Protein AF-A0A8S2WK82-F1 (afdb_monomer)

Secondary structure (DSSP, 8-state):
-------TTTGGG-HHHHHHTSSSPPPTT-THHHHHHT--PPP--SHHHHHHHHHHHHHHHHHHHHHHHHH-HHHHHHHHHHHHHHHHHHHTT-HHHHHHHHHHHHHHHHTTPPPPTTTT---S--------HHHHHHHHHHHHHHHHHTTTGGGS-----------TT-HHHHHHHTHHHHHHHHHHHHHHH----TTS--HHHHHHHH-EETT-------TT------EE-HHHHHHHHHHHTTSHHHHHHHHHHHHH-HHHHHHHHT-TTTHHHHHHHHHHHHTTTTS-HHHHHHHHHHHHHHHT-HHHHHHHHH-BPP--SS--SS--SS-BHHHHHHHHHHHHHHHHHHTT--HHHHHHHHHHHHHHGGG--S--HHHHHHHHHHHHHHHHHHHHHHHHHHHHHHHHTT-

Foldseek 3Di:
DDQDADDLVCLLVDPLLCVLLDLAADALPDCSLVNNVSHDDDDDLDPVSVVSNCVSCVVSVVSNVVRCVNRVSVVSNVVNVVVVVVVVVVVCPPQANLLVLLVVLLVCLLVLAFDPVCVVDDDPDDDDDPDDPVVVVVVVVVVVVVVVLPPPPSPDDDDDDDDDDDDPPDPVVVCNRNVSSVSSLVVLVCQLPDDDDPVDHRSSVVSLLEEAAPPDDPPDDDPPDDHDYDHDHLVSSVVSLLVCVLDQSSLVSLLSRCVRNVNSVVVQLPDLVVCSNLVSLLLNLLCVVPDDPSSNVSSLSSLLSQLLDPSSLQSQQVAWDDFDPSDDPDTDHRAGSNLSLLVSLLVSCVCCVVPVVDPVSNVSSVSSCVSNVVNDDPHDPVSVVSVVVSVVVVVVVVVVVVVVVVVVVVVVVVD

Mean predicted aligned error: 16.79 Å

pLDDT: mean 71.07, std 20.48, range [25.33, 95.75]

InterPro domains:
  IPR019142 Dymeclin [PTHR12895] (97-413)

Sequence (415 aa):
MGAQYSSLNELKSNQYLSQFVSEEIISVNDPFWNQFLSFRLQSPFTTAHSKLIDESCSIFLQQFEANNPKTNNYGTLIEVFIRLATAVRDECDDPLLISEFTRTLLEHFIKQTECPSTLAVAPLSGSDGDSGTLYKIGQSVAYGLWSVVTLGMGSSSTSNTTDETVTADDPAYELRNRHLANQSIHLLLILSNHFTNDAHRNPYRLALLHFTDTQGNPTNLPDSEPLPWFSVDYRRLYDILCETAHTDQSTLLLYMLLHRNQHFKAYVISRTNIDQIVLPVLRVVYAATERNSHHIYMSLIILLILSEDDYFNKTIHDIKLKKLSWYTERSLNEISLGGLLVAVVLRTIQFNMTRMRDKYLHTNCLAALANMSSQFQNLHTYVSQRIVSLFNLLARKHTKTLDLIKQQTSTTDES

Solvent-accessible surface area (backbone atoms only — not comparable to full-atom values): 24039 Å² total; per-residue (Å²): 135,78,80,66,74,61,55,88,82,48,61,72,73,37,64,64,62,53,52,63,35,32,82,60,67,61,59,76,84,43,73,61,54,64,56,57,71,59,54,53,81,76,77,67,89,44,78,67,48,50,51,52,46,54,65,49,44,47,64,55,52,54,42,28,68,70,23,36,86,78,32,41,37,66,60,34,48,52,53,42,48,51,51,50,54,50,51,53,47,67,65,60,64,42,43,67,59,41,20,53,50,53,47,48,31,50,48,34,39,49,65,50,35,56,58,62,63,74,76,82,55,72,71,95,66,91,73,98,68,99,69,56,72,66,61,58,49,52,57,49,52,51,47,53,53,49,53,60,74,53,74,74,77,88,78,76,84,79,82,90,78,82,90,77,89,83,59,96,82,40,71,69,56,57,50,59,39,38,45,46,16,53,50,28,48,51,51,50,52,47,59,41,67,56,81,90,50,97,90,55,82,53,63,47,31,50,23,70,38,64,50,44,40,68,87,56,75,86,85,78,73,71,96,81,72,88,78,32,83,46,64,46,58,57,64,54,46,48,57,46,45,30,74,40,31,76,38,67,68,46,34,51,51,50,40,54,35,55,74,62,15,62,69,58,32,53,54,54,64,72,42,90,68,47,60,53,48,50,51,38,33,49,50,47,49,64,42,50,90,82,51,60,70,66,53,33,51,48,37,48,49,44,51,31,64,48,26,69,35,70,64,45,34,46,52,33,39,70,43,66,40,72,78,60,84,85,55,81,93,56,92,55,77,68,35,20,49,41,36,50,51,51,44,45,44,53,48,48,47,56,49,30,73,73,73,72,66,51,67,66,62,46,50,49,45,49,49,28,52,57,54,32,55,87,47,74,51,89,62,44,69,67,42,55,51,51,52,54,52,48,50,53,53,51,50,55,50,50,52,54,52,52,54,51,52,54,56,54,52,60,60,59,79,78,108

Radius of gyration: 28.9 Å; Cα contacts (8 Å, |Δi|>4): 356; chains: 1; bounding box: 69×69×69 Å

Nearest PDB structures (foldseek):
  4a3v-assembly1_A  TM=3.125E-01  e=3.184E-01  Saccharomyces cerevisiae W303
  8k83-assembly1_A  TM=4.089E-01  e=1.485E+00  synthetic construct
  3vld-assembly1_A  TM=3.112E-01  e=3.468E-01  Saccharomyces cerevisiae S288C
  3vle-assembly3_B  TM=1.664E-01  e=1.199E+00  Saccharomyces cerevisiae S288C
  4a3t-assembly1_A  TM=1.543E-01  e=1.920E+00  Saccharomyces cerevisiae W303

Organism: NCBI:txid392030

Structure (mmCIF, N/CA/C/O backbone):
data_AF-A0A8S2WK82-F1
#
_entry.id   AF-A0A8S2WK82-F1
#
loop_
_atom_site.group_PDB
_atom_site.id
_atom_site.type_symbol
_atom_site.label_atom_id
_atom_site.label_alt_id
_atom_site.label_comp_id
_atom_site.label_asym_id
_atom_site.label_entity_id
_atom_site.label_seq_id
_atom_site.pdbx_PDB_ins_code
_atom_site.Cartn_x
_atom_site.Cartn_y
_atom_site.Cartn_z
_atom_site.occupancy
_atom_site.B_iso_or_equiv
_atom_site.auth_seq_id
_atom_site.auth_comp_id
_atom_site.auth_asym_id
_atom_site.auth_atom_id
_atom_site.pdbx_PDB_model_num
ATOM 1 N N . MET A 1 1 ? 31.237 -6.519 -36.750 1.00 25.58 1 MET A N 1
ATOM 2 C CA . MET A 1 1 ? 32.509 -6.112 -36.119 1.00 25.58 1 MET A CA 1
ATOM 3 C C . MET A 1 1 ? 32.210 -5.802 -34.663 1.00 25.58 1 MET A C 1
ATOM 5 O O . MET A 1 1 ? 31.243 -5.097 -34.411 1.00 25.58 1 MET A O 1
ATOM 9 N N . GLY A 1 2 ? 32.889 -6.492 -33.745 1.00 27.52 2 GLY A N 1
ATOM 10 C CA . GLY A 1 2 ? 32.489 -6.625 -32.340 1.00 27.52 2 GLY A CA 1
ATOM 11 C C . GLY A 1 2 ? 32.799 -5.400 -31.483 1.00 27.52 2 GLY A C 1
ATOM 12 O O . GLY A 1 2 ? 33.733 -4.661 -31.774 1.00 27.52 2 GLY A O 1
ATOM 13 N N . ALA A 1 3 ? 32.011 -5.216 -30.422 1.00 30.66 3 ALA A N 1
ATOM 14 C CA . ALA A 1 3 ? 32.298 -4.261 -29.358 1.00 30.66 3 ALA A CA 1
ATOM 15 C C . ALA A 1 3 ? 33.709 -4.523 -28.802 1.00 30.66 3 ALA A C 1
ATOM 17 O O . ALA A 1 3 ? 34.004 -5.640 -28.372 1.00 30.66 3 ALA A O 1
ATOM 18 N N . GLN A 1 4 ? 34.585 -3.520 -28.855 1.00 40.34 4 GLN A N 1
ATOM 19 C CA . GLN A 1 4 ? 35.937 -3.617 -28.313 1.00 40.34 4 GLN A CA 1
ATOM 20 C C . GLN A 1 4 ? 35.868 -3.436 -26.794 1.00 40.34 4 GLN A C 1
ATOM 22 O O . GLN A 1 4 ? 35.714 -2.327 -26.286 1.00 40.34 4 GLN A O 1
ATOM 27 N N . TYR A 1 5 ? 35.927 -4.549 -26.070 1.00 41.59 5 TYR A N 1
ATOM 28 C CA . TYR A 1 5 ? 36.149 -4.555 -24.630 1.00 41.59 5 TYR A CA 1
ATOM 29 C C . TYR A 1 5 ? 37.651 -4.392 -24.396 1.00 41.59 5 TYR A C 1
ATOM 31 O O . TYR A 1 5 ? 38.403 -5.328 -24.650 1.00 41.59 5 TYR A O 1
ATOM 39 N N . SER A 1 6 ? 38.097 -3.224 -23.935 1.00 46.53 6 SER A N 1
ATOM 40 C CA . SER A 1 6 ? 39.481 -3.068 -23.479 1.00 46.53 6 SER A CA 1
ATOM 41 C C . SER A 1 6 ? 39.580 -3.517 -22.031 1.00 46.53 6 SER A C 1
ATOM 43 O O . SER A 1 6 ? 38.844 -3.035 -21.165 1.00 46.53 6 SER A O 1
ATOM 45 N N . SER A 1 7 ? 40.499 -4.439 -21.757 1.00 52.56 7 SER A N 1
ATOM 46 C CA . SER A 1 7 ? 40.900 -4.731 -20.384 1.00 52.56 7 SER A CA 1
ATOM 47 C C . SER A 1 7 ? 41.415 -3.438 -19.726 1.00 52.56 7 SER A C 1
ATOM 49 O O . SER A 1 7 ? 41.965 -2.565 -20.398 1.00 52.56 7 SER A O 1
ATOM 51 N N . LEU A 1 8 ? 41.253 -3.281 -18.408 1.00 53.62 8 LEU A N 1
ATOM 52 C CA . LEU A 1 8 ? 41.683 -2.080 -17.662 1.00 53.62 8 LEU A CA 1
ATOM 53 C C . LEU A 1 8 ? 43.169 -1.707 -17.888 1.00 53.62 8 LEU A C 1
ATOM 55 O O . LEU A 1 8 ? 43.562 -0.560 -17.694 1.00 53.62 8 LEU A O 1
ATOM 59 N N . ASN A 1 9 ? 43.982 -2.665 -18.344 1.00 53.41 9 ASN A N 1
ATOM 60 C CA . ASN A 1 9 ? 45.398 -2.490 -18.665 1.00 53.41 9 ASN A CA 1
ATOM 61 C C . ASN A 1 9 ? 45.653 -1.887 -20.064 1.00 53.41 9 ASN A C 1
ATOM 63 O O . ASN A 1 9 ? 46.720 -1.324 -20.294 1.00 53.41 9 ASN A O 1
ATOM 67 N N . GLU A 1 10 ? 44.689 -1.959 -20.986 1.00 57.31 10 GLU A N 1
ATOM 68 C CA . GLU A 1 10 ? 44.784 -1.446 -22.366 1.00 57.31 10 GLU A CA 1
ATOM 69 C C . GLU A 1 10 ? 44.327 0.017 -22.505 1.00 57.31 10 GLU A C 1
ATOM 71 O O . GLU A 1 10 ? 44.476 0.623 -23.568 1.00 57.31 10 GLU A O 1
ATOM 76 N N . LEU A 1 11 ? 43.812 0.622 -21.427 1.00 60.34 11 LEU A N 1
ATOM 77 C CA . LEU A 1 11 ? 43.363 2.022 -21.404 1.00 60.34 11 LEU A CA 1
ATOM 78 C C . LEU A 1 11 ? 44.477 3.009 -21.783 1.00 60.34 11 LEU A C 1
ATOM 80 O O . LEU A 1 11 ? 44.202 4.004 -22.446 1.00 60.34 11 LEU A O 1
ATOM 84 N 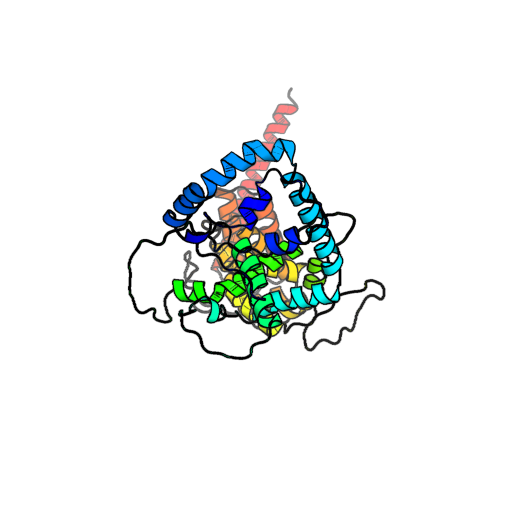N . LYS A 1 12 ? 45.735 2.706 -21.433 1.00 60.56 12 LYS A N 1
ATOM 85 C CA . LYS A 1 12 ? 46.905 3.554 -21.729 1.00 60.56 12 LYS A CA 1
ATOM 86 C C . LYS A 1 12 ? 47.222 3.672 -23.224 1.00 60.56 12 LYS A C 1
ATOM 88 O O . LYS A 1 12 ? 47.855 4.639 -23.628 1.00 60.56 12 LYS A O 1
ATOM 93 N N . SER A 1 13 ? 46.803 2.703 -24.039 1.00 59.12 13 SER A N 1
ATOM 94 C CA . SER A 1 13 ? 47.078 2.647 -25.482 1.00 59.12 13 SER A CA 1
ATOM 95 C C . SER A 1 13 ? 45.830 2.876 -26.337 1.00 59.12 13 SER A C 1
ATOM 97 O O . SER A 1 13 ? 45.833 2.561 -27.528 1.00 59.12 13 SER A O 1
ATOM 99 N N . ASN A 1 14 ? 44.743 3.377 -25.745 1.00 66.62 14 ASN A N 1
ATOM 100 C CA . ASN A 1 14 ? 43.479 3.516 -26.452 1.00 66.62 14 ASN A CA 1
ATOM 101 C C . ASN A 1 14 ? 43.551 4.643 -27.496 1.00 66.62 14 ASN A C 1
ATOM 103 O O . ASN A 1 14 ? 43.652 5.828 -27.166 1.00 66.62 14 ASN A O 1
ATOM 107 N N . GLN A 1 15 ? 43.455 4.253 -28.767 1.00 66.69 15 GLN A N 1
ATOM 108 C CA . GLN A 1 15 ? 43.514 5.157 -29.914 1.00 66.69 15 GLN A CA 1
ATOM 109 C C . GLN A 1 15 ? 42.360 6.171 -29.915 1.00 66.69 15 GLN A C 1
ATOM 111 O O . GLN A 1 15 ? 42.567 7.321 -30.289 1.00 66.69 15 GLN A O 1
ATOM 116 N N . TYR A 1 16 ? 41.180 5.796 -29.413 1.00 69.00 16 TYR A N 1
ATOM 117 C CA . TYR A 1 16 ? 40.006 6.670 -29.369 1.00 69.00 16 TYR A CA 1
ATOM 118 C C . TYR A 1 16 ? 40.106 7.749 -28.283 1.00 69.00 16 TYR A C 1
ATOM 120 O O . TYR A 1 16 ? 39.701 8.888 -28.509 1.00 69.00 16 TYR A O 1
ATOM 128 N N . LEU A 1 17 ? 40.695 7.422 -27.125 1.00 67.31 17 LEU A N 1
ATOM 129 C CA . LEU A 1 17 ? 40.993 8.407 -26.076 1.00 67.31 17 LEU A CA 1
ATOM 130 C C . LEU A 1 17 ? 42.120 9.347 -26.514 1.00 67.31 17 LEU A C 1
ATOM 132 O O . LEU A 1 17 ? 42.019 10.554 -26.317 1.00 67.31 17 LEU A O 1
ATOM 136 N N . SER A 1 18 ? 43.146 8.814 -27.185 1.00 67.69 18 SER A N 1
ATOM 137 C CA . SER A 1 18 ? 44.218 9.627 -27.765 1.00 67.69 18 SER A CA 1
ATOM 138 C C . SER A 1 18 ? 43.707 10.583 -28.846 1.00 67.69 18 SER A C 1
ATOM 140 O O . SER A 1 18 ? 44.185 11.711 -28.919 1.00 67.69 18 SER A O 1
ATOM 142 N N . GLN A 1 19 ? 42.749 10.159 -29.676 1.00 71.31 19 GLN A N 1
ATOM 143 C CA . GLN A 1 19 ? 42.165 10.997 -30.724 1.00 71.31 19 GLN A CA 1
ATOM 144 C C . GLN A 1 19 ? 41.243 12.079 -30.142 1.00 71.31 19 GLN A C 1
ATOM 146 O O . GLN A 1 19 ? 41.325 13.230 -30.560 1.00 71.31 19 GLN A O 1
ATOM 151 N N . PHE A 1 20 ? 40.438 11.756 -29.121 1.00 69.75 20 PHE A N 1
ATOM 152 C CA . PHE A 1 20 ? 39.587 12.733 -28.425 1.00 69.75 20 PHE A CA 1
ATOM 153 C C . PHE A 1 20 ? 40.392 13.877 -27.783 1.00 69.75 20 PHE A C 1
ATOM 155 O O . PHE A 1 20 ? 39.980 15.038 -27.807 1.00 69.75 20 PHE A O 1
ATOM 162 N N . VAL A 1 21 ? 41.557 13.533 -27.234 1.00 70.25 21 VAL A N 1
ATOM 163 C CA . VAL A 1 21 ? 42.462 14.425 -26.496 1.00 70.25 21 VAL A CA 1
ATOM 164 C C . VAL A 1 21 ? 43.514 15.100 -27.405 1.00 70.25 21 VAL A C 1
ATOM 166 O O . VAL A 1 21 ? 44.320 15.922 -26.958 1.00 70.25 21 VAL A O 1
ATOM 169 N N . SER A 1 22 ? 43.506 14.775 -28.698 1.00 74.19 22 SER A N 1
ATOM 170 C CA . SER A 1 22 ? 44.4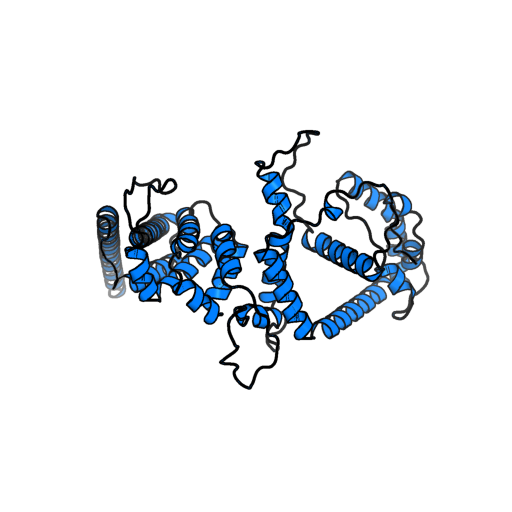45 15.315 -29.684 1.00 74.19 22 SER A CA 1
ATOM 171 C C . SER A 1 22 ? 44.220 16.806 -29.983 1.00 74.19 22 SER A C 1
ATOM 173 O O . SER A 1 22 ? 43.278 17.433 -29.497 1.00 74.19 22 SER A O 1
ATOM 175 N N . GLU A 1 23 ? 45.105 17.380 -30.801 1.00 71.69 23 GLU A N 1
ATOM 176 C CA . GLU A 1 23 ? 44.981 18.748 -31.325 1.00 71.69 23 GLU A CA 1
ATOM 177 C C . GLU A 1 23 ? 43.986 18.855 -32.501 1.00 71.69 23 GLU A C 1
ATOM 179 O O . GLU A 1 23 ? 43.744 19.953 -33.004 1.00 71.69 23 GLU A O 1
ATOM 184 N N . GLU A 1 24 ? 43.395 17.741 -32.948 1.00 74.62 24 GLU A N 1
ATOM 185 C CA . GLU A 1 24 ? 42.430 17.725 -34.049 1.00 74.62 24 GLU A CA 1
ATOM 186 C C . GLU A 1 24 ? 41.020 18.106 -33.568 1.00 74.62 24 GLU A C 1
ATOM 188 O O . GLU A 1 24 ? 40.546 17.652 -32.524 1.00 74.62 24 GLU A O 1
ATOM 193 N N . ILE A 1 25 ? 40.332 18.942 -34.353 1.00 73.94 25 ILE A N 1
ATOM 194 C CA . ILE A 1 25 ? 38.937 19.325 -34.107 1.00 73.94 25 ILE A CA 1
ATOM 195 C C . ILE A 1 25 ? 38.029 18.233 -34.668 1.00 73.94 25 ILE A C 1
ATOM 197 O O . ILE A 1 25 ? 38.011 17.991 -35.876 1.00 73.94 25 ILE A O 1
ATOM 201 N N . ILE A 1 26 ? 37.233 17.617 -33.800 1.00 76.69 26 ILE A N 1
ATOM 202 C CA . ILE A 1 26 ? 36.268 16.586 -34.182 1.00 76.69 26 ILE A CA 1
ATOM 203 C C . ILE A 1 26 ? 34.914 17.254 -34.444 1.00 76.69 26 ILE A C 1
ATOM 205 O O . ILE A 1 26 ? 34.388 17.981 -33.600 1.00 76.69 26 ILE A O 1
ATOM 209 N N . SER A 1 27 ? 34.332 17.012 -35.621 1.00 74.44 27 SER A N 1
ATOM 210 C CA . SER A 1 27 ? 33.026 17.563 -36.012 1.00 74.44 27 SER A CA 1
ATOM 211 C C . SER A 1 27 ? 31.859 16.785 -35.390 1.00 74.44 27 SER A C 1
ATOM 213 O O . SER A 1 27 ? 31.953 15.582 -35.172 1.00 74.44 27 SER A O 1
ATOM 215 N N . VAL A 1 28 ? 30.710 17.437 -35.178 1.00 68.25 28 VAL A N 1
ATOM 216 C CA . VAL A 1 28 ? 29.468 16.845 -34.621 1.00 68.25 28 VAL A CA 1
ATOM 217 C C . VAL A 1 28 ? 28.946 15.646 -35.442 1.00 68.25 28 VAL A C 1
ATOM 219 O O . VAL A 1 28 ? 28.266 14.763 -34.914 1.00 68.25 28 VAL A O 1
ATOM 222 N N . ASN A 1 29 ? 29.247 15.589 -36.743 1.00 70.81 29 ASN A N 1
ATOM 223 C CA . ASN A 1 29 ? 28.782 14.531 -37.655 1.00 70.81 29 ASN A CA 1
ATOM 224 C C . ASN A 1 29 ? 29.835 13.454 -37.948 1.00 70.81 29 ASN A C 1
ATOM 226 O O . ASN A 1 29 ? 29.622 12.615 -38.822 1.00 70.81 29 ASN A O 1
ATOM 230 N N . ASP A 1 30 ? 30.970 13.483 -37.251 1.00 76.81 30 ASP A N 1
ATOM 231 C CA . ASP A 1 30 ? 32.055 12.544 -37.500 1.00 76.81 30 ASP A CA 1
ATOM 232 C C . ASP A 1 30 ? 31.669 11.108 -37.068 1.00 76.81 30 ASP A C 1
ATOM 234 O O . ASP A 1 30 ? 31.159 10.919 -35.955 1.00 76.81 30 ASP A O 1
ATOM 238 N N . PRO A 1 31 ? 31.909 10.072 -37.902 1.00 74.19 31 PRO A N 1
ATOM 239 C CA . PRO A 1 31 ? 31.704 8.670 -37.523 1.00 74.19 31 PRO A CA 1
ATOM 240 C C . PRO A 1 31 ? 32.523 8.232 -36.298 1.00 74.19 31 PRO A C 1
ATOM 242 O O . PRO A 1 31 ? 32.176 7.220 -35.680 1.00 74.19 31 PRO A O 1
ATOM 245 N N . PHE A 1 32 ? 33.555 8.994 -35.919 1.00 78.12 32 PHE A N 1
ATOM 246 C CA . PHE A 1 32 ? 34.289 8.863 -34.665 1.00 78.12 32 PHE A CA 1
ATOM 247 C C . PHE A 1 32 ? 33.359 8.723 -33.455 1.00 78.12 32 PHE A C 1
ATOM 249 O O . PHE A 1 32 ? 33.549 7.812 -32.651 1.00 78.12 32 PHE A O 1
ATOM 256 N N . TRP A 1 33 ? 32.314 9.553 -33.338 1.00 67.06 33 TRP A N 1
ATOM 257 C CA . TRP A 1 33 ? 31.445 9.560 -32.154 1.00 67.06 33 TRP A CA 1
ATOM 258 C C . TRP A 1 33 ? 30.685 8.252 -31.958 1.00 67.06 33 TRP A C 1
ATOM 260 O O . TRP A 1 33 ? 30.500 7.817 -30.825 1.00 67.06 33 TRP A O 1
ATOM 270 N N . ASN A 1 34 ? 30.298 7.579 -33.043 1.00 68.12 34 ASN A N 1
ATOM 271 C CA . ASN A 1 34 ? 29.619 6.286 -32.957 1.00 68.12 34 ASN A CA 1
ATOM 272 C C . ASN A 1 34 ? 30.550 5.203 -32.400 1.00 68.12 34 ASN A C 1
ATOM 274 O O . ASN A 1 34 ? 30.110 4.332 -31.657 1.00 68.12 34 ASN A O 1
ATOM 278 N N . GLN A 1 35 ? 31.841 5.270 -32.734 1.00 66.44 35 GLN A N 1
ATOM 279 C CA . GLN A 1 35 ? 32.848 4.337 -32.231 1.00 66.44 35 GLN A CA 1
ATOM 280 C C . GLN A 1 35 ? 33.255 4.690 -30.794 1.00 66.44 35 GLN A C 1
ATOM 282 O O . GLN A 1 35 ? 33.268 3.813 -29.932 1.00 66.44 35 GLN A O 1
ATOM 287 N N . PHE A 1 36 ? 33.467 5.976 -30.508 1.00 64.50 36 PHE A N 1
ATOM 288 C CA . PHE A 1 36 ? 33.810 6.495 -29.184 1.00 64.50 36 PHE A CA 1
ATOM 289 C C . PHE A 1 36 ? 32.716 6.221 -28.141 1.00 64.50 36 PHE A C 1
ATOM 291 O O . PHE A 1 36 ? 33.009 5.732 -27.056 1.00 64.50 36 PHE A O 1
ATOM 298 N N . LEU A 1 37 ? 31.443 6.454 -28.477 1.00 63.84 37 LEU A N 1
ATOM 299 C CA . LEU A 1 37 ? 30.304 6.203 -27.581 1.00 63.84 37 LEU A CA 1
ATOM 300 C C . LEU A 1 37 ? 29.923 4.716 -27.487 1.00 63.84 37 LEU A C 1
ATOM 302 O O . LEU A 1 37 ? 29.220 4.319 -26.560 1.00 63.84 37 LEU A O 1
ATOM 306 N N . SER A 1 38 ? 30.389 3.879 -28.421 1.00 62.00 38 SER A N 1
ATOM 307 C CA . SER A 1 38 ? 30.243 2.419 -28.328 1.00 62.00 38 SER A CA 1
ATOM 308 C C . SER A 1 38 ? 31.254 1.767 -27.378 1.00 62.00 38 SER A C 1
ATOM 310 O O . SER A 1 38 ? 31.112 0.586 -27.047 1.00 62.00 38 SER A O 1
ATOM 312 N N . PHE A 1 39 ? 32.262 2.525 -26.934 1.00 56.19 39 PHE A N 1
ATOM 313 C CA . PHE A 1 39 ? 33.264 2.072 -25.980 1.00 56.19 39 PHE A CA 1
ATOM 314 C C . PHE A 1 39 ? 32.635 1.810 -24.607 1.00 56.19 39 PHE A C 1
ATOM 316 O O . PHE A 1 39 ? 31.835 2.600 -24.105 1.00 56.19 39 PHE A O 1
ATOM 323 N N . ARG A 1 40 ? 33.002 0.689 -23.977 1.00 48.50 40 ARG A N 1
ATOM 324 C CA . ARG A 1 40 ? 32.451 0.272 -22.682 1.00 48.50 40 ARG A CA 1
ATOM 325 C C . ARG A 1 40 ? 33.557 -0.045 -21.696 1.00 48.50 40 ARG A C 1
ATOM 327 O O . ARG A 1 40 ? 34.247 -1.050 -21.834 1.00 48.50 40 ARG A O 1
ATOM 334 N N . LEU A 1 41 ? 33.667 0.782 -20.662 1.00 48.72 41 LEU A N 1
ATOM 335 C CA . LEU A 1 41 ? 34.460 0.464 -19.482 1.00 48.72 41 LEU A CA 1
ATOM 336 C C . LEU A 1 41 ? 33.687 -0.517 -18.591 1.00 48.72 41 LEU A C 1
ATOM 338 O O . LEU A 1 41 ? 32.517 -0.294 -18.280 1.00 48.72 41 LEU A O 1
ATOM 342 N N . GLN A 1 42 ? 34.343 -1.592 -18.149 1.00 46.22 42 GLN A N 1
ATOM 343 C CA . GLN A 1 42 ? 33.854 -2.353 -16.999 1.00 46.22 42 GLN A CA 1
ATOM 344 C C . GLN A 1 42 ? 33.893 -1.444 -15.766 1.00 46.22 42 GLN A C 1
ATOM 346 O O . GLN A 1 42 ? 34.930 -0.851 -15.466 1.00 46.22 42 GLN A O 1
ATOM 351 N N . SER A 1 43 ? 32.764 -1.329 -15.061 1.00 43.72 43 SER A N 1
ATOM 352 C CA . SER A 1 43 ? 32.687 -0.571 -13.810 1.00 43.72 43 SER A CA 1
ATOM 353 C C . SER A 1 43 ? 33.733 -1.097 -12.817 1.00 43.72 43 SER A C 1
ATOM 355 O O . SER A 1 43 ? 33.840 -2.316 -12.652 1.00 43.72 43 SER A O 1
ATOM 357 N N . PRO A 1 44 ? 34.517 -0.234 -12.146 1.00 40.91 44 PRO A N 1
ATOM 358 C CA . PRO A 1 44 ? 35.498 -0.690 -11.173 1.00 40.91 44 PRO A CA 1
ATOM 359 C C . PRO A 1 44 ? 34.773 -1.310 -9.970 1.00 40.91 44 PRO A C 1
ATOM 361 O O . PRO A 1 44 ? 34.085 -0.625 -9.221 1.00 40.91 44 PRO A O 1
ATOM 364 N N . PHE A 1 45 ? 34.926 -2.623 -9.783 1.00 43.44 45 PHE A N 1
ATOM 365 C CA . PHE A 1 45 ? 34.319 -3.356 -8.664 1.00 43.44 45 PHE A CA 1
ATOM 366 C C . PHE A 1 45 ? 35.149 -3.290 -7.366 1.00 43.44 45 PHE A C 1
ATOM 368 O O . PHE A 1 45 ? 34.690 -3.749 -6.325 1.00 43.44 45 PHE A O 1
ATOM 375 N N . THR A 1 46 ? 36.365 -2.723 -7.393 1.00 51.06 46 THR A N 1
ATOM 376 C CA . THR A 1 46 ? 37.251 -2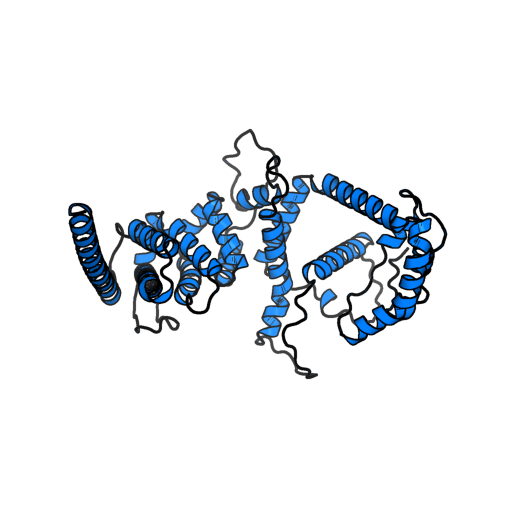.617 -6.217 1.00 51.06 46 THR A CA 1
ATOM 377 C C . THR A 1 46 ? 38.054 -1.312 -6.193 1.00 51.06 46 THR A C 1
ATOM 379 O O . THR A 1 46 ? 38.379 -0.731 -7.229 1.00 51.06 46 THR A O 1
ATOM 382 N N . THR A 1 47 ? 38.458 -0.880 -4.993 1.00 51.31 47 THR A N 1
ATOM 383 C CA . THR A 1 47 ? 39.295 0.314 -4.752 1.00 51.31 47 THR A CA 1
ATOM 384 C C . THR A 1 47 ? 40.641 0.268 -5.492 1.00 51.31 47 THR A C 1
ATOM 386 O O . THR A 1 47 ? 41.213 1.310 -5.805 1.00 51.31 47 THR A O 1
ATOM 389 N N . ALA A 1 48 ? 41.149 -0.931 -5.802 1.00 51.16 48 ALA A N 1
ATOM 390 C CA . ALA A 1 48 ? 42.361 -1.122 -6.599 1.00 51.16 48 ALA A CA 1
ATOM 391 C C . ALA A 1 48 ? 42.150 -0.770 -8.084 1.00 51.16 48 ALA A C 1
ATOM 393 O O . ALA A 1 48 ? 43.023 -0.159 -8.694 1.00 51.16 48 ALA A O 1
ATOM 394 N N . HIS A 1 49 ? 40.979 -1.083 -8.651 1.00 54.62 49 HIS A N 1
ATOM 395 C CA . HIS A 1 49 ? 40.647 -0.724 -10.031 1.00 54.62 49 HIS A CA 1
ATOM 396 C C . HIS A 1 49 ? 40.446 0.785 -10.208 1.00 54.62 49 HIS A C 1
ATOM 398 O O . HIS A 1 49 ? 40.908 1.323 -11.205 1.00 54.62 49 HIS A O 1
ATOM 404 N N . SER A 1 50 ? 39.861 1.489 -9.230 1.00 54.41 50 SER A N 1
ATOM 405 C CA . SER A 1 50 ? 39.760 2.960 -9.275 1.00 54.41 50 SER A CA 1
ATOM 406 C C . SER A 1 50 ? 41.131 3.641 -9.339 1.00 54.41 50 SER A C 1
ATOM 408 O O . SER A 1 50 ? 41.340 4.505 -10.182 1.00 54.41 50 SER A O 1
ATOM 410 N N . LYS A 1 51 ? 42.096 3.199 -8.519 1.00 59.56 51 LYS A N 1
ATOM 411 C CA . LYS A 1 51 ? 43.462 3.754 -8.543 1.00 59.56 51 LYS A CA 1
ATOM 412 C C . LYS A 1 51 ? 44.178 3.502 -9.873 1.00 59.56 51 LYS A C 1
ATOM 414 O O . LYS A 1 51 ? 44.858 4.386 -10.376 1.00 59.56 51 LYS A O 1
ATOM 419 N N . LEU A 1 52 ? 43.990 2.319 -10.463 1.00 59.16 52 LEU A N 1
ATOM 420 C CA . LEU A 1 52 ? 44.550 1.986 -11.777 1.00 59.16 52 LEU A CA 1
ATOM 421 C C . LEU A 1 52 ? 43.952 2.837 -12.907 1.00 59.16 52 LEU A C 1
ATOM 423 O O . LEU A 1 52 ? 44.668 3.159 -13.856 1.00 59.16 52 LEU A O 1
ATOM 427 N N . ILE A 1 53 ? 42.673 3.218 -12.811 1.00 59.75 53 ILE A N 1
ATOM 428 C CA . ILE A 1 53 ? 42.028 4.146 -13.755 1.00 59.75 53 ILE A CA 1
ATOM 429 C C . ILE A 1 53 ? 42.623 5.541 -13.599 1.00 59.75 53 ILE A C 1
ATOM 431 O O . ILE A 1 53 ? 43.044 6.117 -14.596 1.00 59.75 53 ILE A O 1
ATOM 435 N N . ASP A 1 54 ? 42.728 6.056 -12.373 1.00 60.81 54 ASP A N 1
ATOM 436 C CA . ASP A 1 54 ? 43.277 7.393 -12.119 1.00 60.81 54 ASP A CA 1
ATOM 437 C C . ASP A 1 54 ? 44.729 7.513 -12.611 1.00 60.81 54 ASP A C 1
ATOM 439 O O . ASP A 1 54 ? 45.084 8.464 -13.311 1.00 60.81 54 ASP A O 1
ATOM 443 N N . GLU A 1 55 ? 45.563 6.504 -12.334 1.00 64.75 55 GLU A N 1
ATOM 444 C CA . GLU A 1 55 ? 46.946 6.456 -12.818 1.00 64.75 55 GLU A CA 1
ATOM 445 C C . GLU A 1 55 ? 47.024 6.360 -14.350 1.00 64.75 55 GLU A C 1
ATOM 447 O O . GLU A 1 55 ? 47.864 7.018 -14.968 1.00 64.75 55 GLU A O 1
ATOM 452 N N . SER A 1 56 ? 46.144 5.578 -14.983 1.00 63.41 56 SER A N 1
ATOM 453 C CA . SER A 1 56 ? 46.147 5.373 -16.440 1.00 63.41 56 SER A CA 1
ATOM 454 C C . SER A 1 56 ? 45.544 6.542 -17.222 1.00 63.41 56 SER A C 1
ATOM 456 O O . SER A 1 56 ? 45.971 6.802 -18.345 1.00 63.41 56 SER A O 1
ATOM 458 N N . CYS A 1 57 ? 44.589 7.263 -16.635 1.00 63.91 57 CYS A N 1
ATOM 459 C CA . CYS A 1 57 ? 43.925 8.415 -17.243 1.00 63.91 57 CYS A CA 1
ATOM 460 C C . CYS A 1 57 ? 44.668 9.735 -16.999 1.00 63.91 57 CYS A C 1
ATOM 462 O O . CYS A 1 57 ? 44.429 10.695 -17.727 1.00 63.91 57 CYS A O 1
ATOM 464 N N . SER A 1 58 ? 45.587 9.794 -16.030 1.00 66.50 58 SER A N 1
ATOM 465 C CA . SER A 1 58 ? 46.343 11.009 -15.677 1.00 66.50 58 SER A CA 1
ATOM 466 C C . SER A 1 58 ? 47.018 11.701 -16.875 1.00 66.50 58 SER A C 1
ATOM 468 O O . SER A 1 58 ? 46.934 12.921 -17.010 1.00 66.50 58 SER A O 1
ATOM 470 N N . ILE A 1 59 ? 47.622 10.928 -17.784 1.00 67.56 59 ILE A N 1
ATOM 471 C CA . ILE A 1 59 ? 48.307 11.440 -18.984 1.00 67.56 59 ILE A CA 1
ATOM 472 C C . ILE A 1 59 ? 47.301 12.039 -19.977 1.00 67.56 59 ILE A C 1
ATOM 474 O O . ILE A 1 59 ? 47.528 13.125 -20.509 1.00 67.56 59 ILE A O 1
ATOM 478 N N . PHE A 1 60 ? 46.163 11.371 -20.187 1.00 67.25 60 PHE A N 1
ATOM 479 C CA . PHE A 1 60 ? 45.094 11.880 -21.048 1.00 67.25 60 PHE A CA 1
ATOM 480 C C . PHE A 1 60 ? 44.438 13.132 -20.460 1.00 67.25 60 PHE A C 1
ATOM 482 O O . PHE A 1 60 ? 44.124 14.055 -21.199 1.00 67.25 60 PHE A O 1
ATOM 489 N N . LEU A 1 61 ? 44.277 13.213 -19.138 1.00 64.81 61 LEU A N 1
ATOM 490 C CA . LEU A 1 61 ? 43.724 14.396 -18.473 1.00 64.81 61 LEU A CA 1
ATOM 491 C C . LEU A 1 61 ? 44.638 15.620 -18.629 1.00 64.81 61 LEU A C 1
ATOM 493 O O . LEU A 1 61 ? 44.143 16.705 -18.923 1.00 64.81 61 LEU A O 1
ATOM 497 N N . GLN A 1 62 ? 45.959 15.444 -18.517 1.00 67.94 62 GLN A N 1
ATOM 498 C CA . GLN A 1 62 ? 46.925 16.527 -18.746 1.00 67.94 62 GLN A CA 1
ATOM 499 C C . GLN A 1 62 ? 46.928 17.014 -20.200 1.00 67.94 62 GLN A C 1
ATOM 501 O O . GLN A 1 62 ? 46.945 18.217 -20.458 1.00 67.94 62 GLN A O 1
ATOM 506 N N . GLN A 1 63 ? 46.890 16.092 -21.165 1.00 67.94 63 GLN A N 1
ATOM 507 C CA . GLN A 1 63 ? 46.797 16.457 -22.582 1.00 67.94 63 GLN A CA 1
ATOM 508 C C . GLN A 1 63 ? 45.445 17.116 -22.908 1.00 67.94 63 GLN A C 1
ATOM 510 O O . GLN A 1 63 ? 45.384 18.057 -23.698 1.00 67.94 63 GLN A O 1
ATOM 515 N N . PHE A 1 64 ? 44.366 16.678 -22.259 1.00 66.69 64 PHE A N 1
ATOM 516 C CA . PHE A 1 64 ? 43.030 17.236 -22.442 1.00 66.69 64 PHE A CA 1
ATOM 517 C C . PHE A 1 64 ? 42.944 18.665 -21.905 1.00 66.69 64 PHE A C 1
ATOM 519 O O . PHE A 1 64 ? 42.410 19.537 -22.584 1.00 66.69 64 PHE A O 1
ATOM 526 N N . GLU A 1 65 ? 43.527 18.933 -20.736 1.00 68.56 65 GLU A N 1
ATOM 527 C CA . GLU A 1 65 ? 43.606 20.279 -20.162 1.00 68.56 65 GLU A CA 1
ATOM 528 C C . GLU A 1 65 ? 44.346 21.260 -21.090 1.00 68.56 65 GLU A C 1
ATOM 530 O O . GLU A 1 65 ? 43.916 22.402 -21.256 1.00 68.56 65 GLU A O 1
ATOM 535 N N . ALA A 1 66 ? 45.411 20.804 -21.758 1.00 71.62 66 ALA A N 1
ATOM 536 C CA . ALA A 1 66 ? 46.187 21.627 -22.683 1.00 71.62 66 ALA A CA 1
ATOM 537 C C . ALA A 1 66 ? 45.491 21.862 -24.041 1.00 71.62 66 ALA A C 1
ATOM 539 O O . ALA A 1 66 ? 45.590 22.958 -24.606 1.00 71.62 66 ALA A O 1
ATOM 540 N N . ASN A 1 67 ? 44.797 20.849 -24.572 1.00 72.31 67 ASN A N 1
ATOM 541 C CA . ASN A 1 67 ? 44.313 20.840 -25.958 1.00 72.31 67 ASN A CA 1
ATOM 542 C C . ASN A 1 67 ? 42.829 21.206 -26.097 1.00 72.31 67 ASN A C 1
ATOM 544 O O . ASN A 1 67 ? 42.456 21.890 -27.052 1.00 72.31 67 ASN A O 1
ATOM 548 N N . ASN A 1 68 ? 41.982 20.830 -25.134 1.00 66.12 68 ASN A N 1
ATOM 549 C CA . ASN A 1 68 ? 40.537 21.063 -25.196 1.00 66.12 68 ASN A CA 1
ATOM 550 C C . ASN A 1 68 ? 40.133 22.552 -25.304 1.00 66.12 68 ASN A C 1
ATOM 552 O O . ASN A 1 68 ? 39.183 22.835 -26.033 1.00 66.12 68 ASN A O 1
ATOM 556 N N . PRO A 1 69 ? 40.840 23.531 -24.693 1.00 69.00 69 PRO A N 1
ATOM 557 C CA . PRO A 1 69 ? 40.546 24.951 -24.914 1.00 69.00 69 PRO A CA 1
ATOM 558 C C . PRO A 1 69 ? 40.717 25.409 -26.371 1.00 69.00 69 PRO A C 1
ATOM 560 O O . PRO A 1 69 ? 40.145 26.425 -26.759 1.00 69.00 69 PRO A O 1
ATOM 563 N N . LYS A 1 70 ? 41.514 24.686 -27.173 1.00 70.88 70 LYS A N 1
ATOM 564 C CA . LYS A 1 70 ? 41.764 24.989 -28.591 1.00 70.88 70 LYS A CA 1
ATOM 565 C C . LYS A 1 70 ? 40.866 24.180 -29.525 1.00 70.88 70 LYS A C 1
ATOM 567 O O . LYS A 1 70 ? 40.429 24.715 -30.538 1.00 70.88 70 LYS A O 1
ATOM 572 N N . THR A 1 71 ? 40.595 22.916 -29.198 1.00 76.38 71 THR A N 1
ATOM 573 C CA . THR A 1 71 ? 39.821 22.011 -30.064 1.00 76.38 71 THR A CA 1
ATOM 574 C C . THR A 1 71 ? 38.319 22.035 -29.795 1.00 76.38 71 THR A C 1
ATOM 576 O O . THR A 1 71 ? 37.534 21.768 -30.699 1.00 76.38 71 THR A O 1
ATOM 579 N N . ASN A 1 72 ? 37.905 22.374 -28.569 1.00 72.50 72 ASN A N 1
ATOM 580 C CA . ASN A 1 72 ? 36.518 22.334 -28.093 1.00 72.50 72 ASN A CA 1
ATOM 581 C C . ASN A 1 72 ? 35.819 20.969 -28.288 1.00 72.50 72 ASN A C 1
ATOM 583 O O . ASN A 1 72 ? 34.590 20.892 -28.346 1.00 72.50 72 ASN A O 1
ATOM 587 N N . ASN A 1 73 ? 36.588 19.876 -28.344 1.00 72.50 73 ASN A N 1
ATOM 588 C CA . ASN A 1 73 ? 36.066 18.520 -28.552 1.00 72.50 73 ASN A CA 1
ATOM 589 C C . ASN A 1 73 ? 35.081 18.097 -27.447 1.00 72.50 73 ASN A C 1
ATOM 591 O O . ASN A 1 73 ? 34.139 17.347 -27.705 1.00 72.50 73 ASN A O 1
ATOM 595 N N . TYR A 1 74 ? 35.244 18.614 -26.225 1.00 67.50 74 TYR A N 1
ATOM 596 C CA . TYR A 1 74 ? 34.286 18.411 -25.137 1.00 67.50 74 TYR A CA 1
ATOM 597 C C . TYR A 1 74 ? 32.931 19.085 -25.388 1.00 67.50 74 TYR A C 1
ATOM 599 O O . TYR A 1 74 ? 31.890 18.498 -25.097 1.00 67.50 74 TYR A O 1
ATOM 607 N N . GLY A 1 75 ? 32.927 20.293 -25.961 1.00 64.88 75 GLY A N 1
ATOM 608 C CA . GLY A 1 75 ? 31.698 20.980 -26.354 1.00 64.88 75 GLY A CA 1
ATOM 609 C C . GLY A 1 75 ? 30.944 20.205 -27.435 1.00 64.88 75 GLY A C 1
ATOM 610 O O . GLY A 1 75 ? 29.743 19.974 -27.301 1.00 64.88 75 GLY A O 1
ATOM 611 N N . THR A 1 76 ? 31.665 19.707 -28.444 1.00 72.69 76 THR A N 1
ATOM 612 C CA . THR A 1 76 ? 31.106 18.845 -29.497 1.00 72.69 76 THR A CA 1
ATOM 613 C C . THR A 1 76 ? 30.524 17.549 -28.923 1.00 72.69 76 THR A C 1
ATOM 615 O O . THR A 1 76 ? 29.441 17.130 -29.324 1.00 72.69 76 THR A O 1
ATOM 618 N N . LEU A 1 77 ? 31.195 16.925 -27.946 1.00 66.00 77 LEU A N 1
ATOM 619 C CA . LEU A 1 77 ? 30.686 15.729 -27.266 1.00 66.00 77 LEU A CA 1
ATOM 620 C C . LEU A 1 77 ? 29.360 16.005 -26.544 1.00 66.00 77 LEU A C 1
ATOM 622 O O . LEU A 1 77 ? 28.437 15.198 -26.643 1.00 66.00 77 LEU A O 1
ATOM 626 N N . ILE A 1 78 ? 29.248 17.139 -25.844 1.00 61.09 78 ILE A N 1
ATOM 627 C CA . ILE A 1 78 ? 28.000 17.546 -25.183 1.00 61.09 78 ILE A CA 1
ATOM 628 C C . ILE A 1 78 ? 26.884 17.723 -26.217 1.00 61.09 78 ILE A C 1
ATOM 630 O O . ILE A 1 78 ? 25.776 17.240 -26.003 1.00 61.09 78 ILE A O 1
ATOM 634 N N . GLU A 1 79 ? 27.163 18.363 -27.350 1.00 61.41 79 GLU A N 1
ATOM 635 C CA . GLU A 1 79 ? 26.176 18.577 -28.414 1.00 61.41 79 GLU A CA 1
ATOM 636 C C . GLU A 1 79 ? 25.717 17.257 -29.058 1.00 61.41 79 GLU A C 1
ATOM 638 O O . GLU A 1 79 ? 24.519 17.031 -29.243 1.00 61.41 79 GLU A O 1
ATOM 643 N N . VAL A 1 80 ? 26.648 16.336 -29.325 1.00 65.75 80 VAL A N 1
ATOM 644 C CA . VAL A 1 80 ? 26.338 14.986 -29.819 1.00 65.75 80 VAL A CA 1
ATOM 645 C C . VAL A 1 80 ? 25.519 14.202 -28.795 1.00 65.75 80 VAL A C 1
ATOM 647 O O . VAL A 1 80 ? 24.559 13.528 -29.172 1.00 65.75 80 VAL A O 1
ATOM 650 N N . PHE A 1 81 ? 25.853 14.309 -27.508 1.00 58.78 81 PHE A N 1
ATOM 651 C CA . PHE A 1 81 ? 25.113 13.657 -26.433 1.00 58.78 81 PHE A CA 1
ATOM 652 C C . PHE A 1 81 ? 23.693 14.209 -26.308 1.00 58.78 81 PHE A C 1
ATOM 654 O O . PHE A 1 81 ? 22.748 13.430 -26.225 1.00 58.78 81 PHE A O 1
ATOM 661 N N . ILE A 1 82 ? 23.521 15.533 -26.367 1.00 54.59 82 ILE A N 1
ATOM 662 C CA . ILE A 1 82 ? 22.201 16.174 -26.376 1.00 54.59 82 ILE A CA 1
ATOM 663 C C . ILE A 1 82 ? 21.400 15.692 -27.586 1.00 54.59 82 ILE A C 1
ATOM 665 O O . ILE A 1 82 ? 20.262 15.272 -27.410 1.00 54.59 82 ILE A O 1
ATOM 669 N N . ARG A 1 83 ? 21.996 15.663 -28.785 1.00 61.41 83 ARG A N 1
ATOM 670 C CA . ARG A 1 83 ? 21.333 15.188 -30.009 1.00 61.41 83 ARG A CA 1
ATOM 671 C C . ARG A 1 83 ? 20.900 13.721 -29.922 1.00 61.41 83 ARG A C 1
ATOM 673 O O . ARG A 1 83 ? 19.803 13.379 -30.356 1.00 61.41 83 ARG A O 1
ATOM 680 N N . LEU A 1 84 ? 21.748 12.847 -29.381 1.00 56.88 84 LEU A N 1
ATOM 681 C CA . LEU A 1 84 ? 21.416 11.432 -29.187 1.00 56.88 84 LEU A CA 1
ATOM 682 C C . LEU A 1 84 ? 20.353 11.254 -28.103 1.00 56.88 84 LEU A C 1
ATOM 684 O O . LEU A 1 84 ? 19.428 10.473 -28.287 1.00 56.88 84 LEU A O 1
ATOM 688 N N . ALA A 1 85 ? 20.432 12.011 -27.010 1.00 48.00 85 ALA A N 1
ATOM 689 C CA . ALA A 1 85 ? 19.421 11.997 -25.960 1.00 48.00 85 ALA A CA 1
ATOM 690 C C . ALA A 1 85 ? 18.059 12.500 -26.467 1.00 48.00 85 ALA A C 1
ATOM 692 O O . ALA A 1 85 ? 17.032 11.934 -26.098 1.00 48.00 85 ALA A O 1
ATOM 693 N N . THR A 1 86 ? 18.031 13.516 -27.339 1.00 49.34 86 THR A N 1
ATOM 694 C CA . THR A 1 86 ? 16.797 13.976 -27.993 1.00 49.34 86 THR A CA 1
ATOM 695 C C . THR A 1 86 ? 16.274 12.965 -29.007 1.00 49.34 86 THR A C 1
ATOM 697 O O . THR A 1 86 ? 15.081 12.709 -29.015 1.00 49.34 86 THR A O 1
ATOM 700 N N . ALA A 1 87 ? 17.141 12.321 -29.793 1.00 53.22 87 ALA A N 1
ATOM 701 C CA . ALA A 1 87 ? 16.720 11.289 -30.744 1.00 53.22 87 ALA A CA 1
ATOM 702 C C . ALA A 1 87 ? 16.141 10.051 -30.037 1.00 53.22 87 ALA A C 1
ATOM 704 O O . ALA A 1 87 ? 15.107 9.532 -30.441 1.00 53.22 87 ALA A O 1
ATOM 705 N N . VAL A 1 88 ? 16.762 9.623 -28.932 1.00 49.47 88 VAL A N 1
ATOM 706 C CA . VAL A 1 88 ? 16.228 8.553 -28.076 1.00 49.47 88 VAL A CA 1
ATOM 707 C C . VAL A 1 88 ? 14.907 8.977 -27.440 1.00 49.47 88 VAL A C 1
ATOM 709 O O . VAL A 1 88 ? 14.015 8.150 -27.314 1.00 49.47 88 VAL A O 1
ATOM 712 N N . ARG A 1 89 ? 14.746 10.248 -27.052 1.00 46.91 89 ARG A N 1
ATOM 713 C CA . ARG A 1 89 ? 13.469 10.767 -26.546 1.00 46.91 89 ARG A CA 1
ATOM 714 C C . ARG A 1 89 ? 12.370 10.692 -27.610 1.00 46.91 89 ARG A C 1
ATOM 716 O O . ARG A 1 89 ? 11.301 10.186 -27.296 1.00 46.91 89 ARG A O 1
ATOM 723 N N . ASP A 1 90 ? 12.659 11.115 -28.838 1.00 50.66 90 ASP A N 1
ATOM 724 C CA . ASP A 1 90 ? 11.692 11.124 -29.941 1.00 50.66 90 ASP A CA 1
ATOM 725 C C . ASP A 1 90 ? 11.304 9.696 -30.397 1.00 50.66 90 ASP A C 1
ATOM 727 O O . ASP A 1 90 ? 10.164 9.466 -30.796 1.00 50.66 90 ASP A O 1
ATOM 731 N N . GLU A 1 91 ? 12.204 8.707 -30.290 1.00 50.22 91 GLU A N 1
ATOM 732 C CA . GLU A 1 91 ? 11.887 7.280 -30.510 1.00 50.22 91 GLU A CA 1
ATOM 733 C C . GLU A 1 91 ? 11.141 6.630 -29.325 1.00 50.22 91 GLU A C 1
ATOM 735 O O . GLU A 1 91 ? 10.391 5.670 -29.508 1.00 50.22 91 GLU A O 1
ATOM 740 N N . CYS A 1 92 ? 11.322 7.144 -28.105 1.00 51.00 92 CYS A N 1
ATOM 741 C CA . CYS A 1 92 ? 10.710 6.625 -26.875 1.00 51.00 92 CYS A CA 1
ATOM 742 C C . CYS A 1 92 ? 9.316 7.219 -26.593 1.00 51.00 92 CYS A C 1
ATOM 744 O O . CYS A 1 92 ? 8.681 6.843 -25.609 1.00 51.00 92 CYS A O 1
ATOM 746 N N . ASP A 1 93 ? 8.836 8.114 -27.460 1.00 58.00 93 ASP A N 1
ATOM 747 C CA . ASP A 1 93 ? 7.483 8.675 -27.427 1.00 58.00 93 ASP A CA 1
ATOM 748 C C . ASP A 1 93 ? 6.443 7.770 -28.133 1.00 58.00 93 ASP A C 1
ATOM 750 O O . ASP A 1 93 ? 5.258 8.108 -28.123 1.00 58.00 93 ASP A O 1
ATOM 754 N N . ASP A 1 94 ? 6.830 6.609 -28.702 1.00 65.69 94 ASP A N 1
ATOM 755 C CA . ASP A 1 94 ? 5.871 5.613 -29.219 1.00 65.69 94 ASP A CA 1
ATOM 756 C C . ASP A 1 94 ? 5.058 5.005 -28.061 1.00 65.69 94 ASP A C 1
ATOM 758 O O . ASP A 1 94 ? 5.594 4.243 -27.242 1.00 65.69 94 ASP A O 1
ATOM 762 N N . PRO A 1 95 ? 3.741 5.265 -27.986 1.00 67.44 95 PRO A N 1
ATOM 763 C CA . PRO A 1 95 ? 2.939 4.789 -26.872 1.00 67.44 95 PRO A CA 1
ATOM 764 C C . PRO A 1 95 ? 2.903 3.257 -26.766 1.00 67.44 95 PRO A C 1
ATOM 766 O O . PRO A 1 95 ? 2.836 2.719 -25.660 1.00 67.44 95 PRO A O 1
ATOM 769 N N . LEU A 1 96 ? 3.000 2.518 -27.875 1.00 68.31 96 LEU A N 1
ATOM 770 C CA . LEU A 1 96 ? 3.014 1.051 -27.826 1.00 68.31 96 LEU A CA 1
ATOM 771 C C . LEU A 1 96 ? 4.262 0.522 -27.113 1.00 68.31 96 LEU A C 1
ATOM 773 O O . LEU A 1 96 ? 4.154 -0.373 -26.269 1.00 68.31 96 LEU A O 1
ATOM 777 N N . LEU A 1 97 ? 5.423 1.118 -27.395 1.00 69.44 97 LEU A N 1
ATOM 778 C CA . LEU A 1 97 ? 6.683 0.781 -26.738 1.00 69.44 97 LEU A CA 1
ATOM 779 C C . LEU A 1 97 ? 6.625 1.106 -25.242 1.00 69.44 97 LEU A C 1
ATOM 781 O O . LEU A 1 97 ? 7.044 0.294 -24.419 1.00 69.44 97 LEU A O 1
ATOM 785 N N . ILE A 1 98 ? 6.042 2.251 -24.879 1.00 72.44 98 ILE A N 1
ATOM 786 C CA . ILE A 1 98 ? 5.876 2.673 -23.482 1.00 72.44 98 ILE A CA 1
ATOM 787 C C . ILE A 1 98 ? 4.999 1.687 -22.701 1.00 72.44 98 ILE A C 1
ATOM 789 O O . ILE A 1 98 ? 5.348 1.312 -21.578 1.00 72.44 98 ILE A O 1
ATOM 793 N N . SER A 1 99 ? 3.879 1.235 -23.277 1.00 73.69 99 SER A N 1
ATOM 794 C CA . SER A 1 99 ? 3.018 0.229 -22.637 1.00 73.69 99 SER A CA 1
ATOM 795 C C . SER A 1 99 ? 3.714 -1.107 -22.494 1.00 73.69 99 SER A C 1
ATOM 797 O O . SER A 1 99 ? 3.708 -1.662 -21.400 1.00 73.69 99 SER A O 1
ATOM 799 N N . GLU A 1 100 ? 4.340 -1.617 -23.555 1.00 71.06 100 GLU A N 1
ATOM 800 C CA . GLU A 1 100 ? 4.998 -2.921 -23.491 1.00 71.06 100 GLU A CA 1
ATOM 801 C C . GLU A 1 100 ? 6.197 -2.890 -22.534 1.00 71.06 100 GLU A C 1
ATOM 803 O O . GLU A 1 100 ? 6.423 -3.844 -21.790 1.00 71.06 100 GLU A O 1
ATOM 808 N N . PHE A 1 101 ? 6.917 -1.770 -22.456 1.00 75.31 101 PHE A N 1
ATOM 809 C CA . PHE A 1 101 ? 7.988 -1.583 -21.484 1.00 75.31 101 PHE A CA 1
ATOM 810 C C . PHE A 1 101 ? 7.459 -1.520 -20.044 1.00 75.31 101 PHE A C 1
ATOM 812 O O . PHE A 1 101 ? 7.951 -2.238 -19.173 1.00 75.31 101 PHE A O 1
ATOM 819 N N . THR A 1 102 ? 6.408 -0.731 -19.795 1.00 77.69 102 THR A N 1
ATOM 820 C CA . THR A 1 102 ? 5.734 -0.642 -18.483 1.00 77.69 102 THR A CA 1
ATOM 821 C C . THR A 1 102 ? 5.210 -2.010 -18.044 1.00 77.69 102 THR A C 1
ATOM 823 O O . THR A 1 102 ? 5.446 -2.442 -16.912 1.00 77.69 102 THR A O 1
ATOM 826 N N . ARG A 1 103 ? 4.558 -2.725 -18.966 1.00 81.44 103 ARG A N 1
ATOM 827 C CA . ARG A 1 103 ? 4.083 -4.096 -18.789 1.00 81.44 103 ARG A CA 1
ATOM 828 C C . ARG A 1 103 ? 5.229 -5.037 -18.454 1.00 81.44 103 ARG A C 1
ATOM 830 O O . ARG A 1 103 ? 5.120 -5.783 -17.492 1.00 81.44 103 ARG A O 1
ATOM 837 N N . THR A 1 104 ? 6.325 -4.992 -19.208 1.00 77.00 104 THR A N 1
ATOM 838 C CA . THR A 1 104 ? 7.488 -5.867 -19.011 1.00 77.00 104 THR A CA 1
ATOM 839 C C . THR A 1 104 ? 8.098 -5.661 -17.626 1.00 77.00 104 THR A C 1
ATOM 841 O O . THR A 1 104 ? 8.321 -6.632 -16.907 1.00 77.00 104 THR A O 1
ATOM 844 N N . LEU A 1 105 ? 8.296 -4.409 -17.196 1.00 77.69 105 LEU A N 1
ATOM 845 C CA . LEU A 1 105 ? 8.793 -4.100 -15.850 1.00 77.69 105 LEU A CA 1
ATOM 846 C C . LEU A 1 105 ? 7.857 -4.628 -14.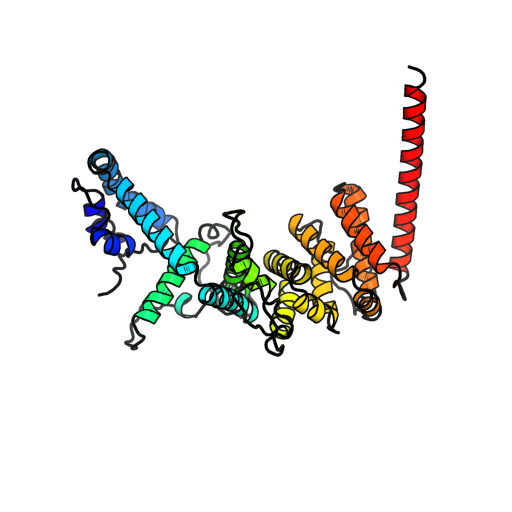753 1.00 77.69 105 LEU A C 1
ATOM 848 O O . LEU A 1 105 ? 8.324 -5.218 -13.776 1.00 77.69 105 LEU A O 1
ATOM 852 N N . LEU A 1 106 ? 6.544 -4.458 -14.928 1.00 83.94 106 LEU A N 1
ATOM 853 C CA . LEU A 1 106 ? 5.552 -4.975 -13.988 1.00 83.94 106 LEU A CA 1
ATOM 854 C C . LEU A 1 106 ? 5.509 -6.512 -13.995 1.00 83.94 106 LEU A C 1
ATOM 856 O O . LEU A 1 106 ? 5.433 -7.128 -12.936 1.00 83.94 106 LEU A O 1
ATOM 860 N N . GLU A 1 107 ? 5.627 -7.156 -15.155 1.00 84.12 107 GLU A N 1
ATOM 861 C CA . GLU A 1 107 ? 5.704 -8.613 -15.275 1.00 84.12 107 GLU A CA 1
ATOM 862 C C . GLU A 1 107 ? 6.973 -9.180 -14.629 1.00 84.12 107 GLU A C 1
ATOM 864 O O . GLU A 1 107 ? 6.906 -10.245 -14.017 1.00 84.12 107 GLU A O 1
ATOM 869 N N . HIS A 1 108 ? 8.113 -8.489 -14.717 1.00 79.38 108 HIS A N 1
ATOM 870 C CA . HIS A 1 108 ? 9.339 -8.898 -14.027 1.00 79.38 108 HIS A CA 1
ATOM 871 C C . HIS A 1 108 ? 9.179 -8.868 -12.509 1.00 79.38 108 HIS A C 1
ATOM 873 O O . HIS A 1 108 ? 9.625 -9.803 -11.836 1.00 79.38 108 HIS A O 1
ATOM 879 N N . PHE A 1 109 ? 8.494 -7.843 -11.991 1.00 83.69 109 PHE A N 1
ATOM 880 C CA . PHE A 1 109 ? 8.100 -7.770 -10.587 1.00 83.69 109 PHE A CA 1
ATOM 881 C C . PHE A 1 109 ? 7.137 -8.908 -10.212 1.00 83.69 109 PHE A C 1
ATOM 883 O O . PHE A 1 109 ? 7.354 -9.599 -9.223 1.00 83.69 109 PHE A O 1
ATOM 890 N N . ILE A 1 110 ? 6.118 -9.182 -11.030 1.00 85.06 110 ILE A N 1
ATOM 891 C CA . ILE A 1 110 ? 5.134 -10.243 -10.756 1.00 85.06 110 ILE A CA 1
ATOM 892 C C . ILE A 1 110 ? 5.755 -11.643 -10.807 1.00 85.06 110 ILE A C 1
ATOM 894 O O . ILE A 1 110 ? 5.428 -12.507 -10.002 1.00 85.06 110 ILE A O 1
ATOM 898 N N . LYS A 1 111 ? 6.646 -11.901 -11.762 1.00 82.88 111 LYS A N 1
ATOM 899 C CA . LYS A 1 111 ? 7.300 -13.209 -11.903 1.00 82.88 111 LYS A CA 1
ATOM 900 C C . LYS A 1 111 ? 8.418 -13.415 -10.881 1.00 82.88 111 LYS A C 1
ATOM 902 O O . LYS A 1 111 ? 8.965 -14.511 -10.848 1.00 82.88 111 LYS A O 1
ATOM 907 N N . GLN A 1 112 ? 8.777 -12.383 -10.104 1.00 75.94 112 GLN A N 1
ATOM 908 C CA . GLN A 1 112 ? 9.964 -12.373 -9.241 1.00 75.94 112 GLN A CA 1
ATOM 909 C C . GLN A 1 112 ? 11.183 -12.912 -10.004 1.00 75.94 112 GLN A C 1
ATOM 911 O O . GLN A 1 112 ? 11.872 -13.819 -9.548 1.00 75.94 112 GLN A O 1
ATOM 916 N N . THR A 1 113 ? 11.371 -12.405 -11.233 1.00 64.12 113 THR A N 1
ATOM 917 C CA . THR A 1 113 ? 12.306 -13.005 -12.199 1.00 64.12 113 THR A CA 1
ATOM 918 C C . THR A 1 113 ? 13.710 -13.009 -11.609 1.00 64.12 113 THR A C 1
ATOM 920 O O . THR A 1 113 ? 14.225 -11.949 -11.249 1.00 64.12 113 THR A O 1
ATOM 923 N N . GLU A 1 114 ? 14.327 -14.186 -11.535 1.00 59.75 114 GLU A N 1
ATOM 924 C CA . GLU A 1 114 ? 15.714 -14.319 -11.105 1.00 59.75 114 GLU A CA 1
ATOM 925 C C . GLU A 1 114 ? 16.642 -13.613 -12.100 1.00 59.75 114 GLU A C 1
ATOM 927 O O . GLU A 1 114 ? 16.362 -13.539 -13.301 1.00 59.75 114 GLU A O 1
ATOM 932 N N . CYS A 1 115 ? 17.761 -13.078 -11.609 1.00 48.69 115 CYS A N 1
ATOM 933 C CA . CYS A 1 115 ? 18.797 -12.551 -12.491 1.00 48.69 115 CYS A CA 1
ATOM 934 C C . CYS A 1 115 ? 19.203 -13.661 -13.482 1.00 48.69 115 CYS A C 1
ATOM 936 O O . CYS A 1 115 ? 19.554 -14.751 -13.020 1.00 48.69 115 CYS A O 1
ATOM 938 N N . PRO A 1 116 ? 19.153 -13.436 -14.813 1.00 46.09 116 PRO A N 1
ATOM 939 C CA . PRO A 1 116 ? 19.563 -14.442 -15.784 1.00 46.09 116 PRO A CA 1
ATOM 940 C C . PRO A 1 116 ? 20.940 -14.986 -15.406 1.00 46.09 116 PRO A C 1
ATOM 942 O O . PRO A 1 116 ? 21.878 -14.216 -15.209 1.00 46.09 116 PRO A O 1
ATOM 945 N N . SER A 1 117 ? 21.078 -16.305 -15.286 1.00 40.31 117 SER A N 1
ATOM 946 C CA . SER A 1 117 ? 22.289 -16.974 -14.786 1.00 40.31 117 SER A CA 1
ATOM 947 C C . SER A 1 117 ? 23.560 -16.667 -15.598 1.00 40.31 117 SER A C 1
ATOM 949 O O . SER A 1 117 ? 24.667 -16.851 -15.095 1.00 40.31 117 SER A O 1
ATOM 951 N N . THR A 1 118 ? 23.425 -16.074 -16.787 1.00 40.16 118 THR A N 1
ATOM 952 C CA . THR A 1 118 ? 24.522 -15.497 -17.582 1.00 40.16 118 THR A CA 1
ATOM 953 C C . THR A 1 118 ? 25.167 -14.245 -16.965 1.00 40.16 118 THR A C 1
ATOM 955 O O . THR A 1 118 ? 26.222 -13.825 -17.427 1.00 40.16 118 THR A O 1
ATOM 958 N N . LEU A 1 119 ? 24.552 -13.631 -15.946 1.00 40.06 119 LEU A N 1
ATOM 959 C CA . LEU A 1 119 ? 25.083 -12.483 -15.192 1.00 40.06 119 LEU A CA 1
ATOM 960 C C . LEU A 1 119 ? 25.781 -12.884 -13.886 1.00 40.06 119 LEU A C 1
ATOM 962 O O . LEU A 1 119 ? 26.596 -12.118 -13.381 1.00 40.06 119 LEU A O 1
ATOM 966 N N . ALA A 1 120 ? 25.474 -14.061 -13.332 1.00 38.22 120 ALA A N 1
ATOM 967 C CA . ALA A 1 120 ? 26.101 -14.549 -12.102 1.00 38.22 120 ALA A CA 1
ATOM 968 C C . ALA A 1 120 ? 27.332 -15.425 -12.379 1.00 38.22 120 ALA A C 1
ATOM 970 O O . ALA A 1 120 ? 28.244 -15.478 -11.558 1.00 38.22 120 ALA A O 1
ATOM 971 N N . VAL A 1 121 ? 27.372 -16.101 -13.531 1.00 36.06 121 VAL A N 1
ATOM 972 C CA . VAL A 1 121 ? 28.475 -16.977 -13.928 1.00 36.06 121 VAL A CA 1
ATOM 973 C C . VAL A 1 121 ? 28.644 -16.870 -15.443 1.00 36.06 121 VAL A C 1
ATOM 975 O O . VAL A 1 121 ? 28.018 -17.601 -16.201 1.00 36.06 121 VAL A O 1
ATOM 978 N N . ALA A 1 122 ? 29.493 -15.954 -15.904 1.00 30.52 122 ALA A N 1
ATOM 979 C CA . ALA A 1 122 ? 30.212 -16.176 -17.152 1.00 30.52 122 ALA A CA 1
ATOM 980 C C . ALA A 1 122 ? 31.574 -16.761 -16.756 1.00 30.52 122 ALA A C 1
ATOM 982 O O . ALA A 1 122 ? 32.479 -15.998 -16.405 1.00 30.52 122 ALA A O 1
ATOM 983 N N . PRO A 1 123 ? 31.750 -18.098 -16.752 1.00 29.72 123 PRO A N 1
ATOM 984 C CA . PRO A 1 123 ? 33.084 -18.644 -16.828 1.00 29.72 123 PRO A CA 1
ATOM 985 C C . PRO A 1 123 ? 33.639 -18.208 -18.179 1.00 29.72 123 PRO A C 1
ATOM 987 O O . PRO A 1 123 ? 32.970 -18.274 -19.212 1.00 29.72 123 PRO A O 1
ATOM 990 N N . LEU A 1 124 ? 34.877 -17.750 -18.147 1.00 34.03 124 LEU A N 1
ATOM 991 C CA . LEU A 1 124 ? 35.736 -17.595 -19.305 1.00 34.03 124 LEU A CA 1
ATOM 992 C C . LEU A 1 124 ? 35.921 -18.962 -19.987 1.00 34.03 124 LEU A C 1
ATOM 994 O O . LEU A 1 124 ? 36.938 -19.619 -19.800 1.00 34.03 124 LEU A O 1
ATOM 998 N N . SER A 1 125 ? 34.950 -19.426 -20.762 1.00 32.00 125 SER A N 1
ATOM 999 C CA . SER A 1 125 ? 35.163 -20.514 -21.711 1.00 32.00 125 SER A CA 1
ATOM 1000 C C . SER A 1 125 ? 34.130 -20.435 -22.822 1.00 32.00 125 SER A C 1
ATOM 1002 O O . SER A 1 125 ? 32.926 -20.566 -22.616 1.00 32.00 125 SER A O 1
ATOM 1004 N N . GLY A 1 126 ? 34.633 -20.159 -24.023 1.00 39.34 126 GLY A N 1
ATOM 1005 C CA . GLY A 1 126 ? 33.823 -20.074 -25.222 1.00 39.34 126 GLY A CA 1
ATOM 1006 C C . GLY A 1 126 ? 33.118 -21.391 -25.530 1.00 39.34 126 GLY A C 1
ATOM 1007 O O . GLY A 1 126 ? 33.696 -22.469 -25.417 1.00 39.34 126 GLY A O 1
ATOM 1008 N N . SER A 1 127 ? 31.887 -21.280 -26.008 1.00 29.56 127 SER A N 1
ATOM 1009 C CA . SER A 1 127 ? 31.348 -22.240 -26.958 1.00 29.56 127 SER A CA 1
ATOM 1010 C C . SER A 1 127 ? 30.502 -21.490 -27.973 1.00 29.56 127 SER A C 1
ATOM 1012 O O . SER A 1 127 ? 29.571 -20.770 -27.604 1.00 29.56 127 SER A O 1
ATOM 1014 N N . ASP A 1 128 ? 30.866 -21.663 -29.239 1.00 35.31 128 ASP A N 1
ATOM 1015 C CA . ASP A 1 128 ? 30.103 -21.257 -30.409 1.00 35.31 128 ASP A CA 1
ATOM 1016 C C . ASP A 1 128 ? 28.641 -21.695 -30.282 1.00 35.31 128 ASP A C 1
ATOM 1018 O O . ASP A 1 128 ? 28.313 -22.881 -30.282 1.00 35.31 128 ASP A O 1
ATOM 1022 N N . GLY A 1 129 ? 27.759 -20.710 -30.177 1.00 30.97 129 GLY A N 1
ATOM 1023 C CA . GLY A 1 129 ? 26.321 -20.877 -30.277 1.00 30.97 129 GLY A CA 1
ATOM 1024 C C . GLY A 1 129 ? 25.754 -19.646 -30.962 1.00 30.97 129 GLY A C 1
ATOM 1025 O O . GLY A 1 129 ? 25.902 -18.527 -30.464 1.00 30.97 129 GLY A O 1
ATOM 1026 N N . ASP A 1 130 ? 25.157 -19.855 -32.131 1.00 34.56 130 ASP A N 1
ATOM 1027 C CA . ASP A 1 130 ? 24.625 -18.848 -33.048 1.00 34.56 130 ASP A CA 1
ATOM 1028 C C . ASP A 1 130 ? 23.414 -18.111 -32.445 1.00 34.56 130 ASP A C 1
ATOM 1030 O O . ASP A 1 130 ? 22.256 -18.355 -32.763 1.00 34.56 130 ASP A O 1
ATOM 1034 N N . SER A 1 131 ? 23.680 -17.237 -31.475 1.00 34.31 131 SER A N 1
ATOM 1035 C CA . SER A 1 131 ? 22.701 -16.301 -30.924 1.00 34.31 131 SER A CA 1
ATOM 1036 C C . SER A 1 131 ? 22.926 -14.939 -31.571 1.00 34.31 131 SER A C 1
ATOM 1038 O O . SER A 1 131 ? 23.975 -14.309 -31.381 1.00 34.31 131 SER A O 1
ATOM 1040 N N . GLY A 1 132 ? 21.946 -14.527 -32.381 1.00 32.03 132 GLY A N 1
ATOM 1041 C CA . GLY A 1 132 ? 22.014 -13.384 -33.287 1.00 32.03 132 GLY A CA 1
ATOM 1042 C C . GLY A 1 132 ? 22.468 -12.077 -32.633 1.00 32.03 132 GLY A C 1
ATOM 1043 O O . GLY A 1 132 ? 22.214 -11.800 -31.462 1.00 32.03 132 GLY A O 1
ATOM 1044 N N . THR A 1 133 ? 23.132 -11.241 -33.425 1.00 36.88 133 THR A N 1
ATOM 1045 C CA . THR A 1 133 ? 23.752 -9.964 -33.036 1.00 36.88 133 THR A CA 1
ATOM 1046 C C . THR A 1 133 ? 22.823 -9.037 -32.234 1.00 36.88 133 THR A C 1
ATOM 1048 O O . THR A 1 133 ? 23.292 -8.342 -31.339 1.00 36.88 133 THR A O 1
ATOM 1051 N N . LEU A 1 134 ? 21.506 -9.076 -32.472 1.00 32.16 134 LEU A N 1
ATOM 1052 C CA . LEU A 1 134 ? 20.501 -8.317 -31.712 1.00 32.16 134 LEU A CA 1
ATOM 1053 C C . LEU A 1 134 ? 20.330 -8.806 -30.264 1.00 32.16 134 LEU A C 1
ATOM 1055 O O . LEU A 1 134 ? 20.176 -7.988 -29.362 1.00 32.16 134 LEU A O 1
ATOM 1059 N N . TYR A 1 135 ? 20.438 -10.114 -30.019 1.00 34.28 135 TYR A N 1
ATOM 1060 C CA . TYR A 1 135 ? 20.410 -10.694 -28.673 1.00 34.28 135 TYR A CA 1
ATOM 1061 C C . TYR A 1 135 ? 21.635 -10.246 -27.859 1.00 34.28 135 TYR A C 1
ATOM 1063 O O . TYR A 1 135 ? 21.515 -9.859 -26.698 1.00 34.28 135 TYR A O 1
ATOM 1071 N N . LYS A 1 136 ? 22.804 -10.176 -28.511 1.00 35.66 136 LYS A N 1
ATOM 1072 C CA . LYS A 1 136 ? 24.059 -9.680 -27.917 1.00 35.66 136 LYS A CA 1
ATOM 1073 C C . LYS A 1 136 ? 24.029 -8.167 -27.657 1.00 35.66 136 LYS A C 1
ATOM 1075 O O . LYS A 1 136 ? 24.533 -7.710 -26.634 1.00 35.66 136 LYS A O 1
ATOM 1080 N N . ILE A 1 137 ? 23.409 -7.379 -28.541 1.00 36.00 137 ILE A N 1
ATOM 1081 C CA . ILE A 1 137 ? 23.233 -5.929 -28.347 1.00 36.00 137 ILE A CA 1
ATOM 1082 C C . ILE A 1 137 ? 22.248 -5.659 -27.201 1.00 36.00 137 ILE A C 1
ATOM 1084 O O . ILE A 1 137 ? 22.593 -4.899 -26.293 1.00 36.00 137 ILE A O 1
ATOM 1088 N N . GLY A 1 138 ? 21.096 -6.339 -27.182 1.00 34.00 138 GLY A N 1
ATOM 1089 C CA . GLY A 1 138 ? 20.061 -6.200 -26.150 1.00 34.00 138 GLY A CA 1
ATOM 1090 C C . GLY A 1 138 ? 20.556 -6.533 -24.739 1.00 34.00 138 GLY A C 1
ATOM 1091 O O . GLY A 1 138 ? 20.354 -5.741 -23.821 1.00 34.00 138 GLY A O 1
ATOM 1092 N N . GLN A 1 139 ? 21.314 -7.625 -24.573 1.00 39.12 139 GLN A N 1
ATOM 1093 C CA . GLN A 1 139 ? 21.961 -7.976 -23.295 1.00 39.12 139 GLN A CA 1
ATOM 1094 C C . GLN A 1 139 ? 22.912 -6.889 -22.786 1.00 39.12 139 GLN A C 1
ATOM 1096 O O . GLN A 1 139 ? 23.114 -6.717 -21.588 1.00 39.12 139 GLN A O 1
ATOM 1101 N N . SER A 1 140 ? 23.500 -6.136 -23.705 1.00 38.56 140 SER A N 1
ATOM 1102 C CA . SER A 1 140 ? 24.585 -5.225 -23.396 1.00 38.56 140 SER A CA 1
ATOM 1103 C C . SER A 1 140 ? 24.126 -3.782 -23.145 1.00 38.56 140 SER A C 1
ATOM 1105 O O . SER A 1 140 ? 24.738 -3.077 -22.345 1.00 38.56 140 SER A O 1
ATOM 1107 N N . VAL A 1 141 ? 23.004 -3.371 -23.748 1.00 41.31 141 VAL A N 1
ATOM 1108 C CA . VAL A 1 141 ? 22.256 -2.168 -23.345 1.00 41.31 141 VAL A CA 1
ATOM 1109 C C . VAL A 1 141 ? 21.597 -2.405 -21.988 1.00 41.31 141 VAL A C 1
ATOM 1111 O O . VAL A 1 141 ? 21.696 -1.551 -21.110 1.00 41.31 141 VAL A O 1
ATOM 1114 N N . ALA A 1 142 ? 21.031 -3.600 -21.772 1.00 40.81 142 ALA A N 1
ATOM 1115 C CA . ALA A 1 142 ? 20.522 -4.004 -20.467 1.00 40.81 142 ALA A CA 1
ATOM 1116 C C . ALA A 1 142 ? 21.623 -3.971 -19.392 1.00 40.81 142 ALA A C 1
ATOM 1118 O O . ALA A 1 142 ? 21.380 -3.446 -18.315 1.00 40.81 142 ALA A O 1
ATOM 1119 N N . TYR A 1 143 ? 22.850 -4.424 -19.693 1.00 45.09 143 TYR A N 1
ATOM 1120 C CA . TYR A 1 143 ? 24.001 -4.341 -18.779 1.00 45.09 143 TYR A CA 1
ATOM 1121 C C . TYR A 1 143 ? 24.438 -2.896 -18.475 1.00 45.09 143 TYR A C 1
ATOM 1123 O O . TYR A 1 143 ? 24.745 -2.571 -17.331 1.00 45.09 143 TYR A O 1
ATOM 1131 N N . GLY A 1 144 ? 24.449 -2.014 -19.482 1.00 40.66 144 GLY A N 1
ATOM 1132 C CA . GLY A 1 144 ? 24.771 -0.593 -19.303 1.00 40.66 144 GLY A CA 1
ATOM 1133 C C . GLY A 1 144 ? 23.739 0.136 -18.437 1.00 40.66 144 GLY A C 1
ATOM 1134 O O . GLY A 1 144 ? 24.110 0.820 -17.487 1.00 40.66 144 GLY A O 1
ATOM 1135 N N . LEU A 1 145 ? 22.447 -0.083 -18.701 1.00 44.50 145 LEU A N 1
ATOM 1136 C CA . LEU A 1 145 ? 21.356 0.436 -17.870 1.00 44.50 145 LEU A CA 1
ATOM 1137 C C . LEU A 1 145 ? 21.395 -0.158 -16.457 1.00 44.50 145 LEU A C 1
ATOM 1139 O O . LEU A 1 145 ? 21.219 0.574 -15.490 1.00 44.50 145 LEU A O 1
ATOM 1143 N N . TRP A 1 146 ? 21.698 -1.451 -16.324 1.00 41.66 146 TRP A N 1
ATOM 1144 C CA . TRP A 1 146 ? 21.844 -2.127 -15.034 1.00 41.66 146 TRP A CA 1
ATOM 1145 C C . TRP A 1 146 ? 22.978 -1.526 -14.198 1.00 41.66 146 TRP A C 1
ATOM 1147 O O . TRP A 1 146 ? 22.767 -1.186 -13.038 1.00 41.66 146 TRP A O 1
ATOM 1157 N N . SER A 1 147 ? 24.148 -1.299 -14.805 1.00 42.19 147 SER A N 1
ATOM 1158 C CA . SER A 1 147 ? 25.301 -0.670 -14.150 1.00 42.19 147 SER A CA 1
ATOM 1159 C C . SER A 1 147 ? 25.008 0.769 -13.715 1.00 42.19 147 SER A C 1
ATOM 1161 O O . SER A 1 147 ? 25.419 1.165 -12.625 1.00 42.19 147 SER A O 1
ATOM 1163 N N . VAL A 1 148 ? 24.289 1.535 -14.544 1.00 42.81 148 VAL A N 1
ATOM 1164 C CA . VAL A 1 148 ? 23.887 2.922 -14.256 1.00 42.81 148 VAL A CA 1
ATOM 1165 C C . VAL A 1 148 ? 22.833 2.980 -13.146 1.00 42.81 148 VAL A C 1
ATOM 1167 O O . VAL A 1 148 ? 22.921 3.828 -12.265 1.00 42.81 148 VAL A O 1
ATOM 1170 N N . VAL A 1 149 ? 21.880 2.045 -13.118 1.00 41.66 149 VAL A N 1
ATOM 1171 C CA . VAL A 1 149 ? 20.879 1.941 -12.043 1.00 41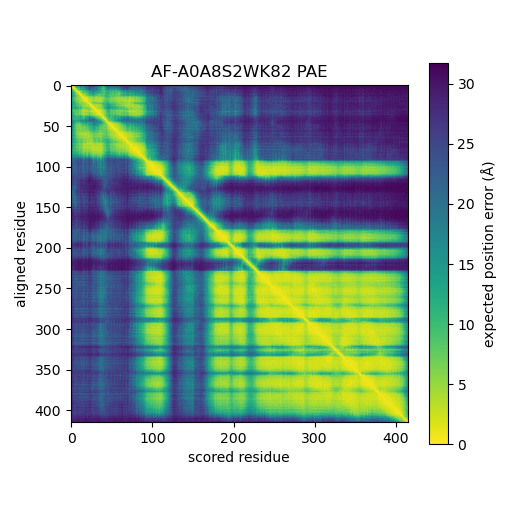.66 149 VAL A CA 1
ATOM 1172 C C . VAL A 1 149 ? 21.523 1.525 -10.710 1.00 41.66 149 VAL A C 1
ATOM 1174 O O . VAL A 1 149 ? 21.081 1.961 -9.651 1.00 41.66 149 VAL A O 1
ATOM 1177 N N . THR A 1 150 ? 22.616 0.756 -10.734 1.00 41.31 150 THR A N 1
ATOM 1178 C CA . THR A 1 150 ? 23.370 0.365 -9.527 1.00 41.31 150 THR A CA 1
ATOM 1179 C C . THR A 1 150 ? 24.443 1.365 -9.068 1.00 41.31 150 THR A C 1
ATOM 1181 O O . THR A 1 150 ? 25.200 1.034 -8.151 1.00 41.31 150 THR A O 1
ATOM 1184 N N . LEU A 1 151 ? 24.532 2.568 -9.658 1.00 37.31 151 LEU A N 1
ATOM 1185 C CA . LEU A 1 151 ? 25.507 3.614 -9.297 1.00 37.31 151 LEU A CA 1
ATOM 1186 C C . LEU A 1 151 ? 25.350 4.070 -7.827 1.00 37.31 151 LEU A C 1
ATOM 1188 O O . LEU A 1 151 ? 24.728 5.088 -7.538 1.00 37.31 151 LEU A O 1
ATOM 1192 N N . GLY A 1 152 ? 25.939 3.322 -6.886 1.00 38.94 152 GLY A N 1
ATOM 1193 C CA . GLY A 1 152 ? 26.171 3.768 -5.507 1.00 38.94 152 GLY A CA 1
ATOM 1194 C C . GLY A 1 152 ? 25.930 2.761 -4.376 1.00 38.94 152 GLY A C 1
ATOM 1195 O O . GLY A 1 152 ? 26.352 3.036 -3.258 1.00 38.94 152 GLY A O 1
ATOM 1196 N N . MET A 1 153 ? 25.318 1.592 -4.606 1.00 36.38 153 MET A N 1
ATOM 1197 C CA . MET A 1 153 ? 24.977 0.649 -3.513 1.00 36.38 153 MET A CA 1
ATOM 1198 C C . MET A 1 153 ? 26.049 -0.407 -3.180 1.00 36.38 153 MET A C 1
ATOM 1200 O O . MET A 1 153 ? 25.793 -1.335 -2.420 1.00 36.38 153 MET A O 1
ATOM 1204 N N . GLY A 1 154 ? 27.277 -0.252 -3.681 1.00 35.59 154 GLY A N 1
ATOM 1205 C CA . GLY A 1 154 ? 28.404 -1.138 -3.358 1.00 35.59 154 GLY A CA 1
ATOM 1206 C C . GLY A 1 154 ? 29.112 -0.857 -2.023 1.00 35.59 154 GLY A C 1
ATOM 1207 O O . GLY A 1 154 ? 30.166 -1.436 -1.783 1.00 35.59 154 GLY A O 1
ATOM 1208 N N . SER A 1 155 ? 28.603 0.041 -1.167 1.00 33.38 155 SER A N 1
ATOM 1209 C CA . SER A 1 155 ? 29.318 0.496 0.043 1.00 33.38 155 SER A CA 1
ATOM 1210 C C . SER A 1 155 ? 28.724 0.057 1.386 1.00 33.38 155 SER A C 1
ATOM 1212 O O . SER A 1 155 ? 29.107 0.601 2.421 1.00 33.38 155 SER A O 1
ATOM 1214 N N . SER A 1 156 ? 27.849 -0.952 1.425 1.00 26.95 156 SER A N 1
ATOM 1215 C CA . SER A 1 156 ? 27.409 -1.526 2.706 1.00 26.95 156 SER A CA 1
ATOM 1216 C C . SER A 1 156 ? 27.858 -2.977 2.868 1.00 26.95 156 SER A C 1
ATOM 1218 O O . SER A 1 156 ? 27.213 -3.915 2.420 1.00 26.95 156 SER A O 1
ATOM 1220 N N . SER A 1 157 ? 28.991 -3.112 3.561 1.00 30.45 157 SER A N 1
ATOM 1221 C CA . SER A 1 157 ? 29.319 -4.244 4.433 1.00 30.45 157 SER A CA 1
ATOM 1222 C C . SER A 1 157 ? 29.415 -5.620 3.768 1.00 30.45 157 SER A C 1
ATOM 1224 O O . SER A 1 157 ? 28.538 -6.464 3.924 1.00 30.45 157 SER A O 1
ATOM 1226 N N . THR A 1 158 ? 30.544 -5.922 3.132 1.00 26.45 158 THR A N 1
ATOM 1227 C CA . THR A 1 158 ? 30.958 -7.323 2.966 1.00 26.45 158 THR A CA 1
ATOM 1228 C C . THR A 1 158 ? 32.378 -7.460 3.483 1.00 26.45 158 THR A C 1
ATOM 1230 O O . THR A 1 158 ? 33.352 -7.114 2.820 1.00 26.45 158 THR A O 1
ATOM 1233 N N . SER A 1 159 ? 32.482 -7.886 4.740 1.00 25.33 159 SER A N 1
ATOM 1234 C CA . SER A 1 159 ? 33.720 -8.388 5.316 1.00 25.33 159 SER A CA 1
ATOM 1235 C C . SER A 1 159 ? 34.175 -9.609 4.522 1.00 25.33 159 SER A C 1
ATOM 1237 O O . SER A 1 159 ? 33.404 -10.546 4.324 1.00 25.33 159 SER A O 1
ATOM 1239 N N . ASN A 1 160 ? 35.428 -9.567 4.080 1.00 28.53 160 ASN A N 1
ATOM 1240 C CA . ASN A 1 160 ? 36.147 -10.661 3.441 1.00 28.53 160 ASN A CA 1
ATOM 1241 C C . ASN A 1 160 ? 36.001 -11.972 4.225 1.00 28.53 160 ASN A C 1
ATOM 1243 O O . ASN A 1 160 ? 36.524 -12.050 5.332 1.00 28.53 160 ASN A O 1
ATOM 1247 N N . THR A 1 161 ? 35.431 -13.004 3.607 1.00 26.09 161 THR A N 1
ATOM 1248 C CA . THR A 1 161 ? 35.877 -14.395 3.780 1.00 26.09 161 THR A CA 1
ATOM 1249 C C . THR A 1 161 ? 35.379 -15.232 2.607 1.00 26.09 161 THR A C 1
ATOM 1251 O O . THR A 1 161 ? 34.209 -15.199 2.242 1.00 26.09 161 THR A O 1
ATOM 1254 N N . THR A 1 162 ? 36.333 -15.907 1.982 1.00 32.25 162 THR A N 1
ATOM 1255 C CA . THR A 1 162 ? 36.226 -16.849 0.870 1.00 32.25 162 THR A CA 1
ATOM 1256 C C . THR A 1 162 ? 35.557 -18.158 1.286 1.00 32.25 162 THR A C 1
ATOM 1258 O O . THR A 1 162 ? 35.759 -18.595 2.413 1.00 32.25 162 THR A O 1
ATOM 1261 N N . ASP A 1 163 ? 34.880 -18.796 0.326 1.00 33.56 163 ASP A N 1
ATOM 1262 C CA . ASP A 1 163 ? 34.427 -20.196 0.334 1.00 33.56 163 ASP A CA 1
ATOM 1263 C C . ASP A 1 163 ? 33.500 -20.633 1.477 1.00 33.56 163 ASP A C 1
ATOM 1265 O O . ASP A 1 163 ? 33.949 -21.258 2.429 1.00 33.56 163 ASP A O 1
ATOM 1269 N N . GLU A 1 164 ? 32.182 -20.468 1.305 1.00 27.02 164 GLU A N 1
ATOM 1270 C CA . GLU A 1 164 ? 31.211 -21.404 1.888 1.00 27.02 164 GLU A CA 1
ATOM 1271 C C . GLU A 1 164 ? 30.068 -21.701 0.904 1.00 27.02 164 GLU A C 1
ATOM 1273 O O . GLU A 1 164 ? 29.549 -20.835 0.197 1.00 27.02 164 GLU A O 1
ATOM 1278 N N . THR A 1 165 ? 29.711 -22.981 0.827 1.00 33.78 165 THR A N 1
ATOM 1279 C CA . THR A 1 165 ? 28.619 -23.545 0.032 1.00 33.78 165 THR A CA 1
ATOM 1280 C C . THR A 1 165 ? 27.277 -22.938 0.448 1.00 33.78 165 THR A C 1
ATOM 1282 O O . THR A 1 165 ? 26.724 -23.314 1.480 1.00 33.78 165 THR A O 1
ATOM 1285 N N . VAL A 1 166 ? 26.751 -22.014 -0.357 1.00 36.00 166 VAL A N 1
ATOM 1286 C CA . VAL A 1 166 ? 25.478 -21.325 -0.091 1.00 36.00 166 VAL A CA 1
ATOM 1287 C C . VAL A 1 166 ? 24.312 -22.307 -0.233 1.00 36.00 166 VAL A C 1
ATOM 1289 O O . VAL A 1 166 ? 24.010 -22.779 -1.331 1.00 36.00 166 VAL A O 1
ATOM 1292 N N . THR A 1 167 ? 23.661 -22.629 0.882 1.00 37.28 167 THR A N 1
ATOM 1293 C CA . THR A 1 167 ? 22.376 -23.336 0.924 1.00 37.28 167 THR A CA 1
ATOM 1294 C C . THR A 1 167 ? 21.223 -22.355 0.674 1.00 37.28 167 THR A C 1
ATOM 1296 O O . THR A 1 167 ? 21.348 -21.154 0.896 1.00 37.28 167 THR A O 1
ATOM 1299 N N . ALA A 1 168 ? 20.082 -22.866 0.199 1.00 42.59 168 ALA A N 1
ATOM 1300 C CA . ALA A 1 168 ? 18.918 -22.078 -0.232 1.00 42.59 168 ALA A CA 1
ATOM 1301 C C . ALA A 1 168 ? 18.245 -21.214 0.865 1.00 42.59 168 ALA A C 1
ATOM 1303 O O . ALA A 1 168 ? 17.357 -20.431 0.541 1.00 42.59 168 ALA A O 1
ATOM 1304 N N . ASP A 1 169 ? 18.677 -21.330 2.125 1.00 36.09 169 ASP A N 1
ATOM 1305 C CA . ASP A 1 169 ? 18.111 -20.626 3.287 1.00 36.09 169 ASP A CA 1
ATOM 1306 C C . ASP A 1 169 ? 18.899 -19.359 3.691 1.00 36.09 169 ASP A C 1
ATOM 1308 O O . ASP A 1 169 ? 18.605 -18.745 4.718 1.00 36.09 169 ASP A O 1
ATOM 1312 N N . ASP A 1 170 ? 19.911 -18.948 2.918 1.00 38.12 170 ASP A N 1
ATOM 1313 C CA . ASP A 1 170 ? 20.694 -17.745 3.218 1.00 38.12 170 ASP A CA 1
ATOM 1314 C C . ASP A 1 170 ? 19.947 -16.459 2.773 1.00 38.12 170 ASP A C 1
ATOM 1316 O O . ASP A 1 170 ? 19.653 -16.305 1.579 1.00 38.12 170 ASP A O 1
ATOM 1320 N N . PRO A 1 171 ? 19.660 -15.487 3.668 1.00 42.47 171 PRO A N 1
ATOM 1321 C CA . PRO A 1 171 ? 19.018 -14.218 3.302 1.00 42.47 171 PRO A CA 1
ATOM 1322 C C . PRO A 1 171 ? 19.790 -13.430 2.231 1.00 42.47 171 PRO A C 1
ATOM 1324 O O . PRO A 1 171 ? 19.188 -12.653 1.486 1.00 42.47 171 PRO A O 1
ATOM 1327 N N . ALA A 1 172 ? 21.104 -13.643 2.097 1.00 39.44 172 ALA A N 1
ATOM 1328 C CA . ALA A 1 172 ? 21.897 -13.054 1.019 1.00 39.44 172 ALA A CA 1
ATOM 1329 C C . ALA A 1 172 ? 21.584 -13.670 -0.363 1.00 39.44 172 ALA A C 1
ATOM 1331 O O . ALA A 1 172 ? 21.644 -12.969 -1.377 1.00 39.44 172 ALA A O 1
ATOM 1332 N N . TYR A 1 173 ? 21.208 -14.954 -0.416 1.00 48.47 173 TYR A N 1
ATOM 1333 C CA . TYR A 1 173 ? 20.803 -15.660 -1.637 1.00 48.47 173 TYR A CA 1
ATOM 1334 C C . TYR A 1 173 ? 19.408 -15.222 -2.106 1.00 48.47 173 TYR A C 1
ATOM 1336 O O . TYR A 1 173 ? 19.222 -14.909 -3.282 1.00 48.47 173 TYR A O 1
ATOM 1344 N N . GLU A 1 174 ? 18.454 -15.097 -1.179 1.00 48.12 174 GLU A N 1
ATOM 1345 C CA . GLU A 1 174 ? 17.097 -14.611 -1.467 1.00 48.12 174 GLU A CA 1
ATOM 1346 C C . GLU A 1 174 ? 17.109 -13.142 -1.919 1.00 48.12 174 GLU A C 1
ATOM 1348 O O . GLU A 1 174 ? 16.441 -12.776 -2.893 1.00 48.12 174 GLU A O 1
ATOM 1353 N N . LEU A 1 175 ? 17.942 -12.309 -1.277 1.00 48.25 175 LEU A N 1
ATOM 1354 C CA . LEU A 1 175 ? 18.179 -10.939 -1.716 1.00 48.25 175 LEU A CA 1
ATOM 1355 C C . LEU A 1 175 ? 18.752 -10.952 -3.136 1.00 48.25 175 LEU A C 1
ATOM 1357 O O . LEU A 1 175 ? 18.155 -10.327 -4.010 1.00 48.25 175 LEU A O 1
ATOM 1361 N N . ARG A 1 176 ? 19.834 -11.714 -3.401 1.00 46.47 176 ARG A N 1
ATOM 1362 C CA . ARG A 1 176 ? 20.487 -11.843 -4.724 1.00 46.47 176 ARG A CA 1
ATOM 1363 C C . ARG A 1 176 ? 19.516 -12.246 -5.837 1.00 46.47 176 ARG A C 1
ATOM 1365 O O . ARG A 1 176 ? 19.514 -11.598 -6.883 1.00 46.47 176 ARG A O 1
ATOM 1372 N N . ASN A 1 177 ? 18.647 -13.222 -5.588 1.00 51.78 177 ASN A N 1
ATOM 1373 C CA . ASN A 1 177 ? 17.679 -13.700 -6.577 1.00 51.78 177 ASN A CA 1
ATOM 1374 C C . ASN A 1 177 ? 16.576 -12.675 -6.888 1.00 51.78 177 ASN A C 1
ATOM 1376 O O . ASN A 1 177 ? 16.136 -12.598 -8.032 1.00 51.78 177 ASN A O 1
ATOM 1380 N N . ARG A 1 178 ? 16.184 -11.819 -5.933 1.00 61.69 178 ARG A N 1
ATOM 1381 C CA . ARG A 1 178 ? 15.131 -10.800 -6.131 1.00 61.69 178 ARG A CA 1
ATOM 1382 C C . ARG A 1 178 ? 15.626 -9.440 -6.641 1.00 61.69 178 ARG A C 1
ATOM 1384 O O . ARG A 1 178 ? 14.822 -8.520 -6.793 1.00 61.69 178 ARG A O 1
ATOM 1391 N N . HIS A 1 179 ? 16.920 -9.273 -6.938 1.00 65.50 179 HIS A N 1
ATOM 1392 C CA . HIS A 1 179 ? 17.458 -7.968 -7.361 1.00 65.50 179 HIS A CA 1
ATOM 1393 C C . HIS A 1 179 ? 16.814 -7.444 -8.647 1.00 65.50 179 HIS A C 1
ATOM 1395 O O . HIS A 1 179 ? 16.513 -6.257 -8.705 1.00 65.50 179 HIS A O 1
ATOM 1401 N N . LEU A 1 180 ? 16.577 -8.291 -9.657 1.00 67.69 180 LEU A N 1
ATOM 1402 C CA . LEU A 1 180 ? 15.954 -7.862 -10.916 1.00 67.69 180 LEU A CA 1
ATOM 1403 C C . LEU A 1 180 ? 14.537 -7.343 -10.691 1.00 67.69 180 LEU A C 1
ATOM 1405 O O . LEU A 1 180 ? 14.253 -6.208 -11.055 1.00 67.69 180 LEU A O 1
ATOM 1409 N N . ALA A 1 181 ? 13.696 -8.114 -10.002 1.00 71.31 181 ALA A N 1
ATOM 1410 C CA . ALA A 1 181 ? 12.349 -7.688 -9.633 1.00 71.31 181 ALA A CA 1
ATOM 1411 C C . ALA A 1 181 ? 12.354 -6.367 -8.843 1.00 71.31 181 ALA A C 1
ATOM 1413 O O . ALA A 1 181 ? 11.575 -5.463 -9.150 1.00 71.31 181 ALA A O 1
ATOM 1414 N N . ASN A 1 182 ? 13.281 -6.222 -7.888 1.00 73.56 182 ASN A N 1
ATOM 1415 C CA . ASN A 1 182 ? 13.447 -4.994 -7.116 1.00 73.56 182 ASN A CA 1
ATOM 1416 C C . ASN A 1 182 ? 13.856 -3.816 -8.009 1.00 73.56 182 ASN A C 1
ATOM 1418 O O . ASN A 1 182 ? 13.250 -2.754 -7.932 1.00 73.56 182 ASN A O 1
ATOM 1422 N N . GLN A 1 183 ? 14.843 -3.962 -8.887 1.00 70.00 183 GLN A N 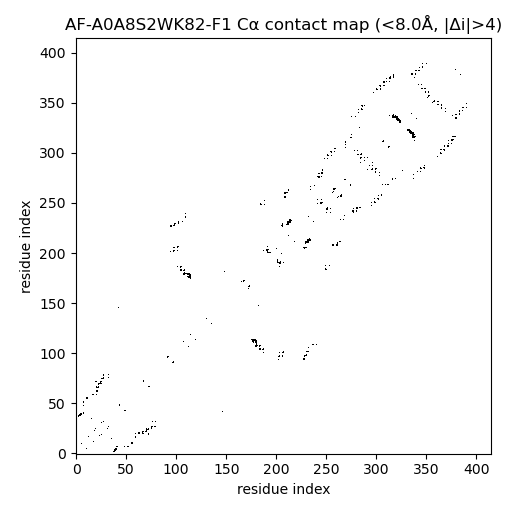1
ATOM 1423 C CA . GLN A 1 183 ? 15.250 -2.863 -9.767 1.00 70.00 183 GLN A CA 1
ATOM 1424 C C . GLN A 1 183 ? 14.175 -2.519 -10.804 1.00 70.00 183 GLN A C 1
ATOM 1426 O O . GLN A 1 183 ? 13.969 -1.342 -11.096 1.00 70.00 183 GLN A O 1
ATOM 1431 N N . SER A 1 184 ? 13.428 -3.507 -11.303 1.00 77.12 184 SER A N 1
ATOM 1432 C CA . SER A 1 184 ? 12.300 -3.278 -12.208 1.00 77.12 184 SER A CA 1
ATOM 1433 C C . SER A 1 184 ? 11.214 -2.423 -11.557 1.00 77.12 184 SER A C 1
ATOM 1435 O O . SER A 1 184 ? 10.755 -1.469 -12.183 1.00 77.12 184 SER A O 1
ATOM 1437 N N . ILE A 1 185 ? 10.839 -2.695 -10.298 1.00 83.12 185 ILE A N 1
ATOM 1438 C CA . ILE A 1 185 ? 9.858 -1.857 -9.590 1.00 83.12 185 ILE A CA 1
ATOM 1439 C C . ILE A 1 185 ? 10.413 -0.460 -9.281 1.00 83.12 185 ILE A C 1
ATOM 1441 O O . ILE A 1 185 ? 9.682 0.516 -9.425 1.00 83.12 185 ILE A O 1
ATOM 1445 N N . HIS A 1 186 ? 11.698 -0.317 -8.932 1.00 76.12 186 HIS A N 1
ATOM 1446 C CA . HIS A 1 186 ? 12.308 1.008 -8.743 1.00 76.12 186 HIS A CA 1
ATOM 1447 C C . HIS A 1 186 ? 12.277 1.828 -10.029 1.00 76.12 186 HIS A C 1
ATOM 1449 O O . HIS A 1 186 ? 11.824 2.971 -10.014 1.00 76.12 186 HIS A O 1
ATOM 1455 N N . LEU A 1 187 ? 12.718 1.240 -11.142 1.00 75.38 187 LEU A N 1
ATOM 1456 C CA . LEU A 1 187 ? 12.723 1.906 -12.437 1.00 75.38 187 LEU A CA 1
ATOM 1457 C C . LEU A 1 187 ? 11.301 2.276 -12.864 1.00 75.38 187 LEU A C 1
ATOM 1459 O O . LEU A 1 187 ? 11.067 3.410 -13.270 1.00 75.38 187 LEU A O 1
ATOM 1463 N N . LEU A 1 188 ? 10.339 1.367 -12.694 1.00 80.81 188 LEU A N 1
ATOM 1464 C CA . LEU A 1 188 ? 8.928 1.626 -12.970 1.00 80.81 188 LEU A CA 1
ATOM 1465 C C . LEU A 1 188 ? 8.392 2.804 -12.144 1.00 80.81 188 LEU A C 1
ATOM 1467 O O . LEU A 1 188 ? 7.713 3.679 -12.683 1.00 80.81 188 LEU A O 1
ATOM 1471 N N . LEU A 1 189 ? 8.702 2.852 -10.846 1.00 82.75 189 LEU A N 1
ATOM 1472 C CA . LEU A 1 189 ? 8.267 3.927 -9.955 1.00 82.75 189 LEU A CA 1
ATOM 1473 C C . LEU A 1 189 ? 8.940 5.261 -10.287 1.00 82.75 189 LEU A C 1
ATOM 1475 O O . LEU A 1 189 ? 8.266 6.290 -10.237 1.00 82.75 189 LEU A O 1
ATOM 1479 N N . ILE A 1 190 ? 10.224 5.258 -10.652 1.00 79.56 190 ILE A N 1
ATOM 1480 C CA . ILE A 1 190 ? 10.935 6.456 -11.116 1.00 79.56 190 ILE A CA 1
ATOM 1481 C C . ILE A 1 190 ? 10.283 6.954 -12.401 1.00 79.56 190 ILE A C 1
ATOM 1483 O O . ILE A 1 190 ? 9.839 8.097 -12.448 1.00 79.56 190 ILE A O 1
ATOM 1487 N N . LEU A 1 191 ? 10.133 6.092 -13.407 1.00 78.50 191 LEU A N 1
ATOM 1488 C CA . LEU A 1 191 ? 9.532 6.456 -14.689 1.00 78.50 191 LEU A CA 1
ATOM 1489 C C . LEU A 1 191 ? 8.094 6.941 -14.536 1.00 78.50 191 LEU A C 1
ATOM 1491 O O . LEU A 1 191 ? 7.716 7.871 -15.228 1.00 78.50 191 LEU A O 1
ATOM 1495 N N . SER A 1 192 ? 7.313 6.383 -13.608 1.00 81.44 192 SER A N 1
ATOM 1496 C CA . SER A 1 192 ? 5.908 6.765 -13.387 1.00 81.44 192 SER A CA 1
ATOM 1497 C C . SER A 1 192 ? 5.716 8.030 -12.540 1.00 81.44 192 SER A C 1
ATOM 1499 O O . SER A 1 192 ? 4.623 8.609 -12.529 1.00 81.44 192 SER A O 1
ATOM 1501 N N . ASN A 1 193 ? 6.727 8.439 -11.771 1.00 81.50 193 ASN A N 1
ATOM 1502 C CA . ASN A 1 193 ? 6.657 9.620 -10.902 1.00 81.50 193 ASN A CA 1
ATOM 1503 C C . ASN A 1 193 ? 7.581 10.759 -11.355 1.00 81.50 193 ASN A C 1
ATOM 1505 O O . ASN A 1 193 ? 7.455 11.871 -10.848 1.00 81.50 193 ASN A O 1
ATOM 1509 N N . HIS A 1 194 ? 8.468 10.519 -12.322 1.00 74.06 194 HIS A N 1
ATOM 1510 C CA . HIS A 1 194 ? 9.281 11.557 -12.939 1.00 74.06 194 HIS A CA 1
ATOM 1511 C C . HIS A 1 194 ? 8.391 12.524 -13.727 1.00 74.06 194 HIS A C 1
ATOM 1513 O O . HIS A 1 194 ? 7.595 12.115 -14.574 1.00 74.06 194 HIS A O 1
ATOM 1519 N N . PHE A 1 195 ? 8.506 13.814 -13.424 1.00 62.06 195 PHE A N 1
ATOM 1520 C CA . PHE A 1 195 ? 7.639 14.846 -13.975 1.00 62.06 195 PHE A CA 1
ATOM 1521 C C . PHE A 1 195 ? 8.500 15.978 -14.535 1.00 62.06 195 PHE A C 1
ATOM 1523 O O . PHE A 1 195 ? 8.960 16.845 -13.799 1.00 62.06 195 PHE A O 1
ATOM 1530 N N . THR A 1 196 ? 8.780 15.928 -15.837 1.00 53.94 196 THR A N 1
ATOM 1531 C CA . THR A 1 196 ? 9.656 16.894 -16.518 1.00 53.94 196 THR A CA 1
ATOM 1532 C C . THR A 1 196 ? 8.921 18.073 -17.137 1.00 53.94 196 THR A C 1
ATOM 1534 O O . THR A 1 196 ? 9.569 19.072 -17.434 1.00 53.94 196 THR A O 1
ATOM 1537 N N . ASN A 1 197 ? 7.602 17.995 -17.357 1.00 53.31 197 ASN A N 1
ATOM 1538 C CA . ASN A 1 197 ? 6.865 19.081 -18.005 1.00 53.31 197 ASN A CA 1
ATOM 1539 C C . ASN A 1 197 ? 5.364 19.063 -17.661 1.00 53.31 197 ASN A C 1
ATOM 1541 O O . ASN A 1 197 ? 4.677 18.099 -17.982 1.00 53.31 197 ASN A O 1
ATOM 1545 N N . ASP A 1 198 ? 4.841 20.151 -17.085 1.00 52.44 198 ASP A N 1
ATOM 1546 C CA . ASP A 1 198 ? 3.416 20.312 -16.714 1.00 52.44 198 ASP A CA 1
ATOM 1547 C C . ASP A 1 198 ? 2.462 20.223 -17.922 1.00 52.44 198 ASP A C 1
ATOM 1549 O O . ASP A 1 198 ? 1.286 19.891 -17.788 1.00 52.44 198 ASP A O 1
ATOM 1553 N N . ALA A 1 199 ? 2.981 20.488 -19.126 1.00 54.16 199 ALA A N 1
ATOM 1554 C CA . ALA A 1 199 ? 2.216 20.481 -20.369 1.00 54.16 199 ALA A CA 1
ATOM 1555 C C . ALA A 1 199 ? 1.921 19.074 -20.927 1.00 54.16 199 ALA A C 1
ATOM 1557 O O . ALA A 1 199 ? 1.002 18.933 -21.730 1.00 54.16 199 ALA A O 1
ATOM 1558 N N . HIS A 1 200 ? 2.675 18.040 -20.531 1.00 60.81 200 HIS A N 1
ATOM 1559 C CA . HIS A 1 200 ? 2.521 16.681 -21.064 1.00 60.81 200 HIS A CA 1
ATOM 1560 C C . HIS A 1 200 ? 2.371 15.684 -19.912 1.00 60.81 200 HIS A C 1
ATOM 1562 O O . HIS A 1 200 ? 3.250 15.553 -19.061 1.00 60.81 200 HIS A O 1
ATOM 1568 N N . ARG A 1 201 ? 1.245 14.961 -19.873 1.00 67.50 201 ARG A N 1
ATOM 1569 C CA . ARG A 1 201 ? 1.035 13.893 -18.886 1.00 67.50 201 ARG A CA 1
ATOM 1570 C C . ARG A 1 201 ? 2.072 12.794 -19.099 1.00 67.50 201 ARG A C 1
ATOM 1572 O O . ARG A 1 201 ? 2.310 12.379 -20.226 1.00 67.50 201 ARG A O 1
ATOM 1579 N N . ASN A 1 202 ? 2.654 12.299 -18.009 1.00 77.19 202 ASN A N 1
ATOM 1580 C CA . ASN A 1 202 ? 3.625 11.213 -18.065 1.00 77.19 202 ASN A CA 1
ATOM 1581 C C . ASN A 1 202 ? 2.976 9.928 -18.640 1.00 77.19 202 ASN A C 1
ATOM 1583 O O . ASN A 1 202 ? 2.062 9.386 -18.008 1.00 77.19 202 ASN A O 1
ATOM 1587 N N . PRO A 1 203 ? 3.448 9.415 -19.789 1.00 76.94 203 PRO A N 1
ATOM 1588 C CA . PRO A 1 203 ? 2.823 8.282 -20.468 1.00 76.94 203 PRO A CA 1
ATOM 1589 C C . PRO A 1 203 ? 3.033 6.947 -19.728 1.00 76.94 203 PRO A C 1
ATOM 1591 O O . PRO A 1 203 ? 2.111 6.135 -19.681 1.00 76.94 203 PRO A O 1
ATOM 1594 N N . TYR A 1 204 ? 4.170 6.746 -19.046 1.00 79.69 204 TYR A N 1
ATOM 1595 C CA . TYR A 1 204 ? 4.414 5.576 -18.182 1.00 79.69 204 TYR A CA 1
ATOM 1596 C C . TYR A 1 204 ? 3.439 5.542 -17.005 1.00 79.69 204 TYR A C 1
ATOM 1598 O O . TYR A 1 204 ? 2.890 4.497 -16.654 1.00 79.69 204 TYR A O 1
ATOM 1606 N N . ARG A 1 205 ? 3.170 6.716 -16.420 1.00 83.50 205 ARG A N 1
ATOM 1607 C CA . ARG A 1 205 ? 2.178 6.861 -15.352 1.00 83.50 205 ARG A CA 1
ATOM 1608 C C . ARG A 1 205 ? 0.777 6.511 -15.842 1.00 83.50 205 ARG A C 1
ATOM 1610 O O . ARG A 1 205 ? 0.046 5.837 -15.125 1.00 83.50 205 ARG A O 1
ATOM 1617 N N . LEU A 1 206 ? 0.391 6.978 -17.028 1.00 80.69 206 LEU A N 1
ATOM 1618 C CA . LEU A 1 206 ? -0.916 6.657 -17.602 1.00 80.69 206 LEU A CA 1
ATOM 1619 C C . LEU A 1 206 ? -1.043 5.152 -17.861 1.00 80.69 206 LEU A C 1
ATOM 1621 O O . LEU A 1 206 ? -2.002 4.543 -17.391 1.00 80.69 206 LEU A O 1
ATOM 1625 N N . ALA A 1 207 ? -0.037 4.536 -18.484 1.00 80.81 207 ALA A N 1
ATOM 1626 C CA . ALA A 1 207 ? -0.011 3.096 -18.730 1.00 80.81 207 ALA A CA 1
ATOM 1627 C C . ALA A 1 207 ? -0.144 2.286 -17.420 1.00 80.81 207 ALA A C 1
ATOM 1629 O O . ALA A 1 207 ? -0.976 1.384 -17.321 1.00 80.81 207 ALA A O 1
ATOM 1630 N N . LEU A 1 208 ? 0.606 2.651 -16.372 1.00 86.19 208 LEU A N 1
ATOM 1631 C CA . LEU A 1 208 ? 0.562 1.966 -15.074 1.00 86.19 208 LEU A CA 1
ATOM 1632 C C . LEU A 1 208 ? -0.778 2.131 -14.334 1.00 86.19 208 LEU A C 1
ATOM 1634 O O . LEU A 1 208 ? -1.177 1.251 -13.575 1.00 86.19 208 LEU A O 1
ATOM 1638 N N . LEU A 1 209 ? -1.476 3.254 -14.502 1.00 85.62 209 LEU A N 1
ATOM 1639 C CA . LEU A 1 209 ? -2.719 3.516 -13.768 1.00 85.62 209 LEU A CA 1
ATOM 1640 C C . LEU A 1 209 ? -3.977 3.010 -14.489 1.00 85.62 209 LEU A C 1
ATOM 1642 O O . LEU A 1 209 ? -5.023 2.911 -13.847 1.00 85.62 209 LEU A O 1
ATOM 1646 N N . HIS A 1 210 ? -3.876 2.669 -15.777 1.00 82.62 210 HIS A N 1
ATOM 1647 C CA . HIS A 1 210 ? -5.015 2.302 -16.626 1.00 82.62 210 HIS A CA 1
ATOM 1648 C C . HIS A 1 210 ? -4.948 0.882 -17.225 1.00 82.62 210 HIS A C 1
ATOM 1650 O O . HIS A 1 210 ? -5.812 0.528 -18.026 1.00 82.62 210 HIS A O 1
ATOM 1656 N N . PHE A 1 211 ? -3.984 0.038 -16.832 1.00 86.50 211 PHE A N 1
ATOM 1657 C CA . PHE A 1 211 ? -3.962 -1.364 -17.275 1.00 86.50 211 PHE A CA 1
ATOM 1658 C C . PHE A 1 211 ? -5.143 -2.181 -16.724 1.00 86.50 211 PHE A C 1
ATOM 1660 O O . PHE A 1 211 ? -5.658 -1.940 -15.624 1.00 86.50 211 PHE A O 1
ATOM 1667 N N . THR A 1 212 ? -5.543 -3.195 -17.490 1.00 82.50 212 THR A N 1
ATOM 1668 C CA . THR A 1 212 ? -6.707 -4.053 -17.212 1.00 82.50 212 THR A CA 1
ATOM 1669 C C . THR A 1 212 ? -6.293 -5.477 -16.842 1.00 82.50 212 THR A C 1
ATOM 1671 O O . THR A 1 212 ? -5.130 -5.859 -16.988 1.00 82.50 212 THR A O 1
ATOM 1674 N N . ASP A 1 213 ? -7.235 -6.269 -16.332 1.00 83.06 213 ASP A N 1
ATOM 1675 C CA . ASP A 1 213 ? -6.994 -7.692 -16.098 1.00 83.06 213 ASP A CA 1
ATOM 1676 C C . ASP A 1 213 ? -6.980 -8.477 -17.419 1.00 83.06 213 ASP A C 1
ATOM 1678 O O . ASP A 1 213 ? -7.717 -8.160 -18.351 1.00 83.06 213 ASP A O 1
ATOM 1682 N N . THR A 1 214 ? -6.192 -9.549 -17.480 1.00 75.06 214 THR A N 1
ATOM 1683 C CA . THR A 1 214 ? -6.120 -10.488 -18.619 1.00 75.06 214 THR A CA 1
ATOM 1684 C C . THR A 1 214 ? -7.458 -11.099 -19.046 1.00 75.06 214 THR A C 1
ATOM 1686 O O . THR A 1 214 ? -7.578 -11.532 -20.190 1.00 75.06 214 THR A O 1
ATOM 1689 N N . GLN A 1 215 ? -8.457 -11.142 -18.158 1.00 62.75 215 GLN A N 1
ATOM 1690 C CA . GLN A 1 215 ? -9.796 -11.676 -18.449 1.00 62.75 215 GLN A CA 1
ATOM 1691 C C . GLN A 1 215 ? -10.861 -10.585 -18.650 1.00 62.75 215 GLN A C 1
ATOM 1693 O O . GLN A 1 215 ? -12.012 -10.897 -18.958 1.00 62.75 215 GLN A O 1
ATOM 1698 N N . GLY A 1 216 ? -10.505 -9.310 -18.470 1.00 54.66 216 GLY A N 1
ATOM 1699 C CA . GLY A 1 216 ? -11.425 -8.195 -18.646 1.00 54.66 216 GLY A CA 1
ATOM 1700 C C . GLY A 1 216 ? -11.486 -7.758 -20.105 1.00 54.66 216 GLY A C 1
ATOM 1701 O O . GLY A 1 216 ? -10.495 -7.277 -20.646 1.00 54.66 216 GLY A O 1
ATOM 1702 N N . ASN A 1 217 ? -12.659 -7.848 -20.738 1.00 49.25 217 ASN A N 1
ATOM 1703 C CA . ASN A 1 217 ? -12.898 -7.048 -21.939 1.00 49.25 217 ASN A CA 1
ATOM 1704 C C . ASN A 1 217 ? -12.809 -5.560 -21.542 1.00 49.25 217 ASN A C 1
ATOM 1706 O O . ASN A 1 217 ? -13.389 -5.189 -20.517 1.00 49.25 217 ASN A O 1
ATOM 1710 N N . PRO A 1 218 ? -12.133 -4.692 -22.315 1.00 50.00 218 PRO A N 1
ATOM 1711 C CA . PRO A 1 218 ? -12.085 -3.257 -22.046 1.00 50.00 218 PRO A CA 1
ATOM 1712 C C . PRO A 1 218 ? -13.464 -2.644 -22.330 1.00 50.00 218 PRO A C 1
ATOM 1714 O O . PRO A 1 218 ? -13.712 -2.096 -23.396 1.00 50.00 218 PRO A O 1
ATOM 1717 N N . THR A 1 219 ? -14.415 -2.795 -21.409 1.00 44.00 219 THR A N 1
ATOM 1718 C CA . THR A 1 219 ? -15.822 -2.448 -21.665 1.00 44.00 219 THR A CA 1
ATOM 1719 C C . THR A 1 219 ? -16.161 -0.983 -21.429 1.00 44.00 219 THR A C 1
ATOM 1721 O O . THR A 1 219 ? -17.306 -0.617 -21.641 1.00 44.00 219 THR A O 1
ATOM 1724 N N . ASN A 1 220 ? -15.214 -0.134 -21.025 1.00 44.06 220 ASN A N 1
ATOM 1725 C CA . ASN A 1 220 ? -15.448 1.305 -20.876 1.00 44.06 220 ASN A CA 1
ATOM 1726 C C . ASN A 1 220 ? -14.170 2.086 -21.195 1.00 44.06 220 ASN A C 1
ATOM 1728 O O . ASN A 1 220 ? -13.451 2.512 -20.293 1.00 44.06 220 ASN A O 1
ATOM 1732 N N . LEU A 1 221 ? -13.871 2.252 -22.480 1.00 49.69 221 LEU A N 1
ATOM 1733 C CA . LEU A 1 221 ? -12.905 3.254 -22.918 1.00 49.69 221 LEU A CA 1
ATOM 1734 C C . LEU A 1 221 ? -13.669 4.573 -23.118 1.00 49.69 221 LEU A C 1
ATOM 1736 O O . LEU A 1 221 ? -14.640 4.588 -23.872 1.00 49.69 221 LEU A O 1
ATOM 1740 N N . PRO A 1 222 ? -13.291 5.674 -22.448 1.00 45.78 222 PRO A N 1
ATOM 1741 C CA . PRO A 1 222 ? -13.721 6.994 -22.876 1.00 45.78 222 PRO A CA 1
ATOM 1742 C C . PRO A 1 222 ? -13.154 7.238 -24.280 1.00 45.78 222 PRO A C 1
ATOM 1744 O O . PRO A 1 222 ? -11.942 7.152 -24.465 1.00 45.78 222 PRO A O 1
ATOM 1747 N N . ASP A 1 223 ? -14.015 7.559 -25.247 1.00 46.50 223 ASP A N 1
ATOM 1748 C CA . ASP A 1 223 ? -13.717 7.759 -26.679 1.00 46.50 223 ASP A CA 1
ATOM 1749 C C . ASP A 1 223 ? -12.683 8.870 -27.009 1.00 46.50 223 ASP A C 1
ATOM 1751 O O . ASP A 1 223 ? -12.599 9.312 -28.152 1.00 46.50 223 ASP A O 1
ATOM 1755 N N . SER A 1 224 ? -11.888 9.373 -26.054 1.00 49.75 224 SER A N 1
ATOM 1756 C CA . SER A 1 224 ? -11.103 10.601 -26.248 1.00 49.75 224 SER A CA 1
ATOM 1757 C C . SER A 1 224 ? -9.661 10.627 -25.718 1.00 49.75 224 SER A C 1
ATOM 1759 O O . SER A 1 224 ? -9.039 11.683 -25.826 1.00 49.75 224 SER A O 1
ATOM 1761 N N . GLU A 1 225 ? -9.071 9.541 -25.210 1.00 48.75 225 GLU A N 1
ATOM 1762 C CA . GLU A 1 225 ? -7.610 9.519 -24.971 1.00 48.75 225 GLU A CA 1
ATOM 1763 C C . GLU A 1 225 ? -6.965 8.268 -25.599 1.00 48.75 225 GLU A C 1
ATOM 1765 O O . GLU A 1 225 ? -7.245 7.149 -25.161 1.00 48.75 225 GLU A O 1
ATOM 1770 N N . PRO A 1 226 ? -6.117 8.416 -26.641 1.00 55.88 226 PRO A N 1
ATOM 1771 C CA . PRO A 1 226 ? -5.415 7.291 -27.224 1.00 55.88 226 PRO A CA 1
ATOM 1772 C C . PRO A 1 226 ? -4.149 6.969 -26.414 1.00 55.88 226 PRO A C 1
ATOM 1774 O O . PRO A 1 226 ? -3.301 7.832 -26.205 1.00 55.88 226 PRO A O 1
ATOM 1777 N N . LEU A 1 227 ? -4.009 5.675 -26.106 1.00 57.50 227 LEU A N 1
ATOM 1778 C CA . LEU A 1 227 ? -2.772 4.927 -25.835 1.00 57.50 227 LEU A CA 1
ATOM 1779 C C . LEU A 1 227 ? -2.157 5.010 -24.410 1.00 57.50 227 LEU A C 1
ATOM 1781 O O . LEU A 1 227 ? -2.180 6.071 -23.794 1.00 57.50 227 LEU A O 1
ATOM 1785 N N . PRO A 1 228 ? -1.506 3.938 -23.897 1.00 54.81 228 PRO A N 1
ATOM 1786 C CA . PRO A 1 228 ? -1.416 2.573 -24.418 1.00 54.81 228 PRO A CA 1
ATOM 1787 C C . PRO A 1 228 ? -1.908 1.510 -23.405 1.00 54.81 228 PRO A C 1
ATOM 1789 O O . PRO A 1 228 ? -1.709 1.612 -22.195 1.00 54.81 228 PRO A O 1
ATOM 1792 N N . TRP A 1 229 ? -2.610 0.494 -23.907 1.00 66.69 229 TRP A N 1
ATOM 1793 C CA . TRP A 1 229 ? -3.278 -0.527 -23.101 1.00 66.69 229 TRP A CA 1
ATOM 1794 C C . TRP A 1 229 ? -2.428 -1.792 -23.048 1.00 66.69 229 TRP A C 1
ATOM 1796 O O . TRP A 1 229 ? -2.041 -2.347 -24.074 1.00 66.69 229 TRP A O 1
ATOM 1806 N N . PHE A 1 230 ? -2.193 -2.273 -21.834 1.00 78.25 230 PHE A N 1
ATOM 1807 C CA . PHE A 1 230 ? -1.739 -3.632 -21.600 1.00 78.25 230 PHE A CA 1
ATOM 1808 C C . PHE A 1 230 ? -2.632 -4.302 -20.561 1.00 78.25 230 PHE A C 1
ATOM 1810 O O . PHE A 1 230 ? -3.358 -3.641 -19.808 1.00 78.25 230 PHE A O 1
ATOM 1817 N N . SER A 1 231 ? -2.570 -5.628 -20.534 1.00 82.12 231 SER A N 1
ATOM 1818 C CA . SER A 1 231 ? -3.303 -6.443 -19.575 1.00 82.12 231 SER A CA 1
ATOM 1819 C C . SER A 1 231 ? -2.341 -7.278 -18.748 1.00 82.12 231 SER A C 1
ATOM 1821 O O . SER A 1 231 ? -1.344 -7.791 -19.258 1.00 82.12 231 SER A O 1
ATOM 1823 N N . VAL A 1 232 ? -2.645 -7.411 -17.461 1.00 85.50 232 VAL A N 1
ATOM 1824 C CA . VAL A 1 232 ? -1.843 -8.161 -16.491 1.00 85.50 232 VAL A CA 1
ATOM 1825 C C . VAL A 1 232 ? -2.764 -8.999 -15.634 1.00 85.50 232 VAL A C 1
ATOM 1827 O O . VAL A 1 232 ? -3.849 -8.559 -15.284 1.00 85.50 232 VAL A O 1
ATOM 1830 N N . ASP A 1 233 ? -2.322 -10.202 -15.282 1.00 88.19 233 ASP A N 1
ATOM 1831 C CA . ASP A 1 233 ? -3.050 -11.074 -14.366 1.00 88.19 233 ASP A CA 1
ATOM 1832 C C . ASP A 1 233 ? -3.109 -10.441 -12.965 1.00 88.19 233 ASP A C 1
ATOM 1834 O O . ASP A 1 233 ? -2.116 -10.418 -12.224 1.00 88.19 233 ASP A O 1
ATOM 1838 N N . TYR A 1 234 ? -4.288 -9.929 -12.600 1.00 90.81 234 TYR A N 1
ATOM 1839 C CA . TYR A 1 234 ? -4.514 -9.284 -11.305 1.00 90.81 234 TYR A CA 1
ATOM 1840 C C . TYR A 1 234 ? -4.281 -10.235 -10.134 1.00 90.81 234 TYR A C 1
ATOM 1842 O O . TYR A 1 234 ? -3.877 -9.791 -9.057 1.00 90.81 234 TYR A O 1
ATOM 1850 N N . ARG A 1 235 ? -4.497 -11.542 -10.319 1.00 91.00 235 ARG A N 1
ATOM 1851 C CA . ARG A 1 235 ? -4.281 -12.533 -9.266 1.00 91.00 235 ARG A CA 1
ATOM 1852 C C . ARG A 1 235 ? -2.812 -12.629 -8.904 1.00 91.00 235 ARG A C 1
ATOM 1854 O O . ARG A 1 235 ? -2.477 -12.489 -7.734 1.00 91.00 235 ARG A O 1
ATOM 1861 N N . ARG A 1 236 ? -1.942 -12.793 -9.900 1.00 90.38 236 ARG A N 1
ATOM 1862 C CA . ARG A 1 236 ? -0.493 -12.873 -9.662 1.00 90.38 236 ARG A CA 1
ATOM 1863 C C . ARG A 1 236 ? 0.061 -11.574 -9.089 1.00 90.38 236 ARG A C 1
ATOM 1865 O O . ARG A 1 236 ? 0.890 -11.614 -8.187 1.00 90.38 236 ARG A O 1
ATOM 1872 N N . LEU A 1 237 ? -0.418 -10.428 -9.579 1.00 91.56 237 LEU A N 1
ATOM 1873 C CA . LEU A 1 237 ? -0.040 -9.130 -9.023 1.00 91.56 237 LEU A CA 1
ATOM 1874 C C . LEU A 1 237 ? -0.450 -9.003 -7.550 1.00 91.56 237 LEU A C 1
ATOM 1876 O O . LEU A 1 237 ? 0.348 -8.561 -6.729 1.00 91.56 237 LEU A O 1
ATOM 1880 N N . TYR A 1 238 ? -1.670 -9.416 -7.209 1.00 92.81 238 TYR A N 1
ATOM 1881 C CA . TYR A 1 238 ? -2.157 -9.401 -5.833 1.00 92.81 238 TYR A CA 1
ATOM 1882 C C . TYR A 1 238 ? -1.328 -10.299 -4.911 1.00 92.81 238 TYR A C 1
ATOM 1884 O O . TYR A 1 238 ? -0.935 -9.851 -3.835 1.00 92.81 238 TYR A O 1
ATOM 1892 N N . ASP A 1 239 ? -1.033 -11.529 -5.338 1.00 91.38 239 ASP A N 1
ATOM 1893 C CA . ASP A 1 239 ? -0.273 -12.496 -4.541 1.00 91.38 239 ASP A CA 1
ATOM 1894 C C . ASP A 1 239 ? 1.131 -11.943 -4.206 1.00 91.38 239 ASP A C 1
ATOM 1896 O O . ASP A 1 239 ? 1.518 -11.889 -3.037 1.00 91.38 239 ASP A O 1
ATOM 1900 N N . ILE A 1 240 ? 1.841 -11.385 -5.195 1.00 90.38 240 ILE A N 1
ATOM 1901 C CA . ILE A 1 240 ? 3.156 -10.755 -4.979 1.00 90.38 240 ILE A CA 1
ATOM 1902 C C . ILE A 1 240 ? 3.075 -9.498 -4.112 1.00 90.38 240 ILE A C 1
ATOM 1904 O O . ILE A 1 240 ? 3.950 -9.267 -3.271 1.00 90.38 240 ILE A O 1
ATOM 1908 N N . LEU A 1 241 ? 2.044 -8.666 -4.280 1.00 92.31 241 LEU A N 1
ATOM 1909 C CA . LEU A 1 241 ? 1.861 -7.486 -3.433 1.00 92.31 241 LEU A CA 1
ATOM 1910 C C . LEU A 1 241 ? 1.590 -7.880 -1.978 1.00 92.31 241 LEU A C 1
ATOM 1912 O O . LEU A 1 241 ? 2.071 -7.194 -1.080 1.00 92.31 241 LEU A O 1
ATOM 1916 N N . CYS A 1 242 ? 0.893 -8.990 -1.722 1.00 91.56 242 CYS A N 1
ATOM 1917 C CA . CYS A 1 242 ? 0.712 -9.509 -0.365 1.00 91.56 242 CYS A CA 1
ATOM 1918 C C . CYS A 1 242 ? 2.048 -9.921 0.267 1.00 91.56 242 CYS A C 1
ATOM 1920 O O . CYS A 1 242 ? 2.308 -9.604 1.428 1.00 91.56 242 CYS A O 1
ATOM 1922 N N . GLU A 1 243 ? 2.921 -10.578 -0.496 1.00 88.38 243 GLU A N 1
ATOM 1923 C CA . GLU A 1 243 ? 4.241 -11.003 -0.017 1.00 88.38 243 GLU A CA 1
ATOM 1924 C C . GLU A 1 243 ? 5.174 -9.811 0.236 1.00 88.38 243 GLU A C 1
ATOM 1926 O O . GLU A 1 243 ? 5.857 -9.740 1.261 1.00 88.38 243 GLU A O 1
ATOM 1931 N N . THR A 1 244 ? 5.171 -8.830 -0.666 1.00 87.88 244 THR A N 1
ATOM 1932 C CA . THR A 1 244 ? 6.148 -7.729 -0.691 1.00 87.88 244 THR A CA 1
ATOM 1933 C C . THR A 1 244 ? 5.652 -6.424 -0.057 1.00 87.88 244 THR A C 1
ATOM 1935 O O . THR A 1 244 ? 6.438 -5.485 0.071 1.00 87.88 244 THR A O 1
ATOM 1938 N N . ALA A 1 245 ? 4.407 -6.350 0.437 1.00 87.75 245 ALA A N 1
ATOM 1939 C CA . ALA A 1 245 ? 3.802 -5.150 1.047 1.00 87.75 245 ALA A CA 1
ATOM 1940 C C . ALA A 1 245 ? 4.580 -4.543 2.234 1.00 87.75 245 ALA A C 1
ATOM 1942 O O . ALA A 1 245 ? 4.310 -3.411 2.632 1.00 87.75 245 ALA A O 1
ATOM 1943 N N . HIS A 1 246 ? 5.543 -5.269 2.803 1.00 84.38 246 HIS A N 1
ATOM 1944 C CA . HIS A 1 246 ? 6.440 -4.801 3.860 1.00 84.38 246 HIS A CA 1
ATOM 1945 C C . HIS A 1 246 ? 7.637 -3.968 3.349 1.00 84.38 246 HIS A C 1
ATOM 1947 O O . HIS A 1 246 ? 8.430 -3.485 4.162 1.00 84.38 246 HIS A O 1
ATOM 1953 N N . THR A 1 247 ? 7.797 -3.831 2.030 1.00 86.81 247 THR A N 1
ATOM 1954 C CA . THR A 1 247 ? 8.856 -3.049 1.370 1.00 86.81 247 THR A CA 1
ATOM 1955 C C . THR A 1 247 ? 8.329 -1.695 0.901 1.00 86.81 247 THR A C 1
ATOM 1957 O O . THR A 1 247 ? 7.206 -1.603 0.407 1.00 86.81 247 THR A O 1
ATOM 1960 N N . ASP A 1 248 ? 9.147 -0.647 1.011 1.00 86.94 248 ASP A N 1
ATOM 1961 C CA . ASP A 1 248 ? 8.764 0.726 0.661 1.00 86.94 248 ASP A CA 1
ATOM 1962 C C . ASP A 1 248 ? 8.261 0.842 -0.792 1.00 86.94 248 ASP A C 1
ATOM 1964 O O . ASP A 1 248 ? 7.234 1.480 -1.035 1.00 86.94 248 ASP A O 1
ATOM 1968 N N . GLN A 1 249 ? 8.942 0.195 -1.753 1.00 87.69 249 GLN A N 1
ATOM 1969 C CA . GLN A 1 249 ? 8.576 0.276 -3.177 1.00 87.69 249 GLN A CA 1
ATOM 1970 C C . GLN A 1 249 ? 7.216 -0.371 -3.452 1.00 87.69 249 GLN A C 1
ATOM 1972 O O . GLN A 1 249 ? 6.373 0.208 -4.137 1.00 87.69 249 GLN A O 1
ATOM 1977 N N . SER A 1 250 ? 6.978 -1.557 -2.892 1.00 91.12 250 SER A N 1
ATOM 1978 C CA . SER A 1 250 ? 5.737 -2.300 -3.125 1.00 91.12 250 SER A CA 1
ATOM 1979 C C . SER A 1 250 ? 4.551 -1.635 -2.433 1.00 91.12 250 SER A C 1
ATOM 1981 O O . SER A 1 250 ? 3.462 -1.590 -3.000 1.00 91.12 250 SER A O 1
ATOM 1983 N N . THR A 1 251 ? 4.753 -1.043 -1.247 1.00 92.56 251 THR A N 1
ATOM 1984 C CA . THR A 1 251 ? 3.730 -0.209 -0.598 1.00 92.56 251 THR A CA 1
ATOM 1985 C C . THR A 1 251 ? 3.393 1.019 -1.449 1.00 92.56 251 THR A C 1
ATOM 1987 O O . THR A 1 251 ? 2.217 1.348 -1.592 1.00 92.56 251 THR A O 1
ATOM 1990 N N . LEU A 1 252 ? 4.388 1.681 -2.053 1.00 92.75 252 LEU A N 1
ATOM 1991 C CA . LEU A 1 252 ? 4.145 2.826 -2.936 1.00 92.75 252 LEU A CA 1
ATOM 1992 C C . LEU A 1 252 ? 3.363 2.421 -4.194 1.00 92.75 252 LEU A C 1
ATOM 1994 O O . LEU A 1 252 ? 2.394 3.093 -4.552 1.00 92.75 252 LEU A O 1
ATOM 1998 N N . LEU A 1 253 ? 3.744 1.311 -4.834 1.00 93.75 253 LEU A N 1
ATOM 1999 C CA . LEU A 1 253 ? 3.020 0.764 -5.982 1.00 93.75 253 LEU A CA 1
ATOM 2000 C C . LEU A 1 253 ? 1.573 0.424 -5.605 1.00 93.75 253 LEU A C 1
ATOM 2002 O O . LEU A 1 253 ? 0.643 0.856 -6.283 1.00 93.75 253 LEU A O 1
ATOM 2006 N N . LEU A 1 254 ? 1.375 -0.282 -4.488 1.00 94.94 254 LEU A N 1
ATOM 2007 C CA . LEU A 1 254 ? 0.051 -0.628 -3.977 1.00 94.94 254 LEU A CA 1
ATOM 2008 C C . LEU A 1 254 ? -0.809 0.619 -3.742 1.00 94.94 254 LEU A C 1
ATOM 2010 O O . LEU A 1 254 ? -1.964 0.657 -4.163 1.00 94.94 254 LEU A O 1
ATOM 2014 N N . TYR A 1 255 ? -0.243 1.656 -3.122 1.00 94.69 255 TYR A N 1
ATOM 2015 C CA . TYR A 1 255 ? -0.915 2.940 -2.942 1.00 94.69 255 TYR A CA 1
ATOM 2016 C C . TYR A 1 255 ? -1.342 3.556 -4.283 1.00 94.69 255 TYR A C 1
ATOM 2018 O O . TYR A 1 255 ? -2.504 3.936 -4.437 1.00 94.69 255 TYR A O 1
ATOM 2026 N N . MET A 1 256 ? -0.433 3.637 -5.263 1.00 92.50 256 MET A N 1
ATOM 2027 C CA . MET A 1 256 ? -0.730 4.222 -6.574 1.00 92.50 256 MET A CA 1
ATOM 2028 C C . MET A 1 256 ? -1.877 3.486 -7.276 1.00 92.50 256 MET A C 1
ATOM 2030 O O . MET A 1 256 ? -2.784 4.134 -7.806 1.00 92.50 256 MET A O 1
ATOM 2034 N N . LEU A 1 257 ? -1.862 2.150 -7.239 1.00 93.19 257 LEU A N 1
ATOM 2035 C CA . LEU A 1 257 ? -2.885 1.317 -7.866 1.00 93.19 257 LEU A CA 1
ATOM 2036 C C . LEU A 1 257 ? -4.234 1.430 -7.152 1.00 93.19 257 LEU A C 1
ATOM 2038 O O . LEU A 1 257 ? -5.234 1.688 -7.813 1.00 93.19 257 LEU A O 1
ATOM 2042 N N . LEU A 1 258 ? -4.277 1.324 -5.820 1.00 93.31 258 LEU A N 1
ATOM 2043 C CA . LEU A 1 258 ? -5.531 1.447 -5.065 1.00 93.31 258 LEU A CA 1
ATOM 2044 C C . LEU A 1 258 ? -6.160 2.840 -5.182 1.00 93.31 258 LEU A C 1
ATOM 2046 O O . LEU A 1 258 ? -7.381 2.965 -5.173 1.00 93.31 258 LEU A O 1
ATOM 2050 N N . HIS A 1 259 ? -5.344 3.890 -5.283 1.00 90.50 259 HIS A N 1
ATOM 2051 C CA . HIS A 1 259 ? -5.845 5.259 -5.365 1.00 90.50 259 HIS A CA 1
ATOM 2052 C C . HIS A 1 259 ? -6.381 5.619 -6.761 1.00 90.50 259 HIS A C 1
ATOM 2054 O O . HIS A 1 259 ? -7.342 6.381 -6.873 1.00 90.50 259 HIS A O 1
ATOM 2060 N N . ARG A 1 260 ? -5.757 5.121 -7.838 1.00 88.12 260 ARG A N 1
ATOM 2061 C CA . ARG A 1 260 ? -6.038 5.591 -9.209 1.00 88.12 260 ARG A CA 1
ATOM 2062 C C . ARG A 1 260 ? -6.596 4.524 -10.148 1.00 88.12 260 ARG A C 1
ATOM 2064 O O . ARG A 1 260 ? -7.391 4.885 -11.011 1.00 88.12 260 ARG A O 1
ATOM 2071 N N . ASN A 1 261 ? -6.236 3.253 -9.982 1.00 89.31 261 ASN A N 1
ATOM 2072 C CA . ASN A 1 261 ? -6.766 2.164 -10.799 1.00 89.31 261 ASN A CA 1
ATOM 2073 C C . ASN A 1 261 ? -8.021 1.576 -10.129 1.00 89.31 261 ASN A C 1
ATOM 2075 O O . ASN A 1 261 ? -7.943 0.713 -9.252 1.00 89.31 261 ASN A O 1
ATOM 2079 N N . GLN A 1 262 ? -9.198 2.051 -10.547 1.00 87.94 262 GLN A N 1
ATOM 2080 C CA . GLN A 1 262 ? -10.480 1.627 -9.968 1.00 87.94 262 GLN A CA 1
ATOM 2081 C C . GLN A 1 262 ? -10.776 0.138 -10.199 1.00 87.94 262 GLN A C 1
ATOM 2083 O O . GLN A 1 262 ? -11.361 -0.506 -9.330 1.00 87.94 262 GLN A O 1
ATOM 2088 N N . HIS A 1 263 ? -10.338 -0.428 -11.330 1.00 86.62 263 HIS A N 1
ATOM 2089 C CA . HIS A 1 263 ? -10.513 -1.853 -11.623 1.00 86.62 263 HIS A CA 1
ATOM 2090 C C . HIS A 1 263 ? -9.714 -2.717 -10.652 1.00 86.62 263 HIS A C 1
ATOM 2092 O O . HIS A 1 263 ? -10.252 -3.664 -10.079 1.00 86.62 263 HIS A O 1
ATOM 2098 N N . PHE A 1 264 ? -8.454 -2.353 -10.407 1.00 90.69 264 PHE A N 1
ATOM 2099 C CA . PHE A 1 264 ? -7.625 -3.053 -9.436 1.00 90.69 264 PHE A CA 1
ATOM 2100 C C . PHE A 1 264 ? -8.129 -2.852 -7.998 1.00 90.69 264 PHE A C 1
ATOM 2102 O O . PHE A 1 264 ? -8.198 -3.823 -7.247 1.00 90.69 264 PHE A O 1
ATOM 2109 N N . LYS A 1 265 ? -8.566 -1.638 -7.614 1.00 91.56 265 LYS A N 1
ATOM 2110 C CA . LYS A 1 265 ? -9.197 -1.385 -6.299 1.00 91.56 265 LYS A CA 1
ATOM 2111 C C . LYS A 1 265 ? -10.416 -2.289 -6.084 1.00 91.56 265 LYS A C 1
ATOM 2113 O O . LYS A 1 265 ? -10.497 -2.963 -5.058 1.00 91.56 265 LYS A O 1
ATOM 2118 N N . ALA A 1 266 ? -11.330 -2.341 -7.055 1.00 90.12 266 ALA A N 1
ATOM 2119 C CA . ALA A 1 266 ? -12.521 -3.188 -6.992 1.00 90.12 266 ALA A CA 1
ATOM 2120 C C . ALA A 1 266 ? -12.160 -4.679 -6.909 1.00 90.12 266 ALA A C 1
ATOM 2122 O O . ALA A 1 266 ? -12.733 -5.407 -6.097 1.00 90.12 266 ALA A O 1
ATOM 2123 N N . TYR A 1 267 ? -11.164 -5.119 -7.689 1.00 91.12 267 TYR A N 1
ATOM 2124 C CA . TYR A 1 267 ? -10.639 -6.478 -7.607 1.00 91.12 267 TYR A CA 1
ATOM 2125 C C . TYR A 1 267 ? -10.142 -6.796 -6.193 1.00 91.12 267 TYR A C 1
ATOM 2127 O O . TYR A 1 267 ? -10.610 -7.769 -5.610 1.00 91.12 267 TYR A O 1
ATOM 2135 N N . VAL A 1 268 ? -9.278 -5.955 -5.609 1.00 92.44 268 VAL A N 1
ATOM 2136 C CA . VAL A 1 268 ? -8.732 -6.141 -4.253 1.00 92.44 268 VAL A CA 1
ATOM 2137 C C . VAL A 1 268 ? -9.842 -6.228 -3.205 1.00 92.44 268 VAL A C 1
ATOM 2139 O O . VAL A 1 268 ? -9.851 -7.173 -2.421 1.00 92.44 268 VAL A O 1
ATOM 2142 N N . ILE A 1 269 ? -10.801 -5.297 -3.210 1.00 90.50 269 ILE A N 1
ATOM 2143 C CA . ILE A 1 269 ? -11.897 -5.256 -2.224 1.00 90.50 269 ILE A CA 1
ATOM 2144 C C . ILE A 1 269 ? -12.798 -6.498 -2.320 1.00 90.50 269 ILE A C 1
ATOM 2146 O O . ILE A 1 269 ? -13.284 -6.984 -1.302 1.00 90.50 269 ILE A O 1
ATOM 2150 N N . SER A 1 270 ? -12.983 -7.056 -3.520 1.00 89.44 270 SER A N 1
ATOM 2151 C CA . SER A 1 270 ? -13.807 -8.255 -3.730 1.00 89.44 270 SER A CA 1
ATOM 2152 C C . SER A 1 270 ? -13.164 -9.569 -3.251 1.00 89.44 270 SER A C 1
ATOM 2154 O O . SER A 1 270 ? -13.816 -10.616 -3.255 1.00 89.44 270 SER A O 1
ATOM 2156 N N . ARG A 1 271 ? -11.883 -9.556 -2.850 1.00 86.81 271 ARG A N 1
ATOM 2157 C CA . ARG A 1 271 ? -11.151 -10.764 -2.441 1.00 86.81 271 ARG A CA 1
ATOM 2158 C C . ARG A 1 271 ? -11.511 -11.201 -1.026 1.00 86.81 271 ARG A C 1
ATOM 2160 O O . ARG A 1 271 ? -11.487 -10.424 -0.079 1.00 86.81 271 ARG A O 1
ATOM 2167 N N . THR A 1 272 ? -11.696 -12.508 -0.854 1.00 84.50 272 THR A N 1
ATOM 2168 C CA . THR A 1 272 ? -11.922 -13.124 0.463 1.00 84.50 272 THR A CA 1
ATOM 2169 C C . THR A 1 272 ? -10.656 -13.196 1.323 1.00 84.50 272 THR A C 1
ATOM 2171 O O . THR A 1 272 ? -10.754 -13.283 2.540 1.00 84.50 272 THR A O 1
ATOM 2174 N N . ASN A 1 273 ? -9.469 -13.170 0.706 1.00 86.88 273 ASN A N 1
ATOM 2175 C CA . ASN A 1 273 ? -8.161 -13.243 1.366 1.00 86.88 273 ASN A CA 1
ATOM 2176 C C . ASN A 1 273 ? -7.519 -11.859 1.580 1.00 86.88 273 ASN A C 1
ATOM 2178 O O . ASN A 1 273 ? -6.308 -11.694 1.419 1.00 86.88 273 ASN A O 1
ATOM 2182 N N . ILE A 1 274 ? -8.336 -10.850 1.900 1.00 90.31 274 ILE A N 1
ATOM 2183 C CA . ILE A 1 274 ? -7.891 -9.468 2.148 1.00 90.31 274 ILE A CA 1
ATOM 2184 C C . ILE A 1 274 ? -6.972 -9.351 3.380 1.00 90.31 274 ILE A C 1
ATOM 2186 O O . ILE A 1 274 ? -6.199 -8.406 3.524 1.00 90.31 274 ILE A O 1
ATOM 2190 N N . ASP A 1 275 ? -6.992 -10.343 4.267 1.00 90.38 275 ASP A N 1
ATOM 2191 C CA . ASP A 1 275 ? -6.078 -10.448 5.400 1.00 90.38 275 ASP A CA 1
ATOM 2192 C C . ASP A 1 275 ? -4.609 -10.536 4.976 1.00 90.38 275 ASP A C 1
ATOM 2194 O O . ASP A 1 275 ? -3.747 -9.989 5.666 1.00 90.38 275 ASP A O 1
ATOM 2198 N N . GLN A 1 276 ? -4.325 -11.144 3.822 1.00 91.00 276 GLN A N 1
ATOM 2199 C CA . GLN A 1 276 ? -2.962 -11.301 3.310 1.00 91.00 276 GLN A CA 1
ATOM 2200 C C . GLN A 1 276 ? -2.301 -9.970 2.949 1.00 91.00 276 GLN A C 1
ATOM 2202 O O . GLN A 1 276 ? -1.087 -9.861 3.078 1.00 91.00 276 GLN A O 1
ATOM 2207 N N . ILE A 1 277 ? -3.078 -8.952 2.563 1.00 93.31 277 ILE A N 1
ATOM 2208 C CA . ILE A 1 277 ? -2.551 -7.615 2.263 1.00 93.31 277 ILE A CA 1
ATOM 2209 C C . ILE A 1 277 ? -2.642 -6.677 3.470 1.00 93.31 277 ILE A C 1
ATOM 2211 O O . ILE A 1 277 ? -1.713 -5.918 3.749 1.00 93.31 277 ILE A O 1
ATOM 2215 N N . VAL A 1 278 ? -3.724 -6.762 4.250 1.00 94.19 278 VAL A N 1
ATOM 2216 C CA . VAL A 1 278 ? -3.930 -5.897 5.420 1.00 94.19 278 VAL A CA 1
ATOM 2217 C C . VAL A 1 278 ? -2.946 -6.238 6.538 1.00 94.19 278 VAL A C 1
ATOM 2219 O O . VAL A 1 278 ? -2.442 -5.333 7.201 1.00 94.19 278 VAL A O 1
ATOM 2222 N N . LEU A 1 279 ? -2.630 -7.517 6.763 1.00 92.44 279 LEU A N 1
ATOM 2223 C CA . LEU A 1 279 ? -1.768 -7.925 7.873 1.00 92.44 279 LEU A CA 1
ATOM 2224 C C . LEU A 1 279 ? -0.314 -7.424 7.723 1.00 92.44 279 LEU A C 1
ATOM 2226 O O . LEU A 1 279 ? 0.201 -6.871 8.698 1.00 92.44 279 LEU A O 1
ATOM 2230 N N . PRO A 1 280 ? 0.361 -7.540 6.559 1.00 92.00 280 PRO A N 1
ATOM 2231 C CA . PRO A 1 280 ? 1.668 -6.916 6.341 1.00 92.00 280 PRO A CA 1
ATOM 2232 C C . PRO A 1 280 ? 1.642 -5.390 6.491 1.00 92.00 280 PRO A C 1
ATOM 2234 O O . PRO A 1 280 ? 2.509 -4.839 7.167 1.00 92.00 280 PRO A O 1
ATOM 2237 N N . VAL A 1 281 ? 0.624 -4.711 5.948 1.00 93.56 281 VAL A N 1
ATOM 2238 C CA . VAL A 1 281 ? 0.471 -3.248 6.074 1.00 93.56 281 VAL A CA 1
ATOM 2239 C C . VAL A 1 281 ? 0.293 -2.844 7.544 1.00 93.56 281 VAL A C 1
ATOM 2241 O O . VAL A 1 281 ? 0.932 -1.906 8.022 1.00 93.56 281 VAL A O 1
ATOM 2244 N N . LEU A 1 282 ? -0.496 -3.599 8.314 1.00 93.31 282 LEU A N 1
ATOM 2245 C CA . LEU A 1 282 ? -0.644 -3.393 9.757 1.00 93.31 282 LEU A CA 1
ATOM 2246 C C . LEU A 1 282 ? 0.659 -3.603 10.523 1.00 93.31 282 LEU A C 1
ATOM 2248 O O . LEU A 1 282 ? 0.917 -2.870 11.477 1.00 93.31 282 LEU A O 1
ATOM 2252 N N . ARG A 1 283 ? 1.492 -4.568 10.120 1.00 91.38 283 ARG A N 1
ATOM 2253 C CA . ARG A 1 283 ? 2.814 -4.771 10.731 1.00 91.38 283 ARG A CA 1
ATOM 2254 C C . ARG A 1 283 ? 3.726 -3.570 10.507 1.00 91.38 283 ARG A C 1
ATOM 2256 O O . ARG A 1 283 ? 4.414 -3.181 11.446 1.00 91.38 283 ARG A O 1
ATOM 2263 N N . VAL A 1 284 ? 3.700 -2.957 9.320 1.00 90.75 284 VAL A N 1
ATOM 2264 C CA . VAL A 1 284 ? 4.460 -1.724 9.040 1.00 90.75 284 VAL A CA 1
ATOM 2265 C C . VAL A 1 284 ? 4.010 -0.593 9.965 1.00 90.75 284 VAL A C 1
ATOM 2267 O O . VAL A 1 284 ? 4.845 0.050 10.598 1.00 90.75 284 VAL A O 1
ATOM 2270 N N . VAL A 1 285 ? 2.696 -0.394 10.117 1.00 91.19 285 VAL A N 1
ATOM 2271 C CA . VAL A 1 285 ? 2.146 0.626 11.030 1.00 91.19 285 VAL A CA 1
ATOM 2272 C C . VAL A 1 285 ? 2.464 0.308 12.497 1.00 91.19 285 VAL A C 1
ATOM 2274 O O . VAL A 1 285 ? 2.752 1.212 13.277 1.00 91.19 285 VAL A O 1
ATOM 2277 N N . TYR A 1 286 ? 2.450 -0.964 12.897 1.00 90.19 286 TYR A N 1
ATOM 2278 C CA . TYR A 1 286 ? 2.800 -1.374 14.259 1.00 90.19 286 TYR A CA 1
ATOM 2279 C C . TYR A 1 286 ? 4.284 -1.134 14.582 1.00 90.19 286 TYR A C 1
ATOM 2281 O O . TYR A 1 286 ? 4.606 -0.692 15.687 1.00 90.19 286 TYR A O 1
ATOM 2289 N N . ALA A 1 287 ? 5.169 -1.366 13.608 1.00 85.75 287 ALA A N 1
ATOM 2290 C CA . ALA A 1 287 ? 6.610 -1.122 13.686 1.00 85.75 287 ALA A CA 1
ATOM 2291 C C . ALA A 1 287 ? 6.995 0.359 13.474 1.00 85.75 287 ALA A C 1
ATOM 2293 O O . ALA A 1 287 ? 8.146 0.666 13.161 1.00 85.75 287 ALA A O 1
ATOM 2294 N N . ALA A 1 288 ? 6.057 1.294 13.668 1.00 73.00 288 ALA A N 1
ATOM 2295 C CA . ALA A 1 288 ? 6.249 2.726 13.428 1.00 73.00 288 ALA A CA 1
ATOM 2296 C C . ALA A 1 288 ? 7.401 3.378 14.220 1.00 73.00 288 ALA A C 1
ATOM 2298 O O . ALA A 1 288 ? 7.832 4.473 13.877 1.00 73.00 288 ALA A O 1
ATOM 2299 N N . THR A 1 289 ? 7.902 2.740 15.280 1.00 68.06 289 THR A N 1
ATOM 2300 C CA . THR A 1 289 ? 9.076 3.216 16.031 1.00 68.06 289 THR A CA 1
ATOM 2301 C C . THR A 1 289 ? 10.400 2.977 15.311 1.00 68.06 289 THR A C 1
ATOM 2303 O O . THR A 1 289 ? 11.372 3.659 15.612 1.00 68.06 289 THR A O 1
ATOM 2306 N N . GLU A 1 290 ? 10.447 1.999 14.408 1.00 68.38 290 GLU A N 1
ATOM 2307 C CA . GLU A 1 290 ? 11.678 1.489 13.784 1.00 68.38 290 GLU A CA 1
ATOM 2308 C C . GLU A 1 290 ? 11.715 1.727 12.268 1.00 68.38 290 GLU A C 1
ATOM 2310 O O . GLU A 1 290 ? 12.745 1.528 11.630 1.00 68.38 290 GLU A O 1
ATOM 2315 N N . ARG A 1 291 ? 10.589 2.138 11.675 1.00 73.62 291 ARG A N 1
ATOM 2316 C CA . ARG A 1 291 ? 10.428 2.347 10.232 1.00 73.62 291 ARG A CA 1
ATOM 2317 C C . ARG A 1 291 ? 10.469 3.825 9.862 1.00 73.62 291 ARG A C 1
ATOM 2319 O O . ARG A 1 291 ? 10.180 4.702 10.673 1.00 73.62 291 ARG A O 1
ATOM 2326 N N . ASN A 1 292 ? 10.785 4.087 8.596 1.00 77.06 292 ASN A N 1
ATOM 2327 C CA . ASN A 1 292 ? 10.782 5.437 8.050 1.00 77.06 292 ASN A CA 1
ATOM 2328 C C . ASN A 1 292 ? 9.373 6.050 8.082 1.00 77.06 292 ASN A C 1
ATOM 2330 O O . ASN A 1 292 ? 8.373 5.368 7.839 1.00 77.06 292 ASN A O 1
ATOM 2334 N N . SER A 1 293 ? 9.296 7.362 8.318 1.00 82.75 293 SER A N 1
ATOM 2335 C CA . SER A 1 293 ? 8.027 8.094 8.407 1.00 82.75 293 SER A CA 1
ATOM 2336 C C . SER A 1 293 ? 7.178 7.956 7.139 1.00 82.75 293 SER A C 1
ATOM 2338 O O . SER A 1 293 ? 5.976 7.711 7.240 1.00 82.75 293 SER A O 1
ATOM 2340 N N . HIS A 1 294 ? 7.781 8.031 5.945 1.00 85.12 294 HIS A N 1
ATOM 2341 C CA . HIS A 1 294 ? 7.063 7.904 4.670 1.00 85.12 294 HIS A CA 1
ATOM 2342 C C . HIS A 1 294 ? 6.387 6.541 4.504 1.00 85.12 294 HIS A C 1
ATOM 2344 O O . HIS A 1 294 ? 5.253 6.475 4.035 1.00 85.12 294 HIS A O 1
ATOM 2350 N N . HIS A 1 295 ? 7.032 5.455 4.936 1.00 89.31 295 HIS A N 1
ATOM 2351 C CA . HIS A 1 295 ? 6.479 4.104 4.813 1.00 89.31 295 HIS A CA 1
ATOM 2352 C C . HIS A 1 295 ? 5.254 3.897 5.710 1.00 89.31 295 HIS A C 1
ATOM 2354 O O . HIS A 1 295 ? 4.257 3.302 5.289 1.00 89.31 295 HIS A O 1
ATOM 2360 N N . ILE A 1 296 ? 5.282 4.485 6.910 1.00 90.12 296 ILE A N 1
ATOM 2361 C CA . ILE A 1 296 ? 4.142 4.517 7.834 1.00 90.12 296 ILE A CA 1
ATOM 2362 C C . ILE A 1 296 ? 2.984 5.308 7.217 1.00 90.12 296 ILE A C 1
ATOM 2364 O O . ILE A 1 296 ? 1.841 4.850 7.253 1.00 90.12 296 ILE A O 1
ATOM 2368 N N . TYR A 1 297 ? 3.266 6.468 6.612 1.00 91.06 297 TYR A N 1
ATOM 2369 C CA . TYR A 1 297 ? 2.247 7.285 5.953 1.00 91.06 297 TYR A CA 1
ATOM 2370 C C . TYR A 1 297 ? 1.581 6.563 4.787 1.00 91.06 297 TYR A C 1
ATOM 2372 O O . TYR A 1 297 ? 0.354 6.506 4.748 1.00 91.06 297 TYR A O 1
ATOM 2380 N N . MET A 1 298 ? 2.361 5.970 3.880 1.00 93.25 298 MET A N 1
ATOM 2381 C CA . MET A 1 298 ? 1.813 5.202 2.757 1.00 93.25 298 MET A CA 1
ATOM 2382 C C . MET A 1 298 ? 0.927 4.053 3.250 1.00 93.25 298 MET A C 1
ATOM 2384 O O . MET A 1 298 ? -0.185 3.877 2.759 1.00 93.25 298 MET A O 1
ATOM 2388 N N . SER A 1 299 ? 1.368 3.334 4.285 1.00 93.94 299 SER A N 1
ATOM 2389 C CA . SER A 1 299 ? 0.603 2.240 4.894 1.00 93.94 299 SER A CA 1
ATOM 2390 C C . SER A 1 299 ? -0.711 2.718 5.523 1.00 93.94 299 SER A C 1
ATOM 2392 O O . SER A 1 299 ? -1.754 2.099 5.325 1.00 93.94 299 SER A O 1
ATOM 2394 N N . LEU A 1 300 ? -0.698 3.848 6.238 1.00 93.19 300 LEU A N 1
ATOM 2395 C CA . LEU A 1 300 ? -1.915 4.442 6.800 1.00 93.19 300 LEU A CA 1
ATOM 2396 C C . LEU A 1 300 ? -2.877 4.941 5.721 1.00 93.19 300 LEU A C 1
ATOM 2398 O O . LEU A 1 300 ? -4.083 4.795 5.884 1.00 93.19 300 LEU A O 1
ATOM 2402 N N . ILE A 1 301 ? -2.365 5.508 4.626 1.00 94.31 301 ILE A N 1
ATOM 2403 C CA . ILE A 1 301 ? -3.192 5.949 3.497 1.00 94.31 301 ILE A CA 1
ATOM 2404 C C . ILE A 1 301 ? -3.837 4.742 2.807 1.00 94.31 301 ILE A C 1
ATOM 2406 O O . ILE A 1 301 ? -5.016 4.800 2.478 1.00 94.31 301 ILE A O 1
ATOM 2410 N N . ILE A 1 302 ? -3.118 3.628 2.648 1.00 95.75 302 ILE A N 1
ATOM 2411 C CA . ILE A 1 302 ? -3.698 2.377 2.133 1.00 95.75 302 ILE A CA 1
ATOM 2412 C C . ILE A 1 302 ? -4.836 1.897 3.037 1.00 95.75 302 ILE A C 1
ATOM 2414 O O . ILE A 1 302 ? -5.925 1.618 2.541 1.00 95.75 302 ILE A O 1
ATOM 2418 N N . LEU A 1 303 ? -4.624 1.851 4.359 1.00 95.19 303 LEU A N 1
ATOM 2419 C CA . LEU A 1 303 ? -5.685 1.484 5.304 1.00 95.19 303 LEU A CA 1
ATOM 2420 C C . LEU A 1 303 ? -6.871 2.453 5.236 1.00 95.19 303 LEU A C 1
ATOM 2422 O O . LEU A 1 303 ? -8.011 2.011 5.331 1.00 95.19 303 LEU A O 1
ATOM 2426 N N . LEU A 1 304 ? -6.619 3.747 5.028 1.00 95.31 304 LEU A N 1
ATOM 2427 C CA . LEU A 1 304 ? -7.665 4.751 4.863 1.00 95.31 304 LEU A CA 1
ATOM 2428 C C . LEU A 1 304 ? -8.488 4.508 3.586 1.00 95.31 304 LEU A C 1
ATOM 2430 O O . LEU A 1 304 ? -9.712 4.469 3.672 1.00 95.31 304 LEU A O 1
ATOM 2434 N N . ILE A 1 305 ? -7.832 4.278 2.442 1.00 95.12 305 ILE A N 1
ATOM 2435 C CA . ILE A 1 305 ? -8.489 3.983 1.154 1.00 95.12 305 ILE A CA 1
ATOM 2436 C C . ILE A 1 305 ? -9.337 2.710 1.245 1.00 95.12 305 ILE A C 1
ATOM 2438 O O . ILE A 1 305 ? -10.433 2.668 0.692 1.00 95.12 305 ILE A O 1
ATOM 2442 N N . LEU A 1 306 ? -8.839 1.672 1.924 1.00 95.06 306 LEU A N 1
ATOM 2443 C CA . LEU A 1 306 ? -9.589 0.429 2.121 1.00 95.06 306 LEU A CA 1
ATOM 2444 C C . LEU A 1 306 ? -10.767 0.626 3.083 1.00 95.06 306 LEU A C 1
ATOM 2446 O O . LEU A 1 306 ? -11.859 0.148 2.807 1.00 95.06 306 LEU A O 1
ATOM 2450 N N . SER A 1 307 ? -10.567 1.374 4.175 1.00 95.19 307 SER A N 1
ATOM 2451 C CA . SER A 1 307 ? -11.608 1.630 5.181 1.00 95.19 307 SER A CA 1
ATOM 2452 C C . SER A 1 307 ? -12.800 2.432 4.659 1.00 95.19 307 SER A C 1
ATOM 2454 O O . SER A 1 307 ? -13.844 2.429 5.294 1.00 95.19 307 SER A O 1
ATOM 2456 N N . GLU A 1 308 ? -12.655 3.136 3.535 1.00 94.62 308 GLU A N 1
ATOM 2457 C CA . GLU A 1 308 ? -13.747 3.878 2.892 1.00 94.62 308 GLU A CA 1
ATOM 2458 C C . GLU A 1 308 ? -14.868 2.952 2.387 1.00 94.62 308 GLU A C 1
ATOM 2460 O O . GLU A 1 308 ? -16.007 3.386 2.241 1.00 94.62 308 GLU A O 1
ATOM 2465 N N . ASP A 1 309 ? -14.561 1.679 2.128 1.00 94.19 309 ASP A N 1
ATOM 2466 C CA . ASP A 1 309 ? -15.521 0.717 1.601 1.00 94.19 309 ASP A CA 1
ATOM 2467 C C . ASP A 1 309 ? -16.262 -0.052 2.715 1.00 94.19 309 ASP A C 1
ATOM 2469 O O . ASP A 1 309 ? -15.672 -0.723 3.568 1.00 94.19 309 ASP A O 1
ATOM 2473 N N . ASP A 1 310 ? -17.595 0.002 2.679 1.00 92.00 310 ASP A N 1
ATOM 2474 C CA . ASP A 1 310 ? -18.458 -0.647 3.672 1.00 92.00 310 ASP A CA 1
ATOM 2475 C C . ASP A 1 310 ? -18.367 -2.183 3.644 1.00 92.00 310 ASP A C 1
ATOM 2477 O O . ASP A 1 310 ? -18.568 -2.836 4.677 1.00 92.00 310 ASP A O 1
ATOM 2481 N N . TYR A 1 311 ? -18.115 -2.780 2.473 1.00 91.75 311 TYR A N 1
ATOM 2482 C CA . TYR A 1 311 ? -17.989 -4.231 2.332 1.00 91.75 311 TYR A CA 1
ATOM 2483 C C . TYR A 1 311 ? -16.682 -4.720 2.958 1.00 91.75 311 TYR A C 1
ATOM 2485 O O . TYR A 1 311 ? -16.693 -5.694 3.721 1.00 91.75 311 TYR A O 1
ATOM 2493 N N . PHE A 1 312 ? -15.583 -3.999 2.727 1.00 93.81 312 PHE A N 1
ATOM 2494 C CA . PHE A 1 312 ? -14.314 -4.208 3.412 1.00 93.81 312 PHE A CA 1
ATOM 2495 C C . PHE A 1 312 ? -14.498 -4.151 4.933 1.00 93.81 312 PHE A C 1
ATOM 2497 O O . PHE A 1 312 ? -14.139 -5.110 5.621 1.00 93.81 312 PHE A O 1
ATOM 2504 N N . ASN A 1 313 ? -15.130 -3.091 5.453 1.00 93.56 313 ASN A N 1
ATOM 2505 C CA . ASN A 1 313 ? -15.310 -2.899 6.896 1.00 93.56 313 ASN A CA 1
ATOM 2506 C C . ASN A 1 313 ? -16.086 -4.043 7.562 1.00 93.56 313 ASN A C 1
ATOM 2508 O O . ASN A 1 313 ? -15.729 -4.462 8.660 1.00 93.56 313 ASN A O 1
ATOM 2512 N N . LYS A 1 314 ? -17.107 -4.601 6.901 1.00 91.94 314 LYS A N 1
ATOM 2513 C CA . LYS A 1 314 ? -17.824 -5.784 7.410 1.00 91.94 314 LYS A CA 1
ATOM 2514 C C . LYS A 1 314 ? -16.936 -7.029 7.382 1.00 91.94 314 LYS A C 1
ATOM 2516 O O . LYS A 1 314 ? -16.766 -7.692 8.403 1.00 91.94 314 LYS A O 1
ATOM 2521 N N . THR A 1 315 ? -16.313 -7.298 6.236 1.00 91.75 315 THR A N 1
ATOM 2522 C CA . THR A 1 315 ? -15.551 -8.530 5.983 1.00 91.75 315 THR A CA 1
ATOM 2523 C C . THR A 1 315 ? -14.383 -8.702 6.957 1.00 91.75 315 THR A C 1
ATOM 2525 O O . THR A 1 315 ? -14.162 -9.790 7.489 1.00 91.75 315 THR A O 1
ATOM 2528 N N . ILE A 1 316 ? -13.647 -7.631 7.272 1.00 93.06 316 ILE A N 1
ATOM 2529 C CA . ILE A 1 316 ? -12.499 -7.715 8.190 1.00 93.06 316 ILE A CA 1
ATOM 2530 C C . ILE A 1 316 ? -12.889 -8.077 9.631 1.00 93.06 316 ILE A C 1
ATOM 2532 O O . ILE A 1 316 ? -12.054 -8.598 10.376 1.00 93.06 316 ILE A O 1
ATOM 2536 N N . HIS A 1 317 ? -14.127 -7.815 10.060 1.00 91.88 317 HIS A N 1
ATOM 2537 C CA . HIS A 1 317 ? -14.592 -8.195 11.397 1.00 91.88 317 HIS A CA 1
ATOM 2538 C C . HIS A 1 317 ? -14.957 -9.686 11.498 1.00 91.88 317 HIS A C 1
ATOM 2540 O O . HIS A 1 317 ? -14.866 -10.248 12.596 1.00 91.88 317 HIS A O 1
ATOM 2546 N N . ASP A 1 318 ? -15.252 -10.337 10.371 1.00 90.69 318 ASP A N 1
ATOM 2547 C CA . ASP A 1 318 ? -15.553 -11.771 10.295 1.00 90.69 318 ASP A CA 1
ATOM 2548 C C . ASP A 1 318 ? -14.287 -12.641 10.225 1.00 90.69 318 ASP A C 1
ATOM 2550 O O . ASP A 1 318 ? -14.279 -13.785 10.687 1.00 90.69 318 ASP A O 1
ATOM 2554 N N . ILE A 1 319 ? -13.176 -12.094 9.719 1.00 90.94 319 ILE A N 1
ATOM 2555 C CA . ILE A 1 319 ? -11.901 -12.817 9.614 1.00 90.94 319 ILE A CA 1
ATOM 2556 C C . ILE A 1 319 ? -11.262 -12.971 10.997 1.00 90.94 319 ILE A C 1
ATOM 2558 O O . ILE A 1 319 ? -10.723 -12.017 11.563 1.00 90.94 319 ILE A O 1
ATOM 2562 N N . LYS A 1 320 ? -11.279 -14.193 11.540 1.00 90.56 320 LYS A N 1
ATOM 2563 C CA . LYS A 1 320 ? -10.643 -14.540 12.820 1.00 90.56 320 LYS A CA 1
ATOM 2564 C C . LYS A 1 320 ? -9.176 -14.912 12.636 1.00 90.56 320 LYS A C 1
ATOM 2566 O O . LYS A 1 320 ? -8.844 -15.854 11.920 1.00 90.56 320 LYS A O 1
ATOM 2571 N N . LEU A 1 321 ? -8.297 -14.205 13.343 1.00 87.44 321 LEU A N 1
ATOM 2572 C CA . LEU A 1 321 ? -6.862 -14.452 13.307 1.00 87.44 321 LEU A CA 1
ATOM 2573 C C . LEU A 1 321 ? -6.463 -15.472 14.376 1.00 87.44 321 LEU A C 1
ATOM 2575 O O . LEU A 1 321 ? -6.870 -15.393 15.539 1.00 87.44 321 LEU A O 1
ATOM 2579 N N . LYS A 1 322 ? -5.624 -16.429 13.978 1.00 79.88 322 LYS A N 1
ATOM 2580 C CA . LYS A 1 322 ? -4.959 -17.349 14.907 1.00 79.88 322 LYS A CA 1
ATOM 2581 C C . LYS A 1 322 ? -3.715 -16.674 15.495 1.00 79.88 322 LYS A C 1
ATOM 2583 O O . LYS A 1 322 ? -3.202 -15.719 14.919 1.00 79.88 322 LYS A O 1
ATOM 2588 N N . LYS A 1 323 ? -3.269 -17.174 16.654 1.00 72.88 323 LYS A N 1
ATOM 2589 C CA . LYS A 1 323 ? -2.144 -16.694 17.486 1.00 72.88 323 LYS A CA 1
ATOM 2590 C C . LYS A 1 323 ? -1.181 -15.729 16.765 1.00 72.88 323 LYS A C 1
ATOM 2592 O O . LYS A 1 323 ? -0.359 -16.147 15.953 1.00 72.88 323 LYS A O 1
ATOM 2597 N N . LEU A 1 324 ? -1.255 -14.446 17.121 1.00 78.81 324 LEU A N 1
ATOM 2598 C CA . LEU A 1 324 ? -0.388 -13.388 16.596 1.00 78.81 324 LEU A CA 1
ATOM 2599 C C . LEU A 1 324 ? 0.952 -13.382 17.343 1.00 78.81 324 LEU A C 1
ATOM 2601 O O . LEU A 1 324 ? 0.983 -13.132 18.544 1.00 78.81 324 LEU A O 1
ATOM 2605 N N . SER A 1 325 ? 2.058 -13.648 16.646 1.00 76.44 325 SER A N 1
ATOM 2606 C CA . SER A 1 325 ? 3.406 -13.674 17.240 1.00 76.44 325 SER A CA 1
ATOM 2607 C C . SER A 1 325 ? 4.057 -12.294 17.373 1.00 76.44 325 SER A C 1
ATOM 2609 O O . SER A 1 325 ? 4.876 -12.088 18.261 1.00 76.44 325 SER A O 1
ATOM 2611 N N . TRP A 1 326 ? 3.701 -11.349 16.502 1.00 82.44 326 TRP A N 1
ATOM 2612 C CA . TRP A 1 326 ? 4.349 -10.035 16.412 1.00 82.44 326 TRP A CA 1
ATOM 2613 C C . TRP A 1 326 ? 3.707 -8.962 17.303 1.00 82.44 326 TRP A C 1
ATOM 2615 O O . TRP A 1 326 ? 4.318 -7.929 17.566 1.00 82.44 326 TRP A O 1
ATOM 2625 N N . TYR A 1 327 ? 2.477 -9.183 17.772 1.00 83.19 327 TYR A N 1
ATOM 2626 C CA . TYR A 1 327 ? 1.777 -8.248 18.648 1.00 83.19 327 TYR A CA 1
ATOM 2627 C C . TYR A 1 327 ? 2.178 -8.512 20.105 1.00 83.19 327 TYR A C 1
ATOM 2629 O O . TYR A 1 327 ? 1.763 -9.502 20.703 1.00 83.19 327 TYR A O 1
ATOM 2637 N N . THR A 1 328 ? 3.016 -7.645 20.673 1.00 79.69 328 THR A N 1
ATOM 2638 C CA . THR A 1 328 ? 3.716 -7.921 21.941 1.00 79.69 328 THR A CA 1
ATOM 2639 C C . THR A 1 328 ? 3.006 -7.385 23.184 1.00 79.69 328 THR A C 1
ATOM 2641 O O . THR A 1 328 ? 3.321 -7.800 24.294 1.00 79.69 328 THR A O 1
ATOM 2644 N N . GLU A 1 329 ? 2.031 -6.487 23.034 1.00 79.38 329 GLU A N 1
ATOM 2645 C CA . GLU A 1 329 ? 1.381 -5.822 24.176 1.00 79.38 329 GLU A CA 1
ATOM 2646 C C . GLU A 1 329 ? 0.462 -6.752 24.975 1.00 79.38 329 GLU A C 1
ATOM 2648 O O . GLU A 1 329 ? 0.277 -6.560 26.178 1.00 79.38 329 GLU A O 1
ATOM 2653 N N . ARG A 1 330 ? -0.160 -7.731 24.308 1.00 79.88 330 ARG A N 1
ATOM 2654 C CA . ARG A 1 330 ? -1.057 -8.712 24.928 1.00 79.88 330 ARG A CA 1
ATOM 2655 C C . ARG A 1 330 ? -1.227 -9.929 24.024 1.00 79.8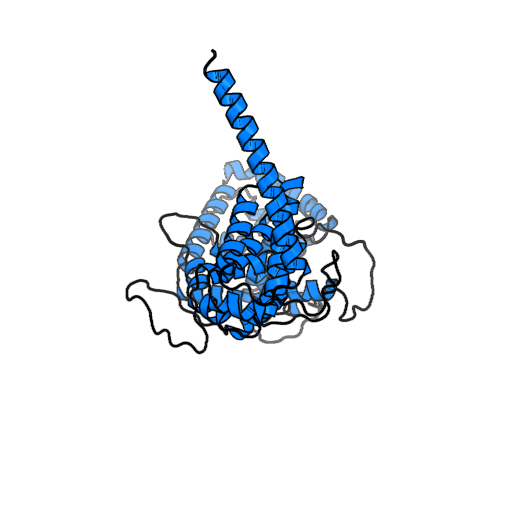8 330 ARG A C 1
ATOM 2657 O O . ARG A 1 330 ? -1.363 -9.774 22.817 1.00 79.88 330 ARG A O 1
ATOM 2664 N N . SER A 1 331 ? -1.325 -11.126 24.598 1.00 76.44 331 SER A N 1
ATOM 2665 C CA . SER A 1 331 ? -1.798 -12.293 23.850 1.00 76.44 331 SER A CA 1
ATOM 2666 C C . SER A 1 331 ? -3.275 -12.114 23.485 1.00 76.44 331 SER A C 1
ATOM 2668 O O . SER A 1 331 ? -4.156 -12.068 24.346 1.00 76.44 331 SER A O 1
ATOM 2670 N N . LEU A 1 332 ? -3.541 -11.962 22.189 1.00 78.44 332 LEU A N 1
ATOM 2671 C CA . LEU A 1 332 ? -4.884 -11.822 21.637 1.00 78.44 332 LEU A CA 1
ATOM 2672 C C . LEU A 1 332 ? -5.259 -13.139 20.958 1.00 78.44 332 LEU A C 1
ATOM 2674 O O . LEU A 1 332 ? -4.818 -13.420 19.843 1.00 78.44 332 LEU A O 1
ATOM 2678 N N . ASN A 1 333 ? -6.043 -13.961 21.652 1.00 77.62 333 ASN A N 1
ATOM 2679 C CA . ASN A 1 333 ? -6.610 -15.175 21.073 1.00 77.62 333 ASN A CA 1
ATOM 2680 C C . ASN A 1 333 ? -7.916 -14.810 20.352 1.00 77.62 333 ASN A C 1
ATOM 2682 O O . ASN A 1 333 ? -8.738 -14.088 20.909 1.00 77.62 333 ASN A O 1
ATOM 2686 N N . GLU A 1 334 ? -8.091 -15.300 19.121 1.00 80.25 334 GLU A N 1
ATOM 2687 C CA . GLU A 1 334 ? -9.342 -15.189 18.345 1.00 80.25 334 GLU A CA 1
ATOM 2688 C C . GLU A 1 334 ? -9.826 -13.752 18.066 1.00 80.25 334 GLU A C 1
ATOM 2690 O O . GLU A 1 334 ? -11.018 -13.493 17.865 1.00 80.25 334 GLU A O 1
ATOM 2695 N N . ILE A 1 335 ? -8.899 -12.792 18.017 1.00 90.50 335 ILE A N 1
ATOM 2696 C CA . ILE A 1 335 ? -9.223 -11.432 17.587 1.00 90.50 335 ILE A CA 1
ATOM 2697 C C . ILE A 1 335 ? -9.565 -11.417 16.091 1.00 90.50 335 ILE A C 1
ATOM 2699 O O . ILE A 1 335 ? -8.942 -12.114 15.288 1.00 90.50 335 ILE A O 1
ATOM 2703 N N . SER A 1 336 ? -10.565 -10.622 15.707 1.00 93.38 336 SER A N 1
ATOM 2704 C CA . SER A 1 336 ? -10.828 -10.364 14.292 1.00 93.38 336 SER A CA 1
ATOM 2705 C C . SER A 1 336 ? -9.778 -9.434 13.690 1.00 93.38 336 SER A C 1
ATOM 2707 O O . SER A 1 336 ? -9.197 -8.604 14.395 1.00 93.38 336 SER A O 1
ATOM 2709 N N . LEU A 1 337 ? -9.555 -9.524 12.381 1.00 93.25 337 LEU A N 1
ATOM 2710 C CA . LEU A 1 337 ? -8.651 -8.621 11.670 1.00 93.25 337 LEU A CA 1
ATOM 2711 C C . LEU A 1 337 ? -9.046 -7.150 11.866 1.00 93.25 337 LEU A C 1
ATOM 2713 O O . LEU A 1 337 ? -8.185 -6.324 12.159 1.00 93.25 337 LEU A O 1
ATOM 2717 N N . GLY A 1 338 ? -10.343 -6.835 11.815 1.00 93.50 338 GLY A N 1
ATOM 2718 C CA . GLY A 1 338 ? -10.854 -5.493 12.099 1.00 93.50 338 GLY A CA 1
ATOM 2719 C C . GLY A 1 338 ? -10.575 -5.042 13.536 1.00 93.50 338 GLY A C 1
ATOM 2720 O O . GLY A 1 338 ? -10.161 -3.908 13.764 1.00 93.50 338 GLY A O 1
ATOM 2721 N N . GLY A 1 339 ? -10.701 -5.939 14.521 1.00 92.94 339 GLY A N 1
ATOM 2722 C CA . GLY A 1 339 ? -10.322 -5.639 15.905 1.00 92.94 339 GLY A CA 1
ATOM 2723 C C . GLY A 1 339 ? -8.825 -5.352 16.064 1.00 92.94 339 GLY A C 1
ATOM 2724 O O . GLY A 1 339 ? -8.444 -4.445 16.807 1.00 92.94 339 GLY A O 1
ATOM 2725 N N . LEU A 1 340 ? -7.975 -6.094 15.348 1.00 93.69 340 LEU A N 1
ATOM 2726 C CA . LEU A 1 340 ? -6.531 -5.870 15.331 1.00 93.69 340 LEU A CA 1
ATOM 2727 C C . LEU A 1 340 ? -6.167 -4.542 14.659 1.00 93.69 340 LEU A C 1
ATOM 2729 O O . LEU A 1 340 ? -5.353 -3.800 15.205 1.00 93.69 340 LEU A O 1
ATOM 2733 N N . LEU A 1 341 ? -6.793 -4.219 13.524 1.00 94.81 341 LEU A N 1
ATOM 2734 C CA . LEU A 1 341 ? -6.625 -2.938 12.833 1.00 94.81 341 LEU A CA 1
ATOM 2735 C C . LEU A 1 341 ? -6.926 -1.783 13.790 1.00 94.81 341 LEU A C 1
ATOM 2737 O O . LEU A 1 341 ? -6.077 -0.914 13.992 1.00 94.81 341 LEU A O 1
ATOM 2741 N N . VAL A 1 342 ? -8.084 -1.819 14.456 1.00 94.75 342 VAL A N 1
ATOM 2742 C CA . VAL A 1 342 ? -8.468 -0.800 15.441 1.00 94.75 342 VAL A CA 1
ATOM 2743 C C . VAL A 1 342 ? -7.438 -0.720 16.572 1.00 94.75 342 VAL A C 1
ATOM 2745 O O . VAL A 1 342 ? -7.011 0.376 16.930 1.00 94.75 342 VAL A O 1
ATOM 2748 N N . ALA A 1 343 ? -6.974 -1.850 17.115 1.00 92.88 343 ALA A N 1
ATOM 2749 C CA . ALA A 1 343 ? -5.957 -1.854 18.170 1.00 92.88 343 ALA A CA 1
ATOM 2750 C C . ALA A 1 343 ? -4.638 -1.191 17.733 1.00 92.88 343 ALA A C 1
ATOM 2752 O O . ALA A 1 343 ? -4.086 -0.380 18.483 1.00 92.88 343 ALA A O 1
ATOM 2753 N N . VAL A 1 344 ? -4.155 -1.501 16.526 1.00 93.69 344 VAL A N 1
ATOM 2754 C CA . VAL A 1 344 ? -2.932 -0.915 15.958 1.00 93.69 344 VAL A CA 1
ATOM 2755 C C . VAL A 1 344 ? -3.112 0.586 15.732 1.00 93.69 344 VAL A C 1
ATOM 2757 O O . VAL A 1 344 ? -2.272 1.361 16.180 1.00 93.69 344 VAL A O 1
ATOM 2760 N N . VAL A 1 345 ? -4.226 1.028 15.143 1.00 93.69 345 VAL A N 1
ATOM 2761 C CA . VAL A 1 345 ? -4.492 2.459 14.911 1.00 93.69 345 VAL A CA 1
ATOM 2762 C C . VAL A 1 345 ? -4.599 3.235 16.230 1.00 93.69 345 VAL A C 1
ATOM 2764 O O . VAL A 1 345 ? -4.006 4.307 16.371 1.00 93.69 345 VAL A O 1
ATOM 2767 N N . LEU A 1 346 ? -5.278 2.687 17.244 1.00 92.62 346 LEU A N 1
ATOM 2768 C CA . LEU A 1 346 ? -5.351 3.301 18.576 1.00 92.62 346 LEU A CA 1
ATOM 2769 C C . LEU A 1 346 ? -3.968 3.414 19.229 1.00 92.62 346 LEU A C 1
ATOM 2771 O O . LEU A 1 346 ? -3.659 4.444 19.837 1.00 92.62 346 LEU A O 1
ATOM 2775 N N . ARG A 1 347 ? -3.124 2.382 19.096 1.00 89.94 347 ARG A N 1
ATOM 2776 C CA . ARG A 1 347 ? -1.728 2.422 19.555 1.00 89.94 347 ARG A CA 1
ATOM 2777 C C . ARG A 1 347 ? -0.954 3.524 18.833 1.00 89.94 347 ARG A C 1
ATOM 2779 O O . ARG A 1 347 ? -0.279 4.302 19.506 1.00 89.94 347 ARG A O 1
ATOM 2786 N N . THR A 1 348 ? -1.089 3.642 17.514 1.00 90.56 348 THR A N 1
ATOM 2787 C CA . THR A 1 348 ? -0.431 4.685 16.711 1.00 90.56 348 THR A CA 1
ATOM 2788 C C . THR A 1 348 ? -0.845 6.088 17.155 1.00 90.56 348 THR A C 1
ATOM 2790 O O . THR A 1 348 ? 0.014 6.948 17.350 1.00 90.56 348 THR A O 1
ATOM 2793 N N . ILE A 1 349 ? -2.135 6.316 17.436 1.00 90.81 349 ILE A N 1
ATOM 2794 C CA . ILE A 1 349 ? -2.616 7.588 18.000 1.00 90.81 349 ILE A CA 1
ATOM 2795 C C . ILE A 1 349 ? -1.963 7.861 19.361 1.00 90.81 349 ILE A C 1
ATOM 2797 O O . ILE A 1 349 ? -1.447 8.956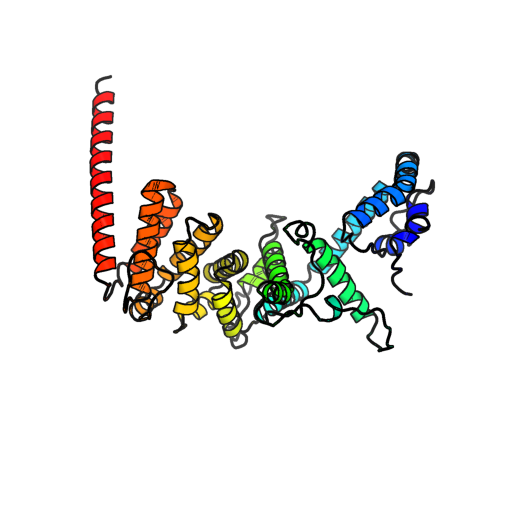 19.588 1.00 90.81 349 ILE A O 1
ATOM 2801 N N . GLN A 1 350 ? -1.960 6.889 20.277 1.00 88.69 350 GLN A N 1
ATOM 2802 C CA . GLN A 1 350 ? -1.372 7.066 21.611 1.00 88.69 350 GLN A CA 1
ATOM 2803 C C . GLN A 1 350 ? 0.136 7.346 21.554 1.00 88.69 350 GLN A C 1
ATOM 2805 O O . GLN A 1 350 ? 0.638 8.222 22.266 1.00 88.69 350 GLN A O 1
ATOM 2810 N N . PHE A 1 351 ? 0.857 6.638 20.685 1.00 86.00 351 PHE A N 1
ATOM 2811 C CA . PHE A 1 351 ? 2.282 6.853 20.464 1.00 86.00 351 PHE A CA 1
ATOM 2812 C C . PHE A 1 351 ? 2.555 8.260 19.913 1.00 86.00 351 PHE A C 1
ATOM 2814 O O . PHE A 1 351 ? 3.368 9.006 20.462 1.00 86.00 351 PHE A O 1
ATOM 2821 N N . ASN A 1 352 ? 1.803 8.680 18.897 1.00 86.69 352 ASN A N 1
ATOM 2822 C CA . ASN A 1 352 ? 1.936 10.010 18.313 1.00 86.69 352 ASN A CA 1
ATOM 2823 C C . ASN A 1 352 ? 1.629 11.127 19.320 1.00 86.69 352 ASN A C 1
ATOM 2825 O O . ASN A 1 352 ? 2.367 12.103 19.398 1.00 86.69 352 ASN A O 1
ATOM 2829 N N . MET A 1 353 ? 0.619 10.949 20.179 1.00 83.56 353 MET A N 1
ATOM 2830 C CA . MET A 1 353 ? 0.288 11.918 21.232 1.00 83.56 353 MET A CA 1
ATOM 2831 C C . MET A 1 353 ? 1.404 12.146 22.256 1.00 83.56 353 MET A C 1
ATOM 2833 O O . MET A 1 353 ? 1.417 13.194 22.910 1.00 83.56 353 MET A O 1
ATOM 2837 N N . THR A 1 354 ? 2.272 11.155 22.462 1.00 79.94 354 THR A N 1
ATOM 2838 C CA . THR A 1 354 ? 3.310 11.178 23.502 1.00 79.94 354 THR A CA 1
ATOM 2839 C C . THR A 1 354 ? 4.688 11.528 22.954 1.00 79.94 354 THR A C 1
ATOM 2841 O O . THR A 1 354 ? 5.445 12.196 23.655 1.00 79.94 354 THR A O 1
ATOM 2844 N N . ARG A 1 355 ? 5.009 11.122 21.719 1.00 76.88 355 ARG A N 1
ATOM 2845 C CA . ARG A 1 355 ? 6.345 11.286 21.125 1.00 76.88 355 ARG A CA 1
ATOM 2846 C C . ARG A 1 355 ? 6.379 12.298 19.982 1.00 76.88 355 ARG A C 1
ATOM 2848 O O . ARG A 1 355 ? 7.062 13.307 20.101 1.00 76.88 355 ARG A O 1
ATOM 2855 N N . MET A 1 356 ? 5.644 12.027 18.907 1.00 75.00 356 MET A N 1
ATOM 2856 C CA . MET A 1 356 ? 5.831 12.689 17.607 1.00 75.00 356 MET A CA 1
ATOM 2857 C C . MET A 1 356 ? 5.026 13.990 17.455 1.00 75.00 356 MET A C 1
ATOM 2859 O O . MET A 1 356 ? 5.510 14.946 16.862 1.00 75.00 356 MET A O 1
ATOM 2863 N N . ARG A 1 357 ? 3.817 14.052 18.033 1.00 82.06 357 ARG A N 1
ATOM 2864 C CA . ARG A 1 357 ? 2.865 15.180 17.957 1.00 82.06 357 ARG A CA 1
ATOM 2865 C C . ARG A 1 357 ? 2.513 15.603 16.524 1.00 82.06 357 ARG A C 1
ATOM 2867 O O . ARG A 1 357 ? 2.235 16.773 16.273 1.00 82.06 357 ARG A O 1
ATOM 2874 N N . ASP A 1 358 ? 2.474 14.649 15.600 1.00 85.88 358 ASP A N 1
ATOM 2875 C CA . ASP A 1 358 ? 2.183 14.910 14.194 1.00 85.88 358 ASP A CA 1
ATOM 2876 C C . ASP A 1 358 ? 0.669 15.041 13.938 1.00 85.88 358 ASP A C 1
ATOM 2878 O O . ASP A 1 358 ? -0.119 14.132 14.222 1.00 85.88 358 ASP A O 1
ATOM 2882 N N . LYS A 1 359 ? 0.237 16.176 13.381 1.00 88.19 359 LYS A N 1
ATOM 2883 C CA . LYS A 1 359 ? -1.178 16.440 13.081 1.00 88.19 359 LYS A CA 1
ATOM 2884 C C . LYS A 1 359 ? -1.723 15.545 11.959 1.00 88.19 359 LYS A C 1
ATOM 2886 O O . LYS A 1 359 ? -2.882 15.122 12.029 1.00 88.19 359 LYS A O 1
ATOM 2891 N N . TYR A 1 360 ? -0.920 15.249 10.940 1.00 88.19 360 TYR A N 1
ATOM 2892 C CA . TYR A 1 360 ? -1.355 14.468 9.780 1.00 88.19 360 TYR A CA 1
ATOM 2893 C C . TYR A 1 360 ? -1.599 13.014 10.164 1.00 88.19 360 TYR A C 1
ATOM 2895 O O . TYR A 1 360 ? -2.641 12.450 9.828 1.00 88.19 360 TYR A O 1
ATOM 2903 N N . LEU A 1 361 ? -0.701 12.438 10.967 1.00 88.19 361 LEU A N 1
ATOM 2904 C CA . LEU A 1 361 ? -0.852 11.069 11.456 1.00 88.19 361 LEU A CA 1
ATOM 2905 C C . LEU A 1 361 ? -2.142 10.893 12.273 1.00 88.19 361 LEU A C 1
ATOM 2907 O O . LEU A 1 361 ? -2.862 9.911 12.095 1.00 88.19 361 LEU A O 1
ATOM 2911 N N . HIS A 1 362 ? -2.468 11.861 13.140 1.00 89.88 362 HIS A N 1
ATOM 2912 C CA . HIS A 1 362 ? -3.728 11.855 13.885 1.00 89.88 362 HIS A CA 1
ATOM 2913 C C . HIS A 1 362 ? -4.949 11.908 12.968 1.00 89.88 362 HIS A C 1
ATOM 2915 O O . HIS A 1 362 ? -5.891 11.149 13.185 1.00 89.88 362 HIS A O 1
ATOM 2921 N N . THR A 1 363 ? -4.915 12.772 11.953 1.00 92.31 363 THR A N 1
ATOM 2922 C CA . THR A 1 363 ? -6.025 12.949 11.009 1.00 92.31 363 THR A CA 1
ATOM 2923 C C . THR A 1 363 ? -6.295 11.658 10.237 1.00 92.31 363 THR A C 1
ATOM 2925 O O . THR A 1 363 ? -7.426 11.185 10.240 1.00 92.31 363 THR A O 1
ATOM 2928 N N . ASN A 1 364 ? -5.259 11.021 9.683 1.00 92.44 364 ASN A N 1
ATOM 2929 C CA . ASN A 1 364 ? -5.408 9.767 8.936 1.00 92.44 364 ASN A CA 1
ATOM 2930 C C . ASN A 1 364 ? -5.903 8.615 9.825 1.00 92.44 364 ASN A C 1
ATOM 2932 O O . ASN A 1 364 ? -6.795 7.869 9.429 1.00 92.44 364 ASN A O 1
ATOM 2936 N N . CYS A 1 365 ? -5.365 8.488 11.044 1.00 93.81 365 CYS A N 1
ATOM 2937 C CA . CYS A 1 365 ? -5.791 7.447 11.983 1.00 93.81 365 CYS A CA 1
ATOM 2938 C C . CYS A 1 365 ? -7.256 7.616 12.412 1.00 93.81 365 CYS A C 1
ATOM 2940 O O . CYS A 1 365 ? -8.003 6.642 12.466 1.00 93.81 365 CYS A O 1
ATOM 2942 N N . LEU A 1 366 ? -7.673 8.845 12.734 1.00 93.19 366 LEU A N 1
ATOM 2943 C CA . LEU A 1 366 ? -9.051 9.127 13.136 1.00 93.19 366 LEU A CA 1
ATOM 2944 C C . LEU A 1 366 ? -10.026 8.990 11.966 1.00 93.19 366 LEU A C 1
ATOM 2946 O O . LEU A 1 366 ? -11.118 8.479 12.179 1.00 93.19 366 LEU A O 1
ATOM 2950 N N . ALA A 1 367 ? -9.630 9.384 10.752 1.00 95.19 367 ALA A N 1
ATOM 2951 C CA . ALA A 1 367 ? -10.438 9.193 9.550 1.00 95.19 367 ALA A CA 1
ATOM 2952 C C . ALA A 1 367 ? -10.679 7.702 9.268 1.00 95.19 367 ALA A C 1
ATOM 2954 O O . ALA A 1 367 ? -11.821 7.300 9.073 1.00 95.19 367 ALA A O 1
ATOM 2955 N N . ALA A 1 368 ? -9.640 6.865 9.365 1.00 95.06 368 ALA A N 1
ATOM 2956 C CA . ALA A 1 368 ? -9.792 5.420 9.206 1.00 95.06 368 ALA A CA 1
ATOM 2957 C C . ALA A 1 368 ? -10.724 4.819 10.276 1.00 95.06 368 ALA A C 1
ATOM 2959 O O . ALA A 1 368 ? -11.612 4.032 9.957 1.00 95.06 368 ALA A O 1
ATOM 2960 N N . LEU A 1 369 ? -10.586 5.229 11.547 1.00 95.00 369 LEU A N 1
ATOM 2961 C CA . LEU A 1 369 ? -11.501 4.792 12.611 1.00 95.00 369 LEU A CA 1
ATOM 2962 C C . LEU A 1 369 ? -12.939 5.271 12.385 1.00 95.00 369 LEU A C 1
ATOM 2964 O O . LEU A 1 369 ? -13.868 4.530 12.693 1.00 95.00 369 LEU A O 1
ATOM 2968 N N . ALA A 1 370 ? -13.124 6.492 11.880 1.00 94.88 370 ALA A N 1
ATOM 2969 C CA . ALA A 1 370 ? -14.439 7.047 11.590 1.00 94.88 370 ALA A CA 1
ATOM 2970 C C . 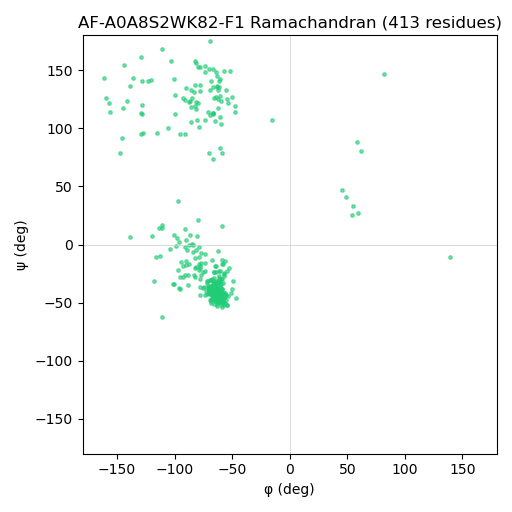ALA A 1 370 ? -15.132 6.261 10.472 1.00 94.88 370 ALA A C 1
ATOM 2972 O O . ALA A 1 370 ? -16.279 5.858 10.660 1.00 94.88 370 ALA A O 1
ATOM 2973 N N . ASN A 1 371 ? -14.419 5.968 9.379 1.00 95.50 371 ASN A N 1
ATOM 2974 C CA . ASN A 1 371 ? -14.952 5.189 8.263 1.00 95.50 371 ASN A CA 1
ATOM 2975 C C . ASN A 1 371 ? -15.437 3.799 8.709 1.00 95.50 371 ASN A C 1
ATOM 2977 O O . ASN A 1 371 ? -16.514 3.370 8.321 1.00 95.50 371 ASN A O 1
ATOM 2981 N N . MET A 1 372 ? -14.681 3.131 9.586 1.00 94.12 372 MET A N 1
ATOM 2982 C CA . MET A 1 372 ? -15.023 1.792 10.088 1.00 94.12 372 MET A CA 1
ATOM 2983 C C . MET A 1 372 ? -16.088 1.778 11.193 1.00 94.12 372 MET A C 1
ATOM 2985 O O . MET A 1 372 ? -16.621 0.720 11.536 1.00 94.12 372 MET A O 1
ATOM 2989 N N . SER A 1 373 ? -16.342 2.925 11.831 1.00 93.12 373 SER A N 1
ATOM 2990 C CA . SER A 1 373 ? -17.062 2.984 13.110 1.00 93.12 373 SER A CA 1
ATOM 2991 C C . SER A 1 373 ? -18.491 2.444 13.042 1.00 93.12 373 SER A C 1
ATOM 2993 O O . SER A 1 373 ? -18.967 1.851 14.012 1.00 93.12 373 SER A O 1
ATOM 2995 N N . SER A 1 374 ? -19.166 2.600 11.901 1.00 91.31 374 SER A N 1
ATOM 2996 C CA . SER A 1 374 ? -20.539 2.135 11.687 1.00 91.31 374 SER A CA 1
ATOM 2997 C C . SER A 1 374 ? -20.643 0.613 11.528 1.00 91.31 374 SER A C 1
ATOM 2999 O O . SER A 1 374 ? -21.735 0.067 11.681 1.00 91.31 374 SER A O 1
ATOM 3001 N N . GLN A 1 375 ? -19.532 -0.089 11.274 1.00 92.44 375 GLN A N 1
ATOM 3002 C CA . GLN A 1 375 ? -19.492 -1.547 11.103 1.00 92.44 375 GLN A CA 1
ATOM 3003 C C . GLN A 1 375 ? -18.716 -2.283 12.203 1.00 92.44 375 GLN A C 1
ATOM 3005 O O . GLN A 1 375 ? -18.441 -3.474 12.060 1.00 92.44 375 GLN A O 1
ATOM 3010 N N . PHE A 1 376 ? -18.400 -1.632 13.326 1.00 90.81 376 PHE A N 1
ATOM 3011 C CA . PHE A 1 376 ? -17.775 -2.307 14.465 1.00 90.81 376 PHE A CA 1
ATOM 3012 C C . PHE A 1 376 ? -18.667 -3.423 15.018 1.00 90.81 376 PHE A C 1
ATOM 3014 O O . PHE A 1 376 ? -19.682 -3.180 15.670 1.00 90.81 376 PHE A O 1
ATOM 3021 N N . GLN A 1 377 ? -18.243 -4.667 14.799 1.00 86.06 377 GLN A N 1
ATOM 3022 C CA . GLN A 1 377 ? -18.944 -5.864 15.254 1.00 86.06 377 GLN A CA 1
ATOM 3023 C C . GLN A 1 377 ? -17.995 -6.786 16.015 1.00 86.06 377 GLN A C 1
ATOM 3025 O O . GLN A 1 377 ? -16.832 -6.958 15.643 1.00 86.06 377 GLN A O 1
ATOM 3030 N N . ASN A 1 378 ? -18.501 -7.389 17.096 1.00 85.19 378 ASN A N 1
ATOM 3031 C CA . ASN A 1 378 ? -17.798 -8.411 17.878 1.00 85.19 378 ASN A CA 1
ATOM 3032 C C . ASN A 1 378 ? -16.356 -8.018 18.261 1.00 85.19 378 ASN A C 1
ATOM 3034 O O . ASN A 1 378 ? -15.433 -8.837 18.192 1.00 85.19 378 ASN A O 1
ATOM 3038 N N . LEU A 1 379 ? -16.154 -6.750 18.644 1.00 90.31 379 LEU A N 1
ATOM 3039 C CA . LEU A 1 379 ? -14.851 -6.255 19.076 1.00 90.31 379 LEU A CA 1
ATOM 3040 C C . LEU A 1 379 ? -14.389 -7.004 20.326 1.00 90.31 379 LEU A C 1
ATOM 3042 O O . LEU A 1 379 ? -15.118 -7.148 21.307 1.00 90.31 379 LEU A O 1
ATOM 3046 N N . HIS A 1 380 ? -13.134 -7.440 20.303 1.00 91.19 380 HIS A N 1
ATOM 3047 C CA . HIS A 1 380 ? -12.512 -8.087 21.448 1.00 91.19 380 HIS A CA 1
ATOM 3048 C C . HIS A 1 380 ? -12.462 -7.118 22.646 1.00 91.19 380 HIS A C 1
ATOM 3050 O O . HIS A 1 380 ? -12.127 -5.945 22.476 1.00 91.19 380 HIS A O 1
ATOM 3056 N N . THR A 1 381 ? -12.712 -7.601 23.869 1.00 91.75 381 THR A N 1
ATOM 3057 C CA . THR A 1 381 ? -12.816 -6.779 25.098 1.00 91.75 381 THR A CA 1
ATOM 3058 C C . THR A 1 381 ? -11.635 -5.827 25.292 1.00 91.75 381 THR A C 1
ATOM 3060 O O . THR A 1 381 ? -11.804 -4.678 25.695 1.00 91.75 381 THR A O 1
ATOM 3063 N N . TYR A 1 382 ? -10.427 -6.287 24.955 1.00 90.88 382 TYR A N 1
ATOM 3064 C CA . TYR A 1 382 ? -9.222 -5.452 24.954 1.00 90.88 382 TYR A CA 1
ATOM 3065 C C . TYR A 1 382 ? -9.347 -4.217 24.048 1.00 90.88 382 TYR A C 1
ATOM 3067 O O . TYR A 1 382 ? -9.011 -3.117 24.472 1.00 90.88 382 TYR A O 1
ATOM 3075 N N . VAL A 1 383 ? -9.848 -4.378 22.821 1.00 92.25 383 VAL A N 1
ATOM 3076 C CA . VAL A 1 383 ? -10.001 -3.282 21.854 1.00 92.25 383 VAL A CA 1
ATOM 3077 C C . VAL A 1 383 ? -10.999 -2.261 22.391 1.00 92.25 383 VAL A C 1
ATOM 3079 O O . VAL A 1 383 ? -10.684 -1.074 22.460 1.00 92.25 383 VAL A O 1
ATOM 3082 N N . SER A 1 384 ? -12.145 -2.727 22.891 1.00 93.56 384 SER A N 1
ATOM 3083 C CA . SER A 1 384 ? -13.165 -1.879 23.519 1.00 93.56 384 SER A CA 1
ATOM 3084 C C . SER A 1 384 ? -12.597 -1.083 24.700 1.00 93.56 384 SER A C 1
ATOM 3086 O O . SER A 1 384 ? -12.800 0.127 24.798 1.00 93.56 384 SER A O 1
ATOM 3088 N N . GLN A 1 385 ? -11.793 -1.722 25.557 1.00 93.56 385 GLN A N 1
ATOM 3089 C CA . GLN A 1 385 ? -11.101 -1.044 26.655 1.00 93.56 385 GLN A CA 1
ATOM 3090 C C . GLN A 1 385 ? -10.135 0.042 26.149 1.00 93.56 385 GLN A C 1
ATOM 3092 O O . GLN A 1 385 ? -10.052 1.120 26.746 1.00 93.56 385 GLN A O 1
ATOM 3097 N N . ARG A 1 386 ? -9.401 -0.210 25.056 1.00 92.19 386 ARG A N 1
ATOM 3098 C CA . ARG A 1 386 ? -8.453 0.754 24.468 1.00 92.19 386 ARG A CA 1
ATOM 3099 C C . ARG A 1 386 ? -9.173 1.959 23.862 1.00 92.19 386 ARG A C 1
ATOM 3101 O O . ARG A 1 386 ? -8.690 3.074 24.056 1.00 92.19 386 ARG A O 1
ATOM 3108 N N . ILE A 1 387 ? -10.332 1.758 23.229 1.00 93.75 387 ILE A N 1
ATOM 3109 C CA . ILE A 1 387 ? -11.194 2.844 22.725 1.00 93.75 387 ILE A CA 1
ATOM 3110 C C . ILE A 1 387 ? -11.615 3.758 23.880 1.00 93.75 387 ILE A C 1
ATOM 3112 O O . ILE A 1 387 ? -11.359 4.961 23.841 1.00 93.75 387 ILE A O 1
ATOM 3116 N N . VAL A 1 388 ? -12.187 3.188 24.947 1.00 94.12 388 VAL A N 1
ATOM 3117 C CA . VAL A 1 388 ? -12.646 3.959 26.119 1.00 94.12 388 VAL A CA 1
ATOM 3118 C C . VAL A 1 388 ? -11.479 4.681 26.799 1.00 94.12 388 VAL A C 1
ATOM 3120 O O . VAL A 1 388 ? -11.596 5.842 27.193 1.00 94.12 388 VAL A O 1
ATOM 3123 N N . SER A 1 389 ? -10.323 4.021 26.897 1.00 91.81 389 SER A N 1
ATOM 3124 C CA . SER A 1 389 ? -9.113 4.613 27.480 1.00 91.81 389 SER A CA 1
ATOM 3125 C C . SER A 1 389 ? -8.614 5.809 26.670 1.00 91.81 389 SER A C 1
ATOM 3127 O O . SER A 1 389 ? -8.256 6.836 27.250 1.00 91.81 389 SER A O 1
ATOM 3129 N N . LEU A 1 390 ? -8.607 5.701 25.336 1.00 90.81 390 LEU A N 1
ATOM 3130 C CA . LEU A 1 390 ? -8.239 6.811 24.463 1.00 90.81 390 LEU A CA 1
ATOM 3131 C C . LEU A 1 390 ? -9.251 7.954 24.580 1.00 90.81 390 LEU A C 1
ATOM 3133 O O . LEU A 1 390 ? -8.839 9.096 24.751 1.00 90.81 390 LEU A O 1
ATOM 3137 N N . PHE A 1 391 ? -10.553 7.661 24.561 1.00 92.19 391 PHE A N 1
ATOM 3138 C CA . PHE A 1 391 ? -11.594 8.675 24.734 1.00 92.19 391 PHE A CA 1
ATOM 3139 C C . PHE A 1 391 ? -11.419 9.463 26.040 1.00 92.19 391 PHE A C 1
ATOM 3141 O O . PHE A 1 391 ? -11.393 10.690 26.014 1.00 92.19 391 PHE A O 1
ATOM 3148 N N . ASN A 1 392 ? -11.203 8.783 27.171 1.00 92.62 392 ASN A N 1
ATOM 3149 C CA . ASN A 1 392 ? -10.964 9.441 28.459 1.00 92.62 392 ASN A CA 1
ATOM 3150 C C . ASN A 1 392 ? -9.702 10.328 28.429 1.00 92.62 392 ASN A C 1
ATOM 3152 O O . ASN A 1 392 ? -9.708 11.450 28.939 1.00 92.62 392 ASN A O 1
ATOM 3156 N N . LEU A 1 393 ? -8.621 9.866 27.787 1.00 89.38 393 LEU A N 1
ATOM 3157 C CA . LEU A 1 393 ? -7.405 10.665 27.603 1.00 89.38 393 LEU A CA 1
ATOM 3158 C C . LEU A 1 393 ? -7.676 11.940 26.787 1.00 89.38 393 LEU A C 1
ATOM 3160 O O . LEU A 1 393 ? -7.227 13.022 27.175 1.00 89.38 393 LEU A O 1
ATOM 3164 N N . LEU A 1 394 ? -8.406 11.816 25.675 1.00 88.88 394 LEU A N 1
ATOM 3165 C CA . LEU A 1 394 ? -8.768 12.933 24.802 1.00 88.88 394 LEU A CA 1
ATOM 3166 C C . LEU A 1 394 ? -9.692 13.924 25.509 1.00 88.88 394 LEU A C 1
ATOM 3168 O O . LEU A 1 394 ? -9.422 15.121 25.474 1.00 88.88 394 LEU A O 1
ATOM 3172 N N . ALA A 1 395 ? -10.716 13.436 26.211 1.00 92.00 395 ALA A N 1
ATOM 3173 C CA . ALA A 1 395 ? -11.647 14.262 26.972 1.00 92.00 395 ALA A CA 1
ATOM 3174 C C . ALA A 1 395 ? -10.916 15.091 28.036 1.00 92.00 395 ALA A C 1
ATOM 3176 O O . ALA A 1 395 ? -11.078 16.307 28.093 1.00 92.00 395 ALA A O 1
ATOM 3177 N N . ARG A 1 396 ? -10.019 14.468 28.815 1.00 91.75 396 ARG A N 1
ATOM 3178 C CA . ARG A 1 396 ? -9.199 15.178 29.812 1.00 91.75 396 ARG A CA 1
ATOM 3179 C C . ARG A 1 396 ? -8.304 16.243 29.186 1.00 91.75 396 ARG A C 1
ATOM 3181 O O . ARG A 1 396 ? -8.149 17.315 29.764 1.00 91.75 396 ARG A O 1
ATOM 3188 N N . LYS A 1 397 ? -7.685 15.953 28.036 1.00 87.50 397 LYS A N 1
ATOM 3189 C CA . LYS A 1 397 ? -6.878 16.946 27.309 1.00 87.50 397 LYS A CA 1
ATOM 3190 C C . LYS A 1 397 ? -7.743 18.099 26.804 1.00 87.50 397 LYS A C 1
ATOM 3192 O O . LYS A 1 397 ? -7.366 19.243 27.008 1.00 87.50 397 LYS A O 1
ATOM 3197 N N . HIS A 1 398 ? -8.898 17.800 26.217 1.00 89.69 398 HIS A N 1
ATOM 3198 C CA . HIS A 1 398 ? -9.837 18.799 25.717 1.00 89.69 398 HIS A CA 1
ATOM 3199 C C . HIS A 1 398 ? -10.312 19.741 26.829 1.00 89.69 398 HIS A C 1
ATOM 3201 O O . HIS A 1 398 ? -10.210 20.952 26.666 1.00 89.69 398 HIS A O 1
ATOM 3207 N N . THR A 1 399 ? -10.734 19.211 27.984 1.00 94.19 399 THR A N 1
ATOM 3208 C CA . THR A 1 399 ? -11.123 20.037 29.140 1.00 94.19 399 THR A CA 1
ATOM 3209 C C . THR A 1 399 ? -9.982 20.953 29.582 1.00 94.19 399 THR A C 1
ATOM 3211 O O . THR A 1 399 ? -10.182 22.156 29.687 1.00 94.19 399 THR A O 1
ATOM 3214 N N . LYS A 1 400 ? -8.758 20.422 29.734 1.00 92.50 400 LYS A N 1
ATOM 3215 C CA . LYS A 1 400 ? -7.584 21.234 30.102 1.00 92.50 400 LYS A CA 1
ATOM 3216 C C . LYS A 1 400 ? -7.283 22.341 29.090 1.00 92.50 400 LYS A C 1
ATOM 3218 O O . LYS A 1 400 ? -6.933 23.447 29.482 1.00 92.50 400 LYS A O 1
ATOM 3223 N N . THR A 1 401 ? -7.385 22.046 27.795 1.00 90.62 401 THR A N 1
ATOM 3224 C CA . THR A 1 401 ? -7.168 23.041 26.739 1.00 90.62 401 THR A CA 1
ATOM 3225 C C . THR A 1 401 ? -8.257 24.111 26.749 1.00 90.62 401 THR A C 1
ATOM 3227 O O . THR A 1 401 ? -7.935 25.284 26.607 1.00 90.62 401 THR A O 1
ATOM 3230 N N . LEU A 1 402 ? -9.521 23.741 26.974 1.00 93.38 402 LEU A N 1
ATOM 3231 C CA . LEU A 1 402 ? -10.606 24.711 27.124 1.00 93.38 402 LEU A CA 1
ATOM 3232 C C . LEU A 1 402 ? -10.396 25.636 28.325 1.00 93.38 402 LEU A C 1
ATOM 3234 O O . LEU A 1 402 ? -10.628 26.836 28.202 1.00 93.38 402 LEU A O 1
ATOM 3238 N N . ASP A 1 403 ? -9.946 25.103 29.460 1.00 93.62 403 ASP A N 1
ATOM 3239 C CA . ASP A 1 403 ? -9.675 25.909 30.654 1.00 93.62 403 ASP A CA 1
ATOM 3240 C C . ASP A 1 403 ? -8.536 26.914 30.406 1.00 93.62 403 ASP A C 1
ATOM 3242 O O . ASP A 1 403 ? -8.647 28.076 30.792 1.00 93.62 403 ASP A O 1
ATOM 3246 N N . LEU A 1 404 ? -7.483 26.503 29.688 1.00 91.25 404 LEU A N 1
ATOM 3247 C CA . LEU A 1 404 ? -6.386 27.387 29.272 1.00 91.25 404 LEU A CA 1
ATOM 3248 C C . LEU A 1 404 ? -6.852 28.492 28.317 1.00 91.25 404 LEU A C 1
ATOM 3250 O O . LEU A 1 404 ? -6.467 29.645 28.487 1.00 91.25 404 LEU A O 1
ATOM 3254 N N . ILE A 1 405 ? -7.692 28.154 27.333 1.00 91.69 405 ILE A N 1
ATOM 3255 C CA . ILE A 1 405 ? -8.240 29.139 26.390 1.00 91.69 405 ILE A CA 1
ATOM 3256 C C . ILE A 1 405 ? -9.072 30.174 27.149 1.00 91.69 405 ILE A C 1
ATOM 3258 O O . ILE A 1 405 ? -8.867 31.367 26.956 1.00 91.69 405 ILE A O 1
ATOM 3262 N N . LYS A 1 406 ? -9.947 29.728 28.062 1.00 91.00 406 LYS A N 1
ATOM 3263 C CA . LYS A 1 406 ? -10.765 30.623 28.894 1.00 91.00 406 LYS A CA 1
ATOM 3264 C C . LYS A 1 406 ? -9.907 31.601 29.699 1.00 91.00 406 LYS A C 1
ATOM 3266 O O . LYS A 1 406 ? -10.211 32.791 29.696 1.00 91.00 406 LYS A O 1
ATOM 3271 N N . GLN A 1 407 ? -8.831 31.112 30.323 1.00 86.06 407 GLN A N 1
ATOM 3272 C CA . GLN A 1 407 ? -7.888 31.934 31.091 1.00 86.06 407 GLN A CA 1
ATOM 3273 C C . GLN A 1 407 ? -7.170 32.981 30.222 1.00 86.06 407 GLN A C 1
ATOM 3275 O O . GLN A 1 407 ? -6.982 34.110 30.667 1.00 86.06 407 GLN A O 1
ATOM 3280 N N . GLN A 1 408 ? -6.812 32.640 28.979 1.00 80.12 408 GLN A N 1
ATOM 3281 C CA . GLN A 1 408 ? -6.170 33.569 28.039 1.00 80.12 408 GLN A CA 1
ATOM 3282 C C . GLN A 1 408 ? -7.123 34.663 27.538 1.00 80.12 408 GLN A C 1
ATOM 3284 O O . GLN A 1 408 ? -6.724 35.823 27.424 1.00 80.12 408 GLN A O 1
ATOM 3289 N N . THR A 1 409 ? -8.389 34.329 27.276 1.00 74.94 409 THR A N 1
ATOM 3290 C CA . THR A 1 409 ? -9.408 35.336 26.932 1.00 74.94 409 THR A CA 1
ATOM 3291 C C . THR A 1 409 ? -9.654 36.312 28.080 1.00 74.94 409 THR A C 1
ATOM 3293 O O . THR A 1 409 ? -9.640 37.513 27.844 1.00 74.94 409 THR A O 1
ATOM 3296 N N . SER A 1 410 ? -9.754 35.841 29.331 1.00 71.44 410 SER A N 1
ATOM 3297 C CA . SER A 1 410 ? -9.956 36.739 30.480 1.00 71.44 410 SER A CA 1
ATOM 3298 C C . SER A 1 410 ? -8.800 37.717 30.710 1.00 71.44 410 SER A C 1
ATOM 3300 O O . SER A 1 410 ? -9.037 38.834 31.143 1.00 71.44 410 SER A O 1
ATOM 3302 N N . THR A 1 411 ? -7.559 37.343 30.385 1.00 60.66 411 THR A N 1
ATOM 3303 C CA . THR A 1 411 ? -6.402 38.250 30.506 1.00 60.66 411 THR A CA 1
ATOM 3304 C C . THR A 1 411 ? -6.292 39.272 29.374 1.00 60.66 411 THR A C 1
ATOM 3306 O O . THR A 1 411 ? -5.591 40.266 29.528 1.00 60.66 411 THR A O 1
ATOM 3309 N N . THR A 1 412 ? -6.953 39.038 28.236 1.00 58.75 412 THR A N 1
ATOM 3310 C CA . THR A 1 412 ? -6.895 39.944 27.073 1.00 58.75 412 THR A CA 1
ATOM 3311 C C . THR A 1 412 ? -7.968 41.035 27.151 1.00 58.75 412 THR A C 1
ATOM 3313 O O . THR A 1 412 ? -7.750 42.119 26.631 1.00 58.75 412 THR A O 1
ATOM 3316 N N . ASP A 1 413 ? -9.081 40.781 27.849 1.00 55.38 413 ASP A N 1
ATOM 3317 C CA . ASP A 1 413 ? -10.157 41.764 28.072 1.00 55.38 413 ASP A CA 1
ATOM 3318 C C . ASP A 1 413 ? -9.877 42.732 29.248 1.00 55.38 413 ASP A C 1
ATOM 3320 O O . ASP A 1 413 ? -10.583 43.724 29.414 1.00 55.38 413 ASP A O 1
ATOM 3324 N N . GLU A 1 414 ? -8.853 42.461 30.069 1.00 52.28 414 GLU A N 1
ATOM 3325 C CA . GLU A 1 414 ? -8.399 43.339 31.168 1.00 52.28 414 GLU A CA 1
ATOM 3326 C C . GLU A 1 414 ? -7.213 44.255 30.781 1.00 52.28 414 GLU A C 1
ATOM 3328 O O . GLU A 1 414 ? -6.721 45.006 31.626 1.00 52.28 414 GLU A O 1
ATOM 3333 N N . SER A 1 415 ? -6.755 44.203 29.521 1.00 45.56 415 SER A N 1
ATOM 3334 C CA . SER A 1 415 ? -5.687 45.051 28.948 1.00 45.56 415 SER A CA 1
ATOM 3335 C C . SER A 1 415 ? -6.270 46.070 27.977 1.00 45.56 415 SER A C 1
ATOM 3337 O O . SER A 1 415 ? -5.802 47.232 27.992 1.00 45.56 415 SER A O 1
#